Protein AF-A0A1F7AVN6-F1 (afdb_monomer_lite)

pLDDT: mean 80.96, std 17.11, range [31.95, 97.5]

Sequence (448 aa):
MQFHYLAINSENKQLSGNIHADNEEAARKELNKLGFSVLSVNEIKGTLAQTDAKLNKYKFSAIDSSGKKIIGTINSKDTKHAYVRLIQEYHFKVESIADAKAPQHPEDLTELAQYLESISAENNSASSEAKLSAETNAQNAVQTNLKQEIDKIIKNTNEILTKYNSSFTSEGKKKINEFTNTLTRIKGSYNLNYLKQTAKELLNMLTDESTLKPDPANKENHNKISLESQRMLLNLNQIAATESPDLSALIIGKKEKPTKETQPEIPEKKLIKEDNKQNKDDFDIGKELKENTQKIKNDIFLWLKSSKENKQVLKQEIKELLQNRKKLKKQLRLYGQKPEKEFLETQIEKKSIWQEFYYFSGWLLLFYLLYYFITYYLITKEINLPIISNIKLPNPYNSSIIRNITIFLFMTHCLMSIQKNLLNSKSKYLWTGAFLGLIFTILIISNL

Secondary structure (DSSP, 8-state):
-EEEEEEE-TTS-EEEEEEE-SSHHHHHHHHHHTT-EEEEEEE--S--SS----PEEEEEEEE-TTS-EEEEEEEESSHHHHHHHHHHTT--EEEEEEETTS-S----HHHHHHHHHHHHHHHTSSSSHHHHHHHHHHHHHHHHHHHHHHHHHHHHHHHHHHHTGGGB-HHHHHHHHHHHHHHHHHTT-S-HHHHHHHHHHHHHHTT-GGGB---GGGHHHHHHHHHHHHHHHHHHHHHHHT--HHHHHHHH----------PPP----------TTHHHHHHHHHHHHHHHHHHHHHHHHHHHHS-HHHHHHHHHHHHHHHHHHHHHHHHHHHHTTS---S----------HHHHHHHHHHHHHHHHHHHHHHHHHHHHTT---TTTTTS----TTT-HHHHHHHHHHHHHHHHHHHHHHTS---GGGHHHHHHHHHHHHHHHHHT-

Structure (mmCIF, N/CA/C/O backbone):
data_AF-A0A1F7AVN6-F1
#
_entry.id   AF-A0A1F7AVN6-F1
#
loop_
_atom_site.group_PDB
_atom_site.id
_atom_site.type_symbol
_atom_site.label_atom_id
_atom_site.label_alt_id
_atom_site.label_comp_id
_atom_site.label_asym_id
_atom_site.label_entity_id
_atom_site.label_seq_id
_atom_site.pdbx_PDB_ins_code
_atom_site.Cartn_x
_atom_site.Cartn_y
_atom_site.Cartn_z
_atom_site.occupancy
_atom_site.B_iso_or_equiv
_atom_site.auth_seq_id
_atom_site.auth_comp_id
_atom_site.auth_asym_id
_atom_site.auth_atom_id
_atom_site.pdbx_PDB_model_num
ATOM 1 N N . MET A 1 1 ? -40.843 3.973 -13.156 1.00 86.75 1 MET A N 1
ATOM 2 C CA . MET A 1 1 ? -39.996 3.834 -14.366 1.00 86.75 1 MET A CA 1
ATOM 3 C C . MET A 1 1 ? -39.578 2.375 -14.508 1.00 86.75 1 MET A C 1
ATOM 5 O O . MET A 1 1 ? -39.602 1.666 -13.507 1.00 86.75 1 MET A O 1
ATOM 9 N N . GLN A 1 2 ? -39.258 1.899 -15.714 1.00 88.50 2 GLN A N 1
ATOM 10 C CA . GLN A 1 2 ? -38.784 0.524 -15.914 1.00 88.50 2 GLN A CA 1
ATOM 11 C C . GLN A 1 2 ? -37.268 0.536 -16.124 1.00 88.50 2 GLN A C 1
ATOM 13 O O . GLN A 1 2 ? -36.754 1.325 -16.915 1.00 88.50 2 GLN A O 1
ATOM 18 N N . PHE A 1 3 ? -36.558 -0.334 -15.415 1.00 92.12 3 PHE A N 1
ATOM 19 C CA . PHE A 1 3 ? -35.110 -0.464 -15.495 1.00 92.12 3 PHE A CA 1
ATOM 20 C C . PHE A 1 3 ? -34.746 -1.873 -15.940 1.00 92.12 3 PHE A C 1
ATOM 22 O O . PHE A 1 3 ? -35.230 -2.842 -15.355 1.00 92.12 3 PHE A O 1
ATOM 29 N N . HIS A 1 4 ? -33.883 -1.988 -16.947 1.00 89.25 4 HIS A N 1
ATOM 30 C CA . HIS A 1 4 ? -33.252 -3.259 -17.275 1.00 89.25 4 HIS A CA 1
ATOM 31 C C . HIS A 1 4 ? -32.047 -3.444 -16.360 1.00 89.25 4 HIS A C 1
ATOM 33 O O . HIS A 1 4 ? -31.187 -2.562 -16.289 1.00 89.25 4 HIS A O 1
ATOM 39 N N . TYR A 1 5 ? -31.986 -4.567 -15.654 1.00 91.44 5 TYR A N 1
ATOM 40 C CA . TYR A 1 5 ? -30.886 -4.884 -14.759 1.00 91.44 5 TYR A CA 1
ATOM 41 C C . TYR A 1 5 ? -30.136 -6.124 -15.224 1.00 91.44 5 TYR A C 1
ATOM 43 O O . TYR A 1 5 ? -30.723 -7.059 -15.765 1.00 91.44 5 TYR A O 1
ATOM 51 N N . LEU A 1 6 ? -28.838 -6.139 -14.943 1.00 84.62 6 LEU A N 1
ATOM 52 C CA . LEU A 1 6 ? -27.987 -7.320 -14.969 1.00 84.62 6 LEU A CA 1
ATOM 53 C C . LEU A 1 6 ? -27.467 -7.498 -13.540 1.00 84.62 6 LEU A C 1
ATOM 55 O O . LEU A 1 6 ? -26.884 -6.572 -12.978 1.00 84.62 6 LEU A O 1
ATOM 59 N N . ALA A 1 7 ? -27.723 -8.637 -12.912 1.00 89.50 7 ALA A N 1
ATOM 60 C CA . ALA A 1 7 ? -27.361 -8.904 -11.524 1.00 89.50 7 ALA A CA 1
ATOM 61 C C . ALA A 1 7 ? -26.885 -10.349 -11.342 1.00 89.50 7 ALA A C 1
ATOM 63 O O . ALA A 1 7 ? -27.123 -11.189 -12.190 1.00 89.50 7 ALA A O 1
ATOM 64 N N . ILE A 1 8 ? -26.202 -10.656 -10.246 1.00 81.31 8 ILE A N 1
ATOM 65 C CA . ILE A 1 8 ? -25.718 -11.998 -9.911 1.00 81.31 8 ILE A CA 1
ATOM 66 C C . ILE A 1 8 ? -26.485 -12.500 -8.685 1.00 81.31 8 ILE A C 1
ATOM 68 O O . ILE A 1 8 ? -26.559 -11.788 -7.690 1.00 81.31 8 ILE A O 1
ATOM 72 N N . ASN A 1 9 ? -27.061 -13.700 -8.718 1.00 84.50 9 ASN A N 1
ATOM 73 C CA . ASN A 1 9 ? -27.731 -14.270 -7.544 1.00 84.50 9 ASN A CA 1
ATOM 74 C C . ASN A 1 9 ? -26.744 -14.851 -6.511 1.00 84.50 9 ASN A C 1
ATOM 76 O O . ASN A 1 9 ? -25.535 -14.891 -6.721 1.00 84.50 9 ASN A O 1
ATOM 80 N N . SER A 1 10 ? -27.264 -15.353 -5.389 1.00 72.81 10 SER A N 1
ATOM 81 C CA . SER A 1 10 ? -26.467 -16.007 -4.339 1.00 72.81 10 SER A CA 1
ATOM 82 C C . SER A 1 10 ? -25.706 -17.261 -4.796 1.00 72.81 10 SER A C 1
ATOM 84 O O . SER A 1 10 ? -24.808 -17.710 -4.093 1.00 72.81 10 SER A O 1
ATOM 86 N N . GLU A 1 11 ? -26.053 -17.826 -5.955 1.00 75.88 11 GLU A N 1
ATOM 87 C CA . GLU A 1 11 ? -25.384 -18.977 -6.576 1.00 75.88 11 GLU A CA 1
ATOM 88 C C . GLU A 1 11 ? -24.303 -18.559 -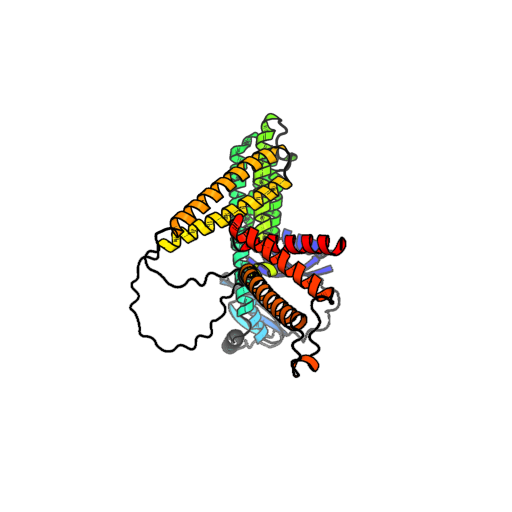7.587 1.00 75.88 11 GLU A C 1
ATOM 90 O O . GLU A 1 11 ? -23.811 -19.394 -8.340 1.00 75.88 11 GLU A O 1
ATOM 95 N N . ASN A 1 12 ? -23.938 -17.273 -7.636 1.00 63.72 12 ASN A N 1
ATOM 96 C CA . ASN A 1 12 ? -23.027 -16.697 -8.629 1.00 63.72 12 ASN A CA 1
ATOM 97 C C . ASN A 1 12 ? -23.512 -16.789 -10.090 1.00 63.72 12 ASN A C 1
ATOM 99 O O . ASN A 1 12 ? -22.711 -16.662 -11.015 1.00 63.72 12 ASN A O 1
ATOM 103 N N . LYS A 1 13 ? -24.818 -16.946 -10.329 1.00 61.03 13 LYS A N 1
ATOM 104 C CA . LYS A 1 13 ? -25.394 -16.939 -11.681 1.00 61.03 13 LYS A CA 1
ATOM 105 C C . LYS A 1 13 ? -25.810 -15.530 -12.079 1.00 61.03 13 LYS A C 1
ATOM 107 O O . LYS A 1 13 ? -26.501 -14.855 -11.314 1.00 61.03 13 LYS A O 1
ATOM 112 N N . GLN A 1 14 ? -25.411 -15.099 -13.275 1.00 77.25 14 GLN A N 1
ATOM 113 C CA . GLN A 1 14 ? -25.884 -13.848 -13.864 1.00 77.25 14 GLN A CA 1
ATOM 114 C C . GLN A 1 14 ? -27.354 -13.986 -14.280 1.00 77.25 14 GLN A C 1
ATOM 116 O O . GLN A 1 14 ? -27.755 -14.953 -14.918 1.00 77.25 14 GLN A O 1
ATOM 121 N N . LEU A 1 15 ? -28.156 -13.005 -13.898 1.00 77.62 15 LEU A N 1
ATOM 122 C CA . LEU A 1 15 ? -29.574 -12.872 -14.168 1.00 77.62 15 LEU A CA 1
ATOM 123 C C . LEU A 1 15 ? -29.804 -11.482 -14.745 1.00 77.62 15 LEU A C 1
ATOM 125 O O . LEU A 1 15 ? -29.408 -10.482 -14.144 1.00 77.62 15 LEU A O 1
ATOM 129 N N . SER A 1 16 ? -30.472 -11.413 -15.887 1.00 87.06 16 SER A N 1
ATOM 130 C CA . SER A 1 16 ? -30.979 -10.159 -16.427 1.00 87.06 16 SER A CA 1
ATOM 131 C C . SER A 1 16 ? -32.498 -10.120 -16.333 1.00 87.06 16 SER A C 1
ATOM 133 O O . SER A 1 16 ? -33.174 -11.149 -16.390 1.00 87.06 16 SER A O 1
ATOM 135 N N . GLY A 1 17 ? -33.051 -8.930 -16.136 1.00 86.00 17 GLY A N 1
ATOM 136 C CA . GLY A 1 17 ? -34.487 -8.758 -15.978 1.00 86.00 17 GLY A CA 1
ATOM 137 C C . GLY A 1 17 ? -34.895 -7.299 -16.030 1.00 86.00 17 GLY A C 1
ATOM 138 O O . GLY A 1 17 ? -34.059 -6.411 -16.174 1.00 86.00 17 GLY A O 1
ATOM 139 N N . ASN A 1 18 ? -36.196 -7.051 -15.917 1.00 91.00 18 ASN A N 1
ATOM 140 C CA . ASN A 1 18 ? -36.730 -5.699 -15.836 1.00 91.00 18 ASN A CA 1
ATOM 141 C C . ASN A 1 18 ? -37.392 -5.499 -14.471 1.00 91.00 18 ASN A C 1
ATOM 143 O O . ASN A 1 18 ? -38.197 -6.332 -14.058 1.00 91.00 18 ASN A O 1
ATOM 147 N N . ILE A 1 19 ? -37.082 -4.395 -13.792 1.00 91.75 19 ILE A N 1
ATOM 148 C CA . ILE A 1 19 ? -37.674 -4.020 -12.502 1.00 91.75 19 ILE A CA 1
ATOM 149 C C . ILE A 1 19 ? -38.341 -2.647 -12.605 1.00 91.75 19 ILE A C 1
ATOM 151 O O . ILE A 1 19 ? -37.881 -1.779 -13.350 1.00 91.75 19 ILE A O 1
ATOM 155 N N . HIS A 1 20 ? -39.449 -2.459 -11.890 1.00 92.06 20 HIS A N 1
ATOM 156 C CA . HIS A 1 20 ? -40.144 -1.177 -11.818 1.00 92.06 20 HIS A CA 1
ATOM 157 C C . HIS A 1 20 ? -39.750 -0.465 -10.527 1.00 92.06 20 HIS A C 1
ATOM 159 O O . HIS A 1 20 ? -39.975 -1.005 -9.454 1.00 92.06 20 HIS A O 1
ATOM 165 N N . ALA A 1 21 ? -39.183 0.734 -10.636 1.00 93.75 21 ALA A N 1
ATOM 166 C CA . ALA A 1 21 ? -38.819 1.562 -9.488 1.00 93.75 21 ALA A CA 1
ATOM 167 C C . ALA A 1 21 ? -38.953 3.055 -9.825 1.00 93.75 21 ALA A C 1
ATOM 169 O O . ALA A 1 21 ? -39.106 3.427 -10.996 1.00 93.75 21 ALA A O 1
ATOM 170 N N . ASP A 1 22 ? -38.885 3.913 -8.810 1.00 91.44 22 ASP A N 1
ATOM 171 C CA . ASP A 1 22 ? -38.988 5.368 -8.984 1.00 91.44 22 ASP A CA 1
ATOM 172 C C . ASP A 1 22 ? -37.704 5.989 -9.553 1.00 91.44 22 ASP A C 1
ATOM 174 O O . ASP A 1 22 ? -37.764 6.974 -10.282 1.00 91.44 22 ASP A O 1
ATOM 178 N N . ASN A 1 23 ? -36.540 5.402 -9.256 1.00 94.44 23 ASN A N 1
ATOM 179 C CA . ASN A 1 23 ? -35.226 5.818 -9.751 1.00 94.44 23 ASN A CA 1
ATOM 180 C C . ASN A 1 23 ? -34.228 4.634 -9.749 1.00 94.44 23 ASN A C 1
ATOM 182 O O . ASN A 1 23 ? -34.527 3.559 -9.221 1.00 94.44 23 ASN A O 1
ATOM 186 N N . GLU A 1 24 ? -33.041 4.818 -10.346 1.00 92.44 24 GLU A N 1
ATOM 187 C CA . GLU A 1 24 ? -32.012 3.764 -10.445 1.00 92.44 24 GLU A CA 1
ATOM 188 C C . GLU A 1 24 ? -31.569 3.253 -9.061 1.00 92.44 24 GLU A C 1
ATOM 190 O O . GLU A 1 24 ? -31.383 2.051 -8.861 1.00 92.44 24 GLU A O 1
ATOM 195 N N . GLU A 1 25 ? -31.439 4.149 -8.079 1.00 92.69 25 GLU A N 1
ATOM 196 C CA . GLU A 1 25 ? -31.034 3.787 -6.717 1.00 92.69 25 GLU A CA 1
ATOM 197 C C . GLU A 1 25 ? -32.076 2.904 -6.020 1.00 92.69 25 GLU A C 1
ATOM 199 O O . GLU A 1 25 ? -31.718 1.923 -5.364 1.00 92.69 25 GLU A O 1
ATOM 204 N N . ALA A 1 26 ? -33.364 3.201 -6.200 1.00 92.81 26 ALA A N 1
ATOM 205 C CA . ALA A 1 26 ? -34.469 2.404 -5.685 1.00 92.81 26 ALA A CA 1
ATOM 206 C C . ALA A 1 26 ? -34.490 1.012 -6.332 1.00 92.81 26 ALA A C 1
ATOM 208 O O . ALA A 1 26 ? -34.581 0.018 -5.611 1.00 92.81 26 ALA A O 1
ATOM 209 N N . ALA A 1 27 ? -34.286 0.920 -7.652 1.00 94.06 27 ALA A N 1
ATOM 210 C CA . ALA A 1 27 ? -34.155 -0.359 -8.356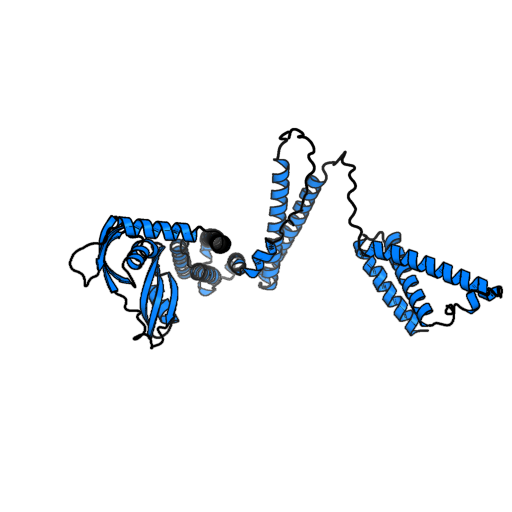 1.00 94.06 27 ALA A CA 1
ATOM 211 C C . ALA A 1 27 ? -32.976 -1.188 -7.819 1.00 94.06 27 ALA A C 1
ATOM 213 O O . ALA A 1 27 ? -33.128 -2.373 -7.513 1.00 94.06 27 ALA A O 1
ATOM 214 N N . ARG A 1 28 ? -31.802 -0.567 -7.633 1.00 93.31 28 ARG A N 1
ATOM 215 C CA . ARG A 1 28 ? -30.636 -1.235 -7.030 1.00 93.31 28 ARG A CA 1
ATOM 216 C C . ARG A 1 28 ? -30.930 -1.710 -5.611 1.00 93.31 28 ARG A C 1
ATOM 218 O O . ARG A 1 28 ? -30.542 -2.817 -5.249 1.00 93.31 28 ARG A O 1
ATOM 225 N N . LYS A 1 29 ? -31.616 -0.899 -4.804 1.00 92.88 29 LYS A N 1
ATOM 226 C CA . LYS A 1 29 ? -31.963 -1.236 -3.418 1.00 92.88 29 LYS A CA 1
ATOM 227 C C . LYS A 1 29 ? -32.936 -2.412 -3.341 1.00 92.88 29 LYS A C 1
ATOM 229 O O . LYS A 1 29 ? -32.738 -3.288 -2.501 1.00 92.88 29 LYS A O 1
ATOM 234 N N . GLU A 1 30 ? -33.939 -2.465 -4.215 1.00 90.94 30 GLU A N 1
ATOM 235 C CA . GLU A 1 30 ? -34.868 -3.597 -4.296 1.00 90.94 30 GLU A CA 1
ATOM 236 C C . GLU A 1 30 ? -34.171 -4.883 -4.743 1.00 90.94 30 GLU A C 1
ATOM 238 O O . GLU A 1 30 ? -34.312 -5.913 -4.085 1.00 90.94 30 GLU A O 1
ATOM 243 N N . LEU A 1 31 ? -33.345 -4.822 -5.789 1.00 89.50 31 LEU A N 1
ATOM 244 C CA . LEU A 1 31 ? -32.576 -5.977 -6.260 1.00 89.50 31 LEU A CA 1
ATOM 245 C C . LEU A 1 31 ? -31.588 -6.486 -5.199 1.00 89.50 31 LEU A C 1
ATOM 247 O O . LEU A 1 31 ? -31.497 -7.692 -4.970 1.00 89.50 31 LEU A O 1
ATOM 251 N N . ASN A 1 32 ? -30.920 -5.579 -4.482 1.00 86.62 32 ASN A N 1
ATOM 252 C CA . ASN A 1 32 ? -30.049 -5.936 -3.362 1.00 86.62 32 ASN A CA 1
ATOM 253 C C . ASN A 1 32 ? -30.840 -6.572 -2.203 1.00 86.62 32 ASN A C 1
ATOM 255 O O . ASN A 1 32 ? -30.359 -7.516 -1.576 1.00 86.62 32 ASN A O 1
ATOM 259 N N . LYS A 1 33 ? -32.066 -6.101 -1.925 1.00 88.19 33 LYS A N 1
ATOM 260 C CA . LYS A 1 33 ? -32.957 -6.688 -0.905 1.00 88.19 33 LYS A CA 1
ATOM 261 C C . LYS A 1 33 ? -33.396 -8.109 -1.275 1.00 88.19 33 LYS A C 1
ATOM 263 O O . LYS A 1 33 ? -33.554 -8.938 -0.384 1.00 88.19 33 LYS A O 1
ATOM 268 N N . LEU A 1 34 ? -33.540 -8.396 -2.570 1.00 82.25 34 LEU A N 1
ATOM 269 C CA . LEU A 1 34 ? -33.811 -9.735 -3.108 1.00 82.25 34 LEU A CA 1
ATOM 270 C C . LEU A 1 34 ? -32.575 -10.656 -3.109 1.00 82.25 34 LEU A C 1
ATOM 272 O O . LEU A 1 34 ? -32.669 -11.807 -3.526 1.00 82.25 34 LEU A O 1
ATOM 276 N N . GLY A 1 35 ? -31.422 -10.181 -2.626 1.00 82.00 35 GLY A N 1
ATOM 277 C CA . GLY A 1 35 ? -30.185 -10.958 -2.574 1.00 82.00 35 GLY A CA 1
ATOM 278 C C . GLY A 1 35 ? -29.442 -11.027 -3.909 1.00 82.00 35 GLY A C 1
ATOM 279 O O . GLY A 1 35 ? -28.535 -11.848 -4.054 1.00 82.00 35 GLY A O 1
ATOM 280 N N . PHE A 1 36 ? -29.802 -10.178 -4.876 1.00 87.38 36 PHE A N 1
ATOM 281 C CA . PHE A 1 36 ? -29.082 -10.049 -6.135 1.00 87.38 36 PHE A CA 1
ATOM 282 C C . PHE A 1 36 ? -27.974 -9.000 -6.022 1.00 87.38 36 PHE A C 1
ATOM 284 O O . PHE A 1 36 ? -28.159 -7.915 -5.484 1.00 87.38 36 PHE A O 1
ATOM 291 N N . SER A 1 37 ? -26.812 -9.312 -6.579 1.00 81.94 37 SER A N 1
ATOM 292 C CA . SER A 1 37 ? -25.679 -8.410 -6.725 1.00 81.94 37 SER A CA 1
ATOM 293 C C . SER A 1 37 ? -25.750 -7.707 -8.076 1.00 81.94 37 SER A C 1
ATOM 295 O O . SER A 1 37 ? -25.401 -8.285 -9.101 1.00 81.94 37 SER A O 1
ATOM 297 N N . VAL A 1 38 ? -26.191 -6.456 -8.086 1.00 86.88 38 VAL A N 1
ATOM 298 C CA . VAL A 1 38 ? -26.472 -5.708 -9.317 1.00 86.88 38 VAL A CA 1
ATOM 299 C C . VAL A 1 38 ? -25.196 -5.218 -10.009 1.00 86.88 38 VAL A C 1
ATOM 301 O O . VAL A 1 38 ? -24.456 -4.411 -9.450 1.00 86.88 38 VAL A O 1
ATOM 304 N N . LEU A 1 39 ? -24.961 -5.679 -11.237 1.00 82.75 39 LEU A N 1
ATOM 305 C CA . LEU A 1 39 ? -23.849 -5.281 -12.105 1.00 82.75 39 LEU A CA 1
ATOM 306 C C . LEU A 1 39 ? -24.184 -4.003 -12.886 1.00 82.75 39 LEU A C 1
ATOM 308 O O . LEU A 1 39 ? -23.393 -3.063 -12.901 1.00 82.75 39 LEU A O 1
ATOM 312 N N . SER A 1 40 ? -25.375 -3.931 -13.482 1.00 87.50 40 SER A N 1
ATOM 313 C CA . SER A 1 40 ? -25.857 -2.744 -14.195 1.00 87.50 40 SER A CA 1
ATOM 314 C C . SER A 1 40 ? -27.359 -2.548 -13.998 1.00 87.50 40 SER A C 1
ATOM 316 O O . SER A 1 40 ? -28.103 -3.514 -13.830 1.00 87.50 40 SER A O 1
ATOM 318 N N . VAL A 1 41 ? -27.793 -1.286 -13.995 1.00 90.19 41 VAL A N 1
ATOM 319 C CA . VAL A 1 41 ? -29.202 -0.876 -14.025 1.00 90.19 41 VAL A CA 1
ATOM 320 C C . VAL A 1 41 ? -29.296 0.265 -15.017 1.00 90.19 41 VAL A C 1
ATOM 322 O O . VAL A 1 41 ? -28.736 1.328 -14.781 1.00 90.19 41 VAL A O 1
ATOM 325 N N . ASN A 1 42 ? -29.975 0.034 -16.133 1.00 90.81 42 ASN A N 1
ATOM 326 C CA . ASN A 1 42 ? -30.154 1.035 -17.173 1.00 90.81 42 ASN A CA 1
ATOM 327 C C . ASN A 1 42 ? -31.625 1.437 -17.227 1.00 90.81 42 ASN A C 1
ATOM 329 O O . ASN A 1 42 ? -32.509 0.583 -17.349 1.00 90.81 42 ASN A O 1
ATOM 333 N N . GLU A 1 43 ? -31.885 2.739 -17.125 1.00 89.94 43 GLU A N 1
ATOM 334 C CA . GLU A 1 43 ? -33.226 3.288 -17.303 1.00 89.94 43 GLU A CA 1
ATOM 335 C C . GLU A 1 43 ? -33.696 3.032 -18.733 1.00 89.94 43 GLU A C 1
ATOM 337 O O . GLU A 1 43 ? -33.047 3.436 -19.703 1.00 89.94 43 GLU A O 1
ATOM 342 N N . ILE A 1 44 ? -34.850 2.385 -18.871 1.00 84.69 44 ILE A N 1
ATOM 343 C CA . ILE A 1 44 ? -35.502 2.228 -20.164 1.00 84.69 44 ILE A CA 1
ATOM 344 C C . ILE A 1 44 ? -36.235 3.543 -20.445 1.00 84.69 44 ILE A C 1
ATOM 346 O O . ILE A 1 44 ? -37.430 3.683 -20.182 1.00 84.69 44 ILE A O 1
ATOM 350 N N . LYS A 1 45 ? -35.495 4.548 -20.933 1.00 70.38 45 LYS A N 1
ATOM 351 C CA . LYS A 1 45 ? -36.072 5.826 -21.369 1.00 70.38 45 LYS A CA 1
ATOM 352 C C . LYS A 1 45 ? -36.991 5.557 -22.554 1.00 70.38 45 LYS A C 1
ATOM 354 O O . LYS A 1 45 ? -36.561 5.018 -23.573 1.00 70.38 45 LYS A O 1
ATOM 359 N N . GLY A 1 46 ? -38.269 5.879 -22.388 1.00 52.53 46 GLY A N 1
ATOM 360 C CA . GLY A 1 46 ? -39.330 5.513 -23.317 1.00 52.53 46 GLY A CA 1
ATOM 361 C C . GLY A 1 46 ? -39.109 6.035 -24.734 1.00 52.53 46 GLY A C 1
ATOM 362 O O . GLY A 1 46 ? -39.508 7.148 -25.030 1.00 52.53 46 GLY A O 1
ATOM 363 N N . THR A 1 47 ? -38.517 5.200 -25.593 1.00 41.12 47 THR A N 1
ATOM 364 C CA . THR A 1 47 ? -38.819 5.052 -27.031 1.00 41.12 47 THR A CA 1
ATOM 365 C C . THR A 1 47 ? -38.104 3.810 -27.575 1.00 41.12 47 THR A C 1
ATOM 367 O O . THR A 1 47 ? -37.157 3.912 -28.337 1.00 41.12 47 THR A O 1
ATOM 370 N N . LEU A 1 48 ? -38.543 2.611 -27.181 1.00 42.78 48 LEU A N 1
ATOM 371 C CA . LEU A 1 48 ? -38.194 1.361 -27.879 1.00 42.78 48 LEU A CA 1
ATOM 372 C C . LEU A 1 48 ? -39.401 0.413 -27.922 1.00 42.78 48 LEU A C 1
ATOM 374 O O . LEU A 1 48 ? -39.326 -0.751 -27.552 1.00 42.78 48 LEU A O 1
ATOM 378 N N . ALA A 1 49 ? -40.532 0.934 -28.400 1.00 41.75 49 ALA A N 1
ATOM 379 C CA . ALA A 1 49 ? -41.569 0.100 -29.007 1.00 41.75 49 ALA A CA 1
ATOM 380 C C . ALA A 1 49 ? -41.325 -0.128 -30.514 1.00 41.75 49 ALA A C 1
ATOM 382 O O . ALA A 1 49 ? -42.074 -0.868 -31.140 1.00 41.75 49 ALA A O 1
ATOM 383 N N . GLN A 1 50 ? -40.303 0.483 -31.128 1.00 41.75 50 GLN A N 1
ATOM 384 C CA . GLN A 1 50 ? -40.026 0.334 -32.561 1.00 41.75 50 GLN A CA 1
ATOM 385 C C . GLN A 1 50 ? -38.529 0.447 -32.865 1.00 41.75 50 GLN A C 1
ATOM 387 O O . GLN A 1 50 ? -38.020 1.517 -33.177 1.00 41.75 50 GLN A O 1
ATOM 392 N N . THR A 1 51 ? -37.821 -0.674 -32.759 1.00 38.47 51 THR A N 1
ATOM 393 C CA . THR A 1 51 ? -36.772 -1.112 -33.705 1.00 38.47 51 THR A CA 1
ATOM 394 C C . THR A 1 51 ? -36.364 -2.543 -33.353 1.00 38.47 51 THR A C 1
ATOM 396 O O . THR A 1 51 ? -35.192 -2.887 -33.240 1.00 38.47 51 THR A O 1
ATOM 399 N N . ASP A 1 52 ? -37.360 -3.421 -33.208 1.00 43.91 52 ASP A N 1
ATOM 400 C CA . ASP A 1 52 ? -37.101 -4.838 -33.412 1.00 43.91 52 ASP A CA 1
ATOM 401 C C . ASP A 1 52 ? -36.774 -5.013 -34.896 1.00 43.91 52 ASP A C 1
ATOM 403 O O . ASP A 1 52 ? -37.650 -4.975 -35.765 1.00 43.91 52 ASP A O 1
ATOM 407 N N . ALA A 1 53 ? -35.499 -5.244 -35.201 1.00 52.78 53 ALA A N 1
ATOM 408 C CA . ALA A 1 53 ? -35.187 -6.168 -36.278 1.00 52.78 53 ALA A CA 1
ATOM 409 C C . ALA A 1 53 ? -35.992 -7.435 -35.969 1.00 52.78 53 ALA A C 1
ATOM 411 O O . ALA A 1 53 ? -35.638 -8.103 -35.006 1.00 52.78 53 ALA A O 1
ATOM 412 N N . LYS A 1 54 ? -37.113 -7.664 -36.682 1.00 66.06 54 LYS A N 1
ATOM 413 C CA . LYS A 1 54 ? -38.109 -8.733 -36.454 1.00 66.06 54 LYS A CA 1
ATOM 414 C C . LYS A 1 54 ? -37.490 -9.927 -35.719 1.00 66.06 54 LYS A C 1
ATOM 416 O O . LYS A 1 54 ? -36.901 -10.798 -36.354 1.00 66.06 54 LYS A O 1
ATOM 421 N N . LEU A 1 55 ? -37.590 -9.943 -34.389 1.00 79.00 55 LEU A N 1
ATOM 422 C CA . LEU A 1 55 ? -37.088 -11.061 -33.605 1.00 79.00 55 LEU A CA 1
ATOM 423 C C . LEU A 1 55 ? -38.116 -12.178 -33.732 1.00 79.00 55 LEU A C 1
ATOM 425 O O . LEU A 1 55 ? -39.292 -12.007 -33.399 1.00 79.00 55 LEU A O 1
ATOM 429 N N . ASN A 1 56 ? -37.676 -13.317 -34.245 1.00 87.44 56 ASN A N 1
ATOM 430 C CA . ASN A 1 56 ? -38.491 -14.514 -34.291 1.00 87.44 56 ASN A CA 1
ATOM 431 C C . ASN A 1 56 ? -38.468 -15.174 -32.909 1.00 87.44 56 ASN A C 1
ATOM 433 O O . ASN A 1 56 ? -37.470 -15.141 -32.182 1.00 87.44 56 ASN A O 1
ATOM 437 N N . LYS A 1 57 ? -39.610 -15.741 -32.526 1.00 89.94 57 LYS A N 1
ATOM 438 C CA . LYS A 1 57 ? -39.767 -16.454 -31.262 1.00 89.94 57 LYS A CA 1
ATOM 439 C C . LYS A 1 57 ? -39.465 -17.921 -31.520 1.00 89.94 57 LYS A C 1
ATOM 441 O O . LYS A 1 57 ? -40.165 -18.542 -32.309 1.00 89.94 57 LYS A O 1
ATOM 446 N N . TYR A 1 58 ? -38.482 -18.479 -30.831 1.00 91.56 58 TYR A N 1
ATOM 447 C CA . TYR A 1 58 ? -38.095 -19.884 -30.939 1.00 91.56 58 TYR A CA 1
ATOM 448 C C . TYR A 1 58 ? -38.535 -20.634 -29.689 1.00 91.56 58 TYR A C 1
ATOM 450 O O . TYR A 1 58 ? -38.363 -20.135 -28.577 1.00 91.56 58 TYR A O 1
ATOM 458 N N . LYS A 1 59 ? -39.122 -21.819 -29.852 1.00 92.69 59 LYS A N 1
ATOM 459 C CA . LYS A 1 59 ? -39.386 -22.767 -28.763 1.00 92.69 59 LYS A CA 1
ATOM 460 C C . LYS A 1 59 ? -38.171 -23.674 -28.607 1.00 92.69 59 LYS A C 1
ATOM 462 O O . LYS A 1 59 ? -37.627 -24.134 -29.607 1.00 92.69 59 LYS A O 1
ATOM 467 N N . PHE A 1 60 ? -37.766 -23.950 -27.373 1.00 93.94 60 PHE A N 1
ATOM 468 C CA . PHE A 1 60 ? -36.640 -24.836 -27.094 1.00 93.94 60 PHE A CA 1
ATOM 469 C C . PHE A 1 60 ? -36.955 -25.837 -25.980 1.00 93.94 60 PHE A C 1
ATOM 471 O O . PHE A 1 60 ? -37.767 -25.564 -25.095 1.00 93.94 60 PHE A O 1
ATOM 478 N N . SER A 1 61 ? -36.275 -26.980 -26.031 1.00 92.00 61 SER A N 1
ATOM 479 C CA . SER A 1 61 ? -36.143 -27.953 -24.945 1.00 92.00 61 SER A CA 1
ATOM 480 C C . SER A 1 61 ? -34.665 -28.047 -24.611 1.00 92.00 61 SER A C 1
ATOM 482 O O . SER A 1 61 ? -33.850 -28.220 -25.517 1.00 92.00 61 SER A O 1
ATOM 484 N N . ALA A 1 62 ? -34.303 -27.908 -23.344 1.00 93.81 62 ALA A N 1
ATOM 485 C CA . ALA A 1 62 ? -32.918 -28.001 -22.912 1.00 93.81 62 ALA A CA 1
ATOM 486 C C . ALA A 1 62 ? -32.807 -28.583 -21.501 1.00 93.81 62 ALA A C 1
ATOM 488 O O . ALA A 1 62 ? -33.798 -28.679 -20.779 1.00 93.81 62 ALA A O 1
ATOM 489 N N . ILE A 1 63 ? -31.602 -28.971 -21.105 1.00 88.06 63 ILE A N 1
ATOM 490 C CA . ILE A 1 63 ? -31.281 -29.422 -19.752 1.00 88.06 63 ILE A CA 1
ATOM 491 C C . ILE A 1 63 ? -30.435 -28.333 -19.083 1.00 88.06 63 ILE A C 1
ATOM 493 O O . ILE A 1 63 ? -29.400 -27.935 -19.618 1.00 88.06 63 ILE A O 1
ATOM 497 N N . ASP A 1 64 ? -30.886 -27.835 -17.933 1.00 85.31 64 ASP A N 1
ATOM 498 C CA . ASP A 1 64 ? -30.129 -26.888 -17.104 1.00 85.31 64 ASP A CA 1
ATOM 499 C C . ASP A 1 64 ? -28.945 -27.586 -16.399 1.00 85.31 64 ASP A C 1
ATOM 501 O O . ASP A 1 64 ? -28.914 -28.806 -16.257 1.00 85.31 64 ASP A O 1
ATOM 505 N N . SER A 1 65 ? -27.991 -26.803 -15.898 1.00 80.12 65 SER A N 1
ATOM 506 C CA . SER A 1 65 ? -26.890 -27.196 -15.004 1.00 80.12 65 SER A CA 1
ATOM 507 C C . SER A 1 65 ? -27.291 -28.148 -13.864 1.00 80.12 65 SER A C 1
ATOM 509 O O . SER A 1 65 ? -26.497 -28.985 -13.443 1.00 80.12 65 SER A O 1
ATOM 511 N N . SER A 1 66 ? -28.535 -28.053 -13.385 1.00 76.06 66 SER A N 1
ATOM 512 C CA . SER A 1 66 ? -29.126 -28.920 -12.358 1.00 76.06 66 SER A CA 1
ATOM 513 C C . SER A 1 66 ? -29.591 -30.299 -12.864 1.00 76.06 66 SER A C 1
ATOM 515 O O . SER A 1 66 ? -30.094 -31.102 -12.081 1.00 76.06 66 SER A O 1
ATOM 517 N N . GLY A 1 67 ? -29.474 -30.581 -14.164 1.00 82.50 67 GLY A N 1
ATOM 518 C CA . GLY A 1 67 ? -29.996 -31.793 -14.803 1.00 82.50 67 GLY A CA 1
ATOM 519 C C . GLY A 1 67 ? -31.502 -31.755 -15.084 1.00 82.50 67 GLY A C 1
ATOM 520 O O . GLY A 1 67 ? -32.061 -32.731 -15.585 1.00 82.50 67 GLY A O 1
ATOM 521 N N . LYS A 1 68 ? -32.187 -30.644 -14.782 1.00 88.81 68 LYS A N 1
ATOM 522 C CA . LYS A 1 68 ? -33.631 -30.507 -14.999 1.00 88.81 68 LYS A CA 1
ATOM 523 C C . LYS A 1 68 ? -33.940 -30.117 -16.443 1.00 88.81 68 LYS A C 1
ATOM 525 O O . LYS A 1 68 ? -33.402 -29.140 -16.962 1.00 88.81 68 LYS A O 1
ATOM 530 N N . LYS A 1 69 ? -34.873 -30.846 -17.061 1.00 90.50 69 LYS A N 1
ATOM 531 C CA . LYS A 1 69 ? -35.418 -30.517 -18.381 1.00 90.50 69 LYS A CA 1
ATOM 532 C C . LYS A 1 69 ? -36.307 -29.275 -18.300 1.00 90.50 69 LYS A C 1
ATOM 534 O O . LYS A 1 69 ? -37.246 -29.220 -17.502 1.00 90.50 69 LYS A O 1
ATOM 539 N N . ILE A 1 70 ? -36.009 -28.292 -19.136 1.00 85.81 70 ILE A N 1
ATOM 540 C CA . ILE A 1 70 ? -36.699 -27.010 -19.249 1.00 85.81 70 ILE A CA 1
ATOM 541 C C . ILE A 1 70 ? -37.207 -26.829 -20.678 1.00 85.81 70 ILE A C 1
ATOM 543 O O . ILE A 1 70 ? -36.491 -27.069 -21.648 1.00 85.81 70 ILE A O 1
ATOM 547 N N . ILE A 1 71 ? -38.465 -26.413 -20.803 1.00 92.31 71 ILE A N 1
ATOM 548 C CA . ILE A 1 71 ? -39.097 -26.098 -22.084 1.00 92.31 71 ILE A CA 1
ATOM 549 C C . ILE A 1 71 ? -39.475 -24.626 -22.032 1.00 92.31 71 ILE A C 1
ATOM 551 O O . ILE A 1 71 ? -40.165 -24.193 -21.108 1.00 92.31 71 ILE A O 1
ATOM 555 N N . GLY A 1 72 ? -38.996 -23.851 -22.997 1.00 89.44 72 GLY A N 1
ATOM 556 C CA . GLY A 1 72 ? -39.111 -22.399 -22.964 1.00 89.44 72 GLY A CA 1
ATOM 557 C C . GLY A 1 72 ? -39.195 -21.779 -24.345 1.00 89.44 72 GLY A C 1
ATOM 558 O O . GLY A 1 72 ? -39.238 -22.466 -25.367 1.00 89.44 72 GLY A O 1
ATOM 559 N N . THR A 1 73 ? -39.236 -20.448 -24.370 1.00 91.31 73 THR A N 1
ATOM 560 C CA . THR A 1 73 ? -39.162 -19.681 -25.614 1.00 91.31 73 THR A CA 1
ATOM 561 C C . THR A 1 73 ? -38.129 -18.577 -25.517 1.00 91.31 73 THR A C 1
ATOM 563 O O . THR A 1 73 ? -38.076 -17.900 -24.493 1.00 91.31 73 THR A O 1
ATOM 566 N N . ILE A 1 74 ? -37.365 -18.362 -26.583 1.00 89.88 74 ILE A N 1
ATOM 567 C CA . ILE A 1 74 ? -36.346 -17.316 -26.688 1.00 89.88 74 ILE A CA 1
ATOM 568 C C . ILE A 1 74 ? -36.595 -16.473 -27.941 1.00 89.88 74 ILE A C 1
ATOM 570 O O . ILE A 1 74 ? -36.947 -17.002 -28.993 1.00 89.88 74 ILE A O 1
ATOM 574 N N . ASN A 1 75 ? -36.433 -15.156 -27.829 1.00 90.44 75 ASN A N 1
ATOM 575 C CA . ASN A 1 75 ? -36.538 -14.245 -28.968 1.00 90.44 75 ASN A CA 1
ATOM 576 C C . ASN A 1 75 ? -35.140 -14.001 -29.546 1.00 90.44 75 ASN A C 1
ATOM 578 O O . ASN A 1 75 ? -34.221 -13.637 -28.807 1.00 90.44 75 ASN A O 1
ATOM 582 N N . SER A 1 76 ? -34.977 -14.199 -30.852 1.00 89.81 76 SER A N 1
ATOM 583 C CA . SER A 1 76 ? -33.691 -14.045 -31.537 1.00 89.81 76 SER A CA 1
ATOM 584 C C . SER A 1 76 ? -33.872 -13.679 -33.011 1.00 89.81 76 SER A C 1
ATOM 586 O O . SER A 1 76 ? -34.965 -13.811 -33.560 1.00 89.81 76 SER A O 1
ATOM 588 N N . LYS A 1 77 ? -32.799 -13.218 -33.661 1.00 87.75 77 LYS A N 1
ATOM 589 C CA . LYS A 1 77 ? -32.797 -12.879 -35.094 1.00 87.75 77 LYS A CA 1
ATOM 590 C C . LYS A 1 77 ? -32.977 -14.129 -35.960 1.00 87.75 77 LYS A C 1
ATOM 592 O O . LYS A 1 77 ? -33.850 -14.168 -36.817 1.00 87.75 77 LYS A O 1
ATOM 597 N N . ASP A 1 78 ? -32.201 -15.167 -35.677 1.00 89.81 78 ASP A N 1
ATOM 598 C CA . ASP A 1 78 ? -32.254 -16.480 -36.318 1.00 89.81 78 ASP A CA 1
ATOM 599 C C . ASP A 1 78 ? -32.097 -17.595 -35.256 1.00 89.81 78 ASP A C 1
ATOM 601 O O . ASP A 1 78 ? -31.818 -17.328 -34.073 1.00 89.81 78 ASP A O 1
ATOM 605 N N . THR A 1 79 ? -32.292 -18.846 -35.671 1.00 91.38 79 THR A N 1
ATOM 606 C CA . THR A 1 79 ? -32.156 -20.019 -34.799 1.00 91.38 79 THR A CA 1
ATOM 607 C C . THR A 1 79 ? -30.722 -20.203 -34.302 1.00 91.38 79 THR A C 1
ATOM 609 O O . THR A 1 79 ? -30.511 -20.565 -33.145 1.00 91.38 79 THR A O 1
ATOM 612 N N . LYS A 1 80 ? -29.725 -19.862 -35.130 1.00 92.06 80 LYS A N 1
ATOM 613 C CA . LYS A 1 80 ? -28.296 -19.925 -34.787 1.00 92.06 80 LYS A CA 1
ATOM 614 C C . LYS A 1 80 ? -27.952 -19.039 -33.594 1.00 92.06 80 LYS A C 1
ATOM 616 O O . LYS A 1 80 ? -27.392 -19.515 -32.611 1.00 92.06 80 LYS A O 1
ATOM 621 N N . HIS A 1 81 ? -28.362 -17.776 -33.619 1.00 86.81 81 HIS A N 1
ATOM 622 C CA . HIS A 1 81 ? -28.182 -16.851 -32.506 1.00 86.81 81 HIS A CA 1
ATOM 623 C C . HIS A 1 81 ? -28.994 -17.294 -31.286 1.00 86.81 81 HIS A C 1
ATOM 625 O O . HIS A 1 81 ? -28.519 -17.162 -30.163 1.00 86.81 81 HIS A O 1
ATOM 631 N N . ALA A 1 82 ? -30.194 -17.857 -31.473 1.00 91.75 82 ALA A N 1
ATOM 632 C CA . ALA A 1 82 ? -30.971 -18.380 -30.352 1.00 91.75 82 ALA A CA 1
ATOM 633 C C . ALA A 1 82 ? -30.225 -19.527 -29.647 1.00 91.75 82 ALA A C 1
ATOM 635 O O . ALA A 1 82 ? -30.130 -19.536 -28.422 1.00 91.75 82 ALA A O 1
ATOM 636 N N . TYR A 1 83 ? -29.645 -20.445 -30.421 1.00 92.25 83 TYR A N 1
ATOM 637 C CA . TYR A 1 83 ? -28.835 -21.555 -29.928 1.00 92.25 83 TYR A CA 1
ATOM 638 C C . TYR A 1 83 ? -27.574 -21.077 -29.196 1.00 92.25 83 TYR A C 1
ATOM 640 O O . TYR A 1 83 ? -27.326 -21.496 -28.065 1.00 92.25 83 TYR A O 1
ATOM 648 N N . VAL A 1 84 ? -26.829 -20.134 -29.788 1.00 87.25 84 VAL A N 1
ATOM 649 C CA . VAL A 1 84 ? -25.642 -19.527 -29.163 1.00 87.25 84 VAL A CA 1
ATOM 650 C C . VAL A 1 84 ? -26.003 -18.885 -27.824 1.00 87.25 84 VAL A C 1
ATOM 652 O O . VAL A 1 84 ? -25.312 -19.125 -26.839 1.00 87.25 84 VAL A O 1
ATOM 655 N N . ARG A 1 85 ? -27.117 -18.146 -27.739 1.00 84.12 85 ARG A N 1
ATOM 656 C CA . ARG A 1 85 ? -27.580 -17.546 -26.478 1.00 84.12 85 ARG A CA 1
ATOM 657 C C . ARG A 1 85 ? -27.944 -18.600 -25.435 1.00 84.12 85 ARG A C 1
ATOM 659 O O . ARG A 1 85 ? -27.531 -18.479 -24.287 1.00 84.12 85 ARG A O 1
ATOM 666 N N . LEU A 1 86 ? -28.670 -19.654 -25.818 1.00 86.31 86 LEU A N 1
ATOM 667 C CA . LEU A 1 86 ? -29.028 -20.754 -24.909 1.00 86.31 86 LEU A CA 1
ATOM 668 C C . LEU A 1 86 ? -27.797 -21.444 -24.304 1.00 86.31 86 LEU A C 1
ATOM 670 O O . LEU A 1 86 ? -27.836 -21.824 -23.135 1.00 86.31 86 LEU A O 1
ATOM 674 N N . ILE A 1 87 ? -26.701 -21.554 -25.056 1.00 87.00 87 ILE A N 1
ATOM 675 C CA . ILE A 1 87 ? -25.459 -22.168 -24.572 1.00 87.00 87 ILE A CA 1
ATOM 676 C C . ILE A 1 87 ? -24.575 -21.166 -23.821 1.00 87.00 87 ILE A C 1
ATOM 678 O O . ILE A 1 87 ? -24.129 -21.469 -22.722 1.00 87.00 87 ILE A O 1
ATOM 682 N N . GLN A 1 88 ? -24.320 -19.979 -24.373 1.00 80.56 88 GLN A N 1
ATOM 683 C CA . GLN A 1 88 ? -23.361 -19.020 -23.810 1.00 80.56 88 GLN A CA 1
ATOM 684 C C . GLN A 1 88 ? -23.946 -18.173 -22.673 1.00 80.56 88 GLN A C 1
ATOM 686 O O . GLN A 1 88 ? -23.270 -17.950 -21.673 1.00 80.56 88 GLN A O 1
ATOM 691 N N . GLU A 1 89 ? -25.189 -17.694 -22.799 1.00 79.88 89 GLU A N 1
ATOM 692 C CA . GLU A 1 89 ? -25.831 -16.881 -21.753 1.00 79.88 89 GLU A CA 1
ATOM 693 C C . GLU A 1 89 ? -26.414 -17.790 -20.666 1.00 79.88 89 GLU A C 1
ATOM 695 O O . GLU A 1 89 ? -26.171 -17.598 -19.475 1.00 79.88 89 GLU A O 1
ATOM 700 N N . TYR A 1 90 ? -27.160 -18.820 -21.075 1.00 79.19 90 TYR A N 1
ATOM 701 C CA . TYR A 1 90 ? -27.950 -19.635 -20.149 1.00 79.19 90 TYR A CA 1
ATOM 702 C C . TYR A 1 90 ? -27.296 -20.962 -19.744 1.00 79.19 90 TYR A C 1
ATOM 704 O O . TYR A 1 90 ? -27.774 -21.596 -18.806 1.00 79.19 90 TYR A O 1
ATOM 712 N N . HIS A 1 91 ? -26.193 -21.364 -20.388 1.00 78.75 91 HIS A N 1
ATOM 713 C CA . HIS A 1 91 ? -25.456 -22.597 -20.072 1.00 78.75 91 HIS A CA 1
ATOM 714 C C . HIS A 1 91 ? -26.323 -23.861 -20.152 1.00 78.75 91 HIS A C 1
ATOM 716 O O . HIS A 1 91 ? -26.124 -24.827 -19.411 1.00 78.75 91 HIS A O 1
ATOM 722 N N . PHE A 1 92 ? -27.309 -23.861 -21.048 1.00 88.44 92 PHE A N 1
ATOM 723 C CA . PHE A 1 92 ? -28.196 -24.995 -21.230 1.00 88.44 92 PHE A CA 1
ATOM 724 C C . PHE A 1 92 ? -27.621 -26.005 -22.219 1.00 88.44 92 PHE A C 1
ATOM 726 O O . PHE A 1 92 ? -27.081 -25.650 -23.266 1.00 88.44 92 PHE A O 1
ATOM 733 N N . LYS A 1 93 ? -27.833 -27.291 -21.939 1.00 90.88 93 LYS A N 1
ATOM 734 C CA . LYS A 1 93 ? -27.645 -28.357 -22.923 1.00 90.88 93 LYS A CA 1
ATOM 735 C C . LYS A 1 93 ? -28.909 -28.458 -23.775 1.00 90.88 93 LYS A C 1
ATOM 737 O O . LYS A 1 93 ? -29.891 -29.068 -23.357 1.00 90.88 93 LYS A O 1
ATOM 742 N N . VAL A 1 94 ? -28.906 -27.804 -24.934 1.00 91.00 94 VAL A N 1
ATOM 743 C CA . VAL A 1 94 ? -30.073 -27.718 -25.827 1.00 91.00 94 VAL A CA 1
ATOM 744 C C . VAL A 1 94 ? -30.349 -29.077 -26.480 1.00 91.00 94 VAL A C 1
ATOM 746 O O . VAL A 1 94 ? -29.484 -29.639 -27.139 1.00 91.00 94 VAL A O 1
ATOM 749 N N . GLU A 1 95 ? -31.559 -29.605 -26.286 1.00 91.56 95 GLU A N 1
ATOM 750 C CA . GLU A 1 95 ? -32.038 -30.866 -26.876 1.00 91.56 95 GLU A CA 1
ATOM 751 C C . GLU A 1 95 ? -32.862 -30.656 -28.151 1.00 91.56 95 GLU A C 1
ATOM 753 O O . GLU A 1 95 ? -32.973 -31.563 -28.966 1.00 91.56 95 GLU A O 1
ATOM 758 N N . SER A 1 96 ? -33.502 -29.496 -28.310 1.00 92.12 96 SER A N 1
ATOM 759 C CA . SER A 1 96 ? -34.226 -29.139 -29.534 1.00 92.12 96 SER A CA 1
ATOM 760 C C . SER A 1 96 ? -34.498 -27.642 -29.573 1.00 92.12 96 SER A C 1
ATOM 762 O O . SER A 1 96 ? -34.852 -27.066 -28.539 1.00 92.12 96 SER A O 1
ATOM 764 N N . ILE A 1 97 ? -34.443 -27.034 -30.754 1.00 91.81 97 ILE A N 1
ATOM 765 C CA . ILE A 1 97 ? -34.885 -25.660 -30.994 1.00 91.81 97 ILE A CA 1
ATOM 766 C C . ILE A 1 97 ? -35.660 -25.588 -32.315 1.00 91.81 97 ILE A C 1
ATOM 768 O O . ILE A 1 97 ? -35.280 -26.223 -33.295 1.00 91.81 97 ILE A O 1
ATOM 772 N N . ALA A 1 98 ? -36.779 -24.864 -32.325 1.00 90.75 98 ALA A N 1
ATOM 773 C CA . ALA A 1 98 ? -37.619 -24.684 -33.508 1.00 90.75 98 ALA A CA 1
ATOM 774 C C . ALA A 1 98 ? -38.302 -23.311 -33.493 1.00 90.75 98 ALA A C 1
ATOM 776 O O . ALA A 1 98 ? -38.626 -22.782 -32.424 1.00 90.75 98 ALA A O 1
ATOM 777 N N . ASP A 1 99 ? -38.559 -22.732 -34.667 1.00 89.31 99 ASP A N 1
ATOM 778 C CA . ASP A 1 99 ? -39.359 -21.508 -34.780 1.00 89.31 99 ASP A CA 1
ATOM 779 C C . ASP A 1 99 ? -40.780 -21.768 -34.248 1.00 89.31 99 ASP A C 1
ATOM 781 O O . ASP A 1 99 ? -41.431 -22.752 -34.597 1.00 89.31 99 ASP A O 1
ATOM 785 N N . ALA A 1 100 ? -41.288 -20.883 -33.389 1.00 84.00 100 ALA A N 1
ATOM 786 C CA . ALA A 1 100 ? -42.626 -20.998 -32.821 1.00 84.00 100 ALA A CA 1
ATOM 787 C C . ALA A 1 100 ? -43.743 -20.931 -33.877 1.00 84.00 100 ALA A C 1
ATOM 789 O O . ALA A 1 100 ? -44.864 -21.345 -33.570 1.00 84.00 100 ALA A O 1
ATOM 790 N N . LYS A 1 101 ? -43.457 -20.388 -35.069 1.00 81.25 101 LYS A N 1
ATOM 791 C CA . LYS A 1 101 ? -44.391 -20.264 -36.197 1.00 81.25 101 LYS A CA 1
ATOM 792 C C . LYS A 1 101 ? -44.307 -21.422 -37.194 1.00 81.25 101 LYS A C 1
ATOM 794 O O . LYS A 1 101 ? -45.249 -21.592 -37.965 1.00 81.25 101 LYS A O 1
ATOM 799 N N . ALA A 1 102 ? -43.227 -22.204 -37.192 1.00 73.00 102 ALA A N 1
ATOM 800 C CA . ALA A 1 102 ? -43.057 -23.329 -38.108 1.00 73.00 102 ALA A CA 1
ATOM 801 C C . ALA A 1 102 ? -43.521 -24.647 -37.450 1.00 73.00 102 ALA A C 1
ATOM 803 O O . ALA A 1 102 ? -43.169 -24.924 -36.300 1.00 73.00 102 ALA A O 1
ATOM 804 N N . PRO A 1 103 ? -44.321 -25.483 -38.135 1.00 54.44 103 PRO A N 1
ATOM 805 C CA . PRO A 1 103 ? -44.738 -26.767 -37.590 1.00 54.44 103 PRO A CA 1
ATOM 806 C C . PRO A 1 103 ? -43.580 -27.785 -37.583 1.00 54.44 103 PRO A C 1
ATOM 808 O O . PRO A 1 103 ? -43.100 -28.213 -38.624 1.00 54.44 103 PRO A O 1
ATOM 811 N N . GLN A 1 104 ? -43.169 -28.170 -36.370 1.00 57.03 104 GLN A N 1
ATOM 812 C CA . GLN A 1 104 ? -42.570 -29.456 -35.959 1.00 57.03 104 GLN A CA 1
ATOM 813 C C . GLN A 1 104 ? -41.317 -30.017 -36.663 1.00 57.03 104 GLN A C 1
ATOM 815 O O . GLN A 1 104 ? -40.984 -31.173 -36.416 1.00 57.03 104 GLN A O 1
ATOM 820 N N . HIS A 1 105 ? -40.548 -29.236 -37.419 1.00 59.59 105 HIS A N 1
ATOM 821 C CA . HIS A 1 105 ? -39.179 -29.640 -37.766 1.00 59.59 105 HIS A CA 1
ATOM 822 C C . HIS A 1 105 ? -38.167 -28.991 -36.809 1.00 59.59 105 HIS A C 1
ATOM 824 O O . HIS A 1 105 ? -37.881 -27.804 -36.966 1.00 59.59 105 HIS A O 1
ATOM 830 N N . PRO A 1 106 ? -37.654 -29.711 -35.786 1.00 68.19 106 PRO A N 1
ATOM 831 C CA . PRO A 1 106 ? -36.489 -29.240 -35.043 1.00 68.19 106 PRO A CA 1
ATOM 832 C C . PRO A 1 106 ? -35.306 -29.121 -36.012 1.00 68.19 106 PRO A C 1
ATOM 834 O O . PRO A 1 106 ? -35.088 -30.020 -36.824 1.00 68.19 106 PRO A O 1
ATOM 837 N N . GLU A 1 107 ? -34.577 -28.006 -35.952 1.00 71.56 107 GLU A N 1
ATOM 838 C CA . GLU A 1 107 ? -33.351 -27.846 -36.742 1.00 71.56 107 GLU A CA 1
ATOM 839 C C . GLU A 1 107 ? -32.286 -28.862 -36.299 1.00 71.56 107 GLU A C 1
ATOM 841 O O . GLU A 1 107 ? -32.245 -29.267 -35.132 1.00 71.56 107 GLU A O 1
ATOM 846 N N . ASP A 1 108 ? -31.425 -29.274 -37.235 1.00 79.00 108 ASP A N 1
ATOM 847 C CA . ASP A 1 108 ? -30.328 -30.197 -36.956 1.00 79.00 108 ASP A CA 1
ATOM 848 C C . ASP A 1 108 ? -29.316 -29.535 -36.010 1.00 79.00 108 ASP A C 1
ATOM 850 O O . ASP A 1 108 ? -28.586 -28.604 -36.365 1.00 79.00 108 ASP A O 1
ATOM 854 N N . LEU A 1 109 ? -29.268 -30.028 -34.771 1.00 83.38 109 LEU A N 1
ATOM 855 C CA . LEU A 1 109 ? -28.353 -29.546 -33.737 1.00 83.38 109 LEU A CA 1
ATOM 856 C C . LEU A 1 109 ? -26.883 -29.688 -34.144 1.00 83.38 109 LEU A C 1
ATOM 858 O O . LEU A 1 109 ? -26.034 -28.982 -33.601 1.00 83.38 109 LEU A O 1
ATOM 862 N N . THR A 1 110 ? -26.579 -30.575 -35.093 1.00 81.62 110 THR A N 1
ATOM 863 C CA . THR A 1 110 ? -25.222 -30.817 -35.585 1.00 81.62 110 THR A CA 1
ATOM 864 C C . THR A 1 110 ? -24.682 -29.594 -36.325 1.00 81.62 110 THR A C 1
ATOM 866 O O . THR A 1 110 ? -23.561 -29.161 -36.059 1.00 81.62 110 THR A O 1
ATOM 869 N N . GLU A 1 111 ? -25.497 -28.962 -37.175 1.00 83.44 111 GLU A N 1
ATOM 870 C CA . GLU A 1 111 ? -25.118 -27.733 -37.888 1.00 83.44 111 GLU A CA 1
ATOM 871 C C . GLU A 1 111 ? -24.975 -26.540 -36.932 1.00 83.44 111 GLU A C 1
ATOM 873 O O . GLU A 1 111 ? -24.085 -25.698 -37.080 1.00 83.44 111 GLU A O 1
ATOM 878 N N . LEU A 1 112 ? -25.832 -26.479 -35.910 1.00 86.62 112 LEU A N 1
ATOM 879 C CA . LEU A 1 112 ? -25.792 -25.434 -34.887 1.00 86.62 112 LEU A CA 1
ATOM 880 C C . LEU A 1 112 ? -24.558 -25.564 -33.980 1.00 86.62 112 LEU A C 1
ATOM 882 O O . LEU A 1 112 ? -23.950 -24.555 -33.612 1.00 86.62 112 LEU A O 1
ATOM 886 N N . ALA A 1 113 ? -24.153 -26.794 -33.654 1.00 84.81 113 ALA A N 1
ATOM 887 C CA . ALA A 1 113 ? -22.926 -27.072 -32.915 1.00 84.81 113 ALA A CA 1
ATOM 888 C C . ALA A 1 113 ? -21.672 -26.694 -33.721 1.00 84.81 113 ALA A C 1
ATOM 890 O O . ALA A 1 113 ? -20.800 -26.012 -33.185 1.00 84.81 113 ALA A O 1
ATOM 891 N N . GLN A 1 114 ? -21.617 -27.040 -35.012 1.00 84.88 114 GLN A N 1
ATOM 892 C CA . GLN A 1 114 ? -20.523 -26.630 -35.906 1.00 84.88 114 GLN A CA 1
ATOM 893 C C . GLN A 1 114 ? -20.431 -25.103 -36.038 1.00 84.88 114 GLN A C 1
ATOM 895 O O . GLN A 1 114 ? -19.338 -24.537 -36.040 1.00 84.88 114 GLN A O 1
ATOM 900 N N . TYR A 1 115 ? -21.574 -24.412 -36.092 1.00 84.50 115 TYR A N 1
ATOM 901 C CA . TYR A 1 115 ? -21.605 -22.950 -36.104 1.00 84.50 115 TYR A CA 1
ATOM 902 C C . TYR A 1 115 ? -21.023 -22.343 -34.817 1.00 84.50 115 TYR A C 1
ATOM 904 O O . TYR A 1 115 ? -20.196 -21.433 -34.887 1.00 84.50 115 TYR A O 1
ATOM 912 N N . LEU A 1 116 ? -21.391 -22.873 -33.645 1.00 83.56 116 LEU A N 1
ATOM 913 C CA . LEU A 1 116 ? -20.816 -22.444 -32.366 1.00 83.56 116 LEU A CA 1
ATOM 914 C C . LEU A 1 116 ? -19.293 -22.659 -32.324 1.00 83.56 116 LEU A C 1
ATOM 916 O O . LEU A 1 116 ? -18.562 -21.781 -31.862 1.00 83.56 116 LEU A O 1
ATOM 920 N N . GLU A 1 117 ? -18.817 -23.795 -32.838 1.00 83.00 117 GLU A N 1
ATOM 921 C CA . GLU A 1 117 ? -17.390 -24.111 -32.908 1.00 83.00 117 GLU A CA 1
ATOM 922 C C . GLU A 1 117 ? -16.647 -23.132 -33.831 1.00 83.00 117 GLU A C 1
ATOM 924 O O . GLU A 1 117 ? -15.607 -22.599 -33.441 1.00 83.00 117 GLU A O 1
ATOM 929 N N . SER A 1 118 ? -17.230 -22.777 -34.983 1.00 82.38 118 SER A N 1
ATOM 930 C CA . SER A 1 118 ? -16.660 -21.776 -35.897 1.00 82.38 118 SER A CA 1
ATOM 931 C C . SER A 1 118 ? -16.535 -20.381 -35.266 1.00 82.38 118 SER A C 1
ATOM 933 O O . SER A 1 118 ? -15.478 -19.765 -35.375 1.00 82.38 118 SER A O 1
ATOM 935 N N . ILE A 1 119 ? -17.538 -19.925 -34.500 1.00 76.62 119 ILE A N 1
ATOM 936 C CA . ILE A 1 119 ? -17.465 -18.664 -33.737 1.00 76.62 119 ILE A CA 1
ATOM 937 C C . ILE A 1 119 ? -16.377 -18.732 -32.663 1.00 76.62 119 ILE A C 1
ATOM 939 O O . ILE A 1 119 ? -15.652 -17.762 -32.441 1.00 76.62 119 ILE A O 1
ATOM 943 N N . SER A 1 120 ? -16.258 -19.864 -31.964 1.00 71.88 120 SER A N 1
ATOM 944 C CA . SER A 1 120 ? -15.224 -20.027 -30.940 1.00 71.88 120 SER A CA 1
ATOM 945 C C . SER A 1 120 ? -13.813 -20.043 -31.541 1.00 71.88 120 SER A C 1
ATOM 947 O O . SER A 1 120 ? -12.904 -19.443 -30.975 1.00 71.88 120 SER A O 1
ATOM 949 N N . ALA A 1 121 ? -13.640 -20.635 -32.725 1.00 71.19 121 ALA A N 1
ATOM 950 C CA . ALA A 1 121 ? -12.377 -20.647 -33.455 1.00 71.19 121 ALA A CA 1
ATOM 951 C C . ALA A 1 121 ? -12.012 -19.260 -34.018 1.00 71.19 121 ALA A C 1
ATOM 953 O O . ALA A 1 121 ? -10.850 -18.856 -33.965 1.00 71.19 121 ALA A O 1
ATOM 954 N N . GLU A 1 122 ? -12.996 -18.499 -34.498 1.00 61.22 122 GLU A N 1
ATOM 955 C CA . GLU A 1 122 ? -12.799 -17.136 -35.004 1.00 61.22 122 GLU A CA 1
ATOM 956 C C . GLU A 1 122 ? -12.447 -16.156 -33.868 1.00 61.22 122 GLU A C 1
ATOM 958 O O . GLU A 1 122 ? -11.540 -15.336 -34.011 1.00 61.22 122 GLU A O 1
ATOM 963 N N . ASN A 1 123 ? -13.048 -16.322 -32.683 1.00 52.94 123 ASN A N 1
ATOM 964 C CA . ASN A 1 123 ? -12.707 -15.539 -31.488 1.00 52.94 123 ASN A CA 1
ATOM 965 C C . ASN A 1 123 ? -11.315 -15.860 -30.905 1.00 52.94 123 ASN A C 1
ATOM 967 O O . ASN A 1 123 ? -10.712 -14.990 -30.276 1.00 52.94 123 ASN A O 1
ATOM 971 N N . ASN A 1 124 ? -10.767 -17.050 -31.172 1.00 50.38 124 ASN A N 1
ATOM 972 C CA . ASN A 1 124 ? -9.406 -17.443 -30.776 1.00 50.38 124 ASN A CA 1
ATOM 973 C C . ASN A 1 124 ? -8.313 -16.889 -31.725 1.00 50.38 124 ASN A C 1
ATOM 975 O O . ASN A 1 124 ? -7.122 -17.163 -31.555 1.00 50.38 124 ASN A O 1
ATOM 979 N N . SER A 1 125 ? -8.684 -16.081 -32.726 1.00 49.03 125 SER A N 1
ATOM 980 C CA . SER A 1 125 ? -7.758 -15.474 -33.690 1.00 49.03 125 SER A CA 1
ATOM 981 C C . SER A 1 125 ? -7.240 -14.095 -33.222 1.00 49.03 125 SER A C 1
ATOM 983 O O . SER A 1 125 ? -7.683 -13.030 -33.641 1.00 49.03 125 SER A O 1
ATOM 985 N N . ALA A 1 126 ? -6.237 -14.133 -32.341 1.00 51.94 126 ALA A N 1
ATOM 986 C CA . ALA A 1 126 ? -5.040 -13.273 -32.301 1.00 51.94 126 ALA A CA 1
ATOM 987 C C . ALA A 1 126 ? -5.088 -11.731 -32.100 1.00 51.94 126 ALA A C 1
ATOM 989 O O . ALA A 1 126 ? -4.026 -11.115 -32.211 1.00 51.94 126 ALA A O 1
ATOM 990 N N . SER A 1 127 ? -6.186 -11.054 -31.726 1.00 50.53 127 SER A N 1
ATOM 991 C CA . SER A 1 127 ? -6.048 -9.612 -31.364 1.00 50.53 127 SER A CA 1
ATOM 992 C C . SER A 1 127 ? -6.885 -9.048 -30.208 1.00 50.53 127 SER A C 1
ATOM 994 O O . SER A 1 127 ? -6.597 -7.938 -29.750 1.00 50.53 127 SER A O 1
ATOM 996 N N . SER A 1 128 ? -7.825 -9.809 -29.639 1.00 46.03 128 SER A N 1
ATOM 997 C CA . SER A 1 128 ? -8.701 -9.318 -28.554 1.00 46.03 128 SER A CA 1
ATOM 998 C C . SER A 1 128 ? -8.474 -9.984 -27.184 1.00 46.03 128 SER A C 1
ATOM 1000 O O . SER A 1 128 ? -8.805 -9.390 -26.158 1.00 46.03 128 SER A O 1
ATOM 1002 N N . GLU A 1 129 ? -7.819 -11.149 -27.116 1.00 45.09 129 GLU A N 1
ATOM 1003 C CA . GLU A 1 129 ? -7.610 -11.895 -25.858 1.00 45.09 129 GLU A CA 1
ATOM 1004 C C . GLU A 1 129 ? -6.510 -11.331 -24.945 1.00 45.09 129 GLU A C 1
ATOM 1006 O O . GLU A 1 129 ? -6.584 -11.471 -23.724 1.00 45.09 129 GLU A O 1
ATOM 1011 N N . ALA A 1 130 ? -5.502 -10.637 -25.483 1.00 50.09 130 ALA A N 1
ATOM 1012 C CA . ALA A 1 130 ? -4.403 -10.112 -24.662 1.00 50.09 130 ALA A CA 1
ATOM 1013 C C . ALA A 1 130 ? -4.841 -8.968 -23.725 1.00 50.09 130 ALA A C 1
ATOM 1015 O O . ALA A 1 130 ? -4.200 -8.725 -22.703 1.00 50.09 130 ALA A O 1
ATOM 1016 N N . LYS A 1 131 ? -5.936 -8.267 -24.054 1.00 46.78 131 LYS A N 1
ATOM 1017 C CA . LYS A 1 131 ? -6.500 -7.203 -23.209 1.00 46.78 131 LYS A CA 1
ATOM 1018 C C . LYS A 1 131 ? -7.568 -7.733 -22.251 1.00 46.78 131 LYS A C 1
ATOM 1020 O O . LYS A 1 131 ? -7.508 -7.398 -21.072 1.00 46.78 131 LYS A O 1
ATOM 1025 N N . LEU A 1 132 ? -8.461 -8.615 -22.712 1.00 46.91 132 LEU A N 1
ATOM 1026 C CA . LEU A 1 132 ? -9.488 -9.219 -21.853 1.00 46.91 132 LEU A CA 1
ATOM 1027 C C . LEU A 1 132 ? -8.895 -10.148 -20.783 1.00 46.91 132 LEU A C 1
ATOM 1029 O O . LEU A 1 132 ? -9.263 -10.035 -19.619 1.00 46.91 132 LEU A O 1
ATOM 1033 N N . SER A 1 133 ? -7.913 -10.993 -21.117 1.00 55.66 133 SER A N 1
ATOM 1034 C CA . SER A 1 133 ? -7.285 -11.883 -20.124 1.00 55.66 133 SER A CA 1
ATOM 1035 C C . SER A 1 133 ? -6.498 -11.121 -19.050 1.00 55.66 133 SER A C 1
ATOM 1037 O O . SER A 1 133 ? -6.517 -11.504 -17.881 1.00 55.66 133 SER A O 1
ATOM 1039 N N . ALA A 1 134 ? -5.841 -10.011 -19.404 1.00 59.34 134 ALA A N 1
ATOM 1040 C CA . ALA A 1 134 ? -5.105 -9.181 -18.452 1.00 59.34 134 ALA A CA 1
ATOM 1041 C C . ALA A 1 134 ? -6.041 -8.455 -17.472 1.00 59.34 134 ALA A C 1
ATOM 1043 O O . ALA A 1 134 ? -5.749 -8.389 -16.277 1.00 59.34 134 ALA A O 1
ATOM 1044 N N . GLU A 1 135 ? -7.177 -7.954 -17.958 1.00 59.78 135 GLU A N 1
ATOM 1045 C CA . GLU A 1 135 ? -8.172 -7.261 -17.138 1.00 59.78 135 GLU A CA 1
ATOM 1046 C C . GLU A 1 135 ? -8.917 -8.230 -16.207 1.00 59.78 135 GLU A C 1
ATOM 1048 O O . GLU A 1 135 ? -9.051 -7.958 -15.011 1.00 59.78 135 GLU A O 1
ATOM 1053 N N . THR A 1 136 ? -9.283 -9.420 -16.699 1.00 67.12 136 THR A N 1
ATOM 1054 C CA . THR A 1 136 ? -9.864 -10.486 -15.868 1.00 67.12 136 THR A CA 1
ATOM 1055 C C . THR A 1 136 ? -8.876 -10.981 -14.804 1.00 67.12 136 THR A C 1
ATOM 1057 O O . THR A 1 136 ? -9.246 -11.151 -13.642 1.00 67.12 136 THR A O 1
ATOM 1060 N N . ASN A 1 137 ? -7.593 -11.140 -15.146 1.00 71.69 137 ASN A N 1
ATOM 1061 C CA . ASN A 1 137 ? -6.564 -11.528 -14.177 1.00 71.69 137 ASN A CA 1
ATOM 1062 C C . ASN A 1 137 ? -6.321 -10.446 -13.112 1.00 71.69 137 ASN A C 1
ATOM 1064 O O . ASN A 1 137 ? -6.143 -10.771 -11.935 1.00 71.69 137 ASN A O 1
ATOM 1068 N N . ALA A 1 138 ? -6.354 -9.165 -13.492 1.00 72.81 138 ALA A N 1
ATOM 1069 C CA . ALA A 1 138 ? -6.230 -8.054 -12.552 1.00 72.81 138 ALA A CA 1
ATOM 1070 C C . ALA A 1 138 ? -7.416 -7.998 -11.574 1.00 72.81 138 ALA A C 1
ATOM 1072 O O . ALA A 1 138 ? -7.206 -7.880 -10.365 1.00 72.81 138 ALA A O 1
ATOM 1073 N N . GLN A 1 139 ? -8.648 -8.157 -12.067 1.00 74.38 139 GLN A N 1
ATOM 1074 C CA . GLN A 1 139 ? -9.846 -8.199 -11.221 1.00 74.38 139 GLN A CA 1
ATOM 1075 C C . GLN A 1 139 ? -9.828 -9.390 -10.252 1.00 74.38 139 GLN A C 1
ATOM 1077 O O . GLN A 1 139 ? -10.097 -9.215 -9.062 1.00 74.38 139 GLN A O 1
ATOM 1082 N N . ASN A 1 140 ? -9.414 -10.573 -10.714 1.00 79.31 140 ASN A N 1
ATOM 1083 C CA . ASN A 1 140 ? -9.279 -11.759 -9.863 1.00 79.31 140 ASN A CA 1
ATOM 1084 C C . ASN A 1 140 ? -8.218 -11.573 -8.764 1.00 79.31 140 ASN A C 1
ATOM 1086 O O . ASN A 1 140 ? -8.412 -12.004 -7.621 1.00 79.31 140 ASN A O 1
ATOM 1090 N N . ALA A 1 141 ? -7.103 -10.902 -9.073 1.00 83.06 141 ALA A N 1
ATOM 1091 C CA . ALA A 1 141 ? -6.066 -10.589 -8.090 1.00 83.06 141 ALA A CA 1
ATOM 1092 C C . ALA A 1 141 ? -6.570 -9.606 -7.020 1.00 83.06 141 ALA A C 1
ATOM 1094 O O . ALA A 1 141 ? -6.352 -9.826 -5.825 1.00 83.06 141 ALA A O 1
ATOM 1095 N N . VAL A 1 142 ? -7.289 -8.553 -7.427 1.00 84.75 142 VAL A N 1
ATOM 1096 C CA . VAL A 1 142 ? -7.928 -7.606 -6.498 1.00 84.75 142 VAL A CA 1
ATOM 1097 C C . VAL A 1 142 ? -8.944 -8.325 -5.611 1.00 84.75 142 VAL A C 1
ATOM 1099 O O . VAL A 1 142 ? -8.905 -8.164 -4.391 1.00 84.75 142 VAL A O 1
ATOM 1102 N N . GLN A 1 143 ? -9.801 -9.169 -6.190 1.00 84.56 143 GLN A N 1
ATOM 1103 C CA . GLN A 1 143 ? -10.792 -9.943 -5.444 1.00 84.56 143 GLN A CA 1
ATOM 1104 C C . GLN A 1 143 ? -10.136 -10.870 -4.415 1.00 84.56 143 GLN A C 1
ATOM 1106 O O . GLN A 1 143 ? -10.578 -10.936 -3.267 1.00 84.56 143 GLN A O 1
ATOM 1111 N N . THR A 1 144 ? -9.056 -11.554 -4.796 1.00 88.31 144 THR A N 1
ATOM 1112 C CA . THR A 1 144 ? -8.319 -12.452 -3.897 1.00 88.31 144 THR A CA 1
ATOM 1113 C C . THR A 1 144 ? -7.705 -11.681 -2.728 1.00 88.31 144 THR A C 1
ATOM 1115 O O . THR A 1 144 ? -7.855 -12.092 -1.575 1.00 88.31 144 THR A O 1
ATOM 1118 N N . ASN A 1 145 ? -7.076 -10.535 -3.003 1.00 89.81 145 ASN A N 1
ATOM 1119 C CA . ASN A 1 145 ? -6.497 -9.674 -1.970 1.00 89.81 145 ASN A CA 1
ATOM 1120 C C . ASN A 1 145 ? -7.570 -9.116 -1.027 1.00 89.81 145 ASN A C 1
ATOM 1122 O O . ASN A 1 145 ? -7.385 -9.135 0.190 1.00 89.81 145 ASN A O 1
ATOM 1126 N N . LEU A 1 146 ? -8.706 -8.663 -1.569 1.00 92.25 146 LEU A N 1
ATOM 1127 C CA . LEU A 1 146 ? -9.817 -8.165 -0.762 1.00 92.25 146 LEU A CA 1
ATOM 1128 C C . LEU A 1 146 ? -10.379 -9.271 0.133 1.00 92.25 146 LEU A C 1
ATOM 1130 O O . LEU A 1 146 ? -10.556 -9.050 1.325 1.00 92.25 146 LEU A O 1
ATOM 1134 N N . LYS A 1 147 ? -10.594 -10.476 -0.404 1.00 91.75 147 LYS A N 1
ATOM 1135 C CA . LYS A 1 147 ? -11.089 -11.625 0.365 1.00 91.75 147 LYS A CA 1
ATOM 1136 C C . LYS A 1 147 ? -10.163 -11.976 1.531 1.00 91.75 147 LYS A C 1
ATOM 1138 O O . LYS A 1 147 ? -10.640 -12.146 2.650 1.00 91.75 147 LYS A O 1
ATOM 1143 N N . GLN A 1 148 ? -8.850 -12.018 1.292 1.00 93.19 148 GLN A N 1
ATOM 1144 C CA . GLN A 1 148 ? -7.862 -12.244 2.352 1.00 93.19 148 GLN A CA 1
ATOM 1145 C C . GLN A 1 148 ? -7.909 -11.155 3.429 1.00 93.19 148 GLN A C 1
ATOM 1147 O O . GLN A 1 148 ? -7.779 -11.457 4.614 1.00 93.19 148 GLN A O 1
ATOM 1152 N N . GLU A 1 149 ? -8.094 -9.893 3.042 1.00 94.44 149 GLU A N 1
ATOM 1153 C CA . GLU A 1 149 ? -8.189 -8.798 4.008 1.00 94.44 149 GLU A CA 1
ATOM 1154 C C . GLU A 1 149 ? -9.497 -8.845 4.807 1.00 94.44 149 GLU A C 1
ATOM 1156 O O . GLU A 1 149 ? -9.481 -8.596 6.009 1.00 94.44 149 GLU A O 1
ATOM 1161 N N . ILE A 1 150 ? -10.612 -9.249 4.193 1.00 95.75 150 ILE A N 1
ATOM 1162 C CA . ILE A 1 150 ? -11.878 -9.482 4.901 1.00 95.75 150 ILE A CA 1
ATOM 1163 C C . ILE A 1 150 ? -11.743 -10.610 5.925 1.00 95.75 150 ILE A C 1
ATOM 1165 O O . ILE A 1 150 ? -12.195 -10.451 7.057 1.00 95.75 150 ILE A O 1
ATOM 1169 N N . ASP A 1 151 ? -11.088 -11.721 5.572 1.00 95.69 151 ASP A N 1
ATOM 1170 C CA . ASP A 1 151 ? -10.841 -12.813 6.521 1.00 95.69 151 ASP A CA 1
ATOM 1171 C C . ASP A 1 151 ? -9.991 -12.336 7.717 1.00 95.69 151 ASP A C 1
ATOM 1173 O O . ASP A 1 151 ? -10.275 -12.700 8.862 1.00 95.69 151 ASP A O 1
ATOM 1177 N N . LYS A 1 152 ? -8.995 -11.464 7.489 1.00 96.25 152 LYS A N 1
ATOM 1178 C CA . LYS A 1 152 ? -8.229 -10.831 8.579 1.00 96.25 152 LYS A CA 1
ATOM 1179 C C . LYS A 1 152 ? -9.083 -9.894 9.426 1.00 96.25 152 LYS A C 1
ATOM 1181 O O . LYS A 1 152 ? -8.960 -9.938 10.644 1.00 96.25 152 LYS A O 1
ATOM 1186 N N . ILE A 1 153 ? -9.933 -9.067 8.812 1.00 96.94 153 ILE A N 1
ATOM 1187 C CA . ILE A 1 153 ? -10.835 -8.162 9.539 1.00 96.94 153 ILE A CA 1
ATOM 1188 C C . ILE A 1 153 ? -11.750 -8.975 10.454 1.00 96.94 153 ILE A C 1
ATOM 1190 O O . ILE A 1 153 ? -11.789 -8.707 11.647 1.00 96.94 153 ILE A O 1
ATOM 1194 N N . ILE A 1 154 ? -12.402 -10.020 9.932 1.00 96.94 154 ILE A N 1
ATOM 1195 C CA . ILE A 1 154 ? -13.263 -10.916 10.720 1.00 96.94 154 ILE A CA 1
ATOM 1196 C C . ILE A 1 154 ? -12.487 -11.508 11.904 1.00 96.94 154 ILE A C 1
ATOM 1198 O O . ILE A 1 154 ? -12.965 -11.482 13.040 1.00 96.94 154 ILE A O 1
ATOM 1202 N N . LYS A 1 155 ? -11.275 -12.020 11.655 1.00 97.50 155 LYS A N 1
ATOM 1203 C CA . LYS A 1 155 ? -10.421 -12.594 12.699 1.00 97.50 155 LYS A CA 1
ATOM 1204 C C . LYS A 1 155 ? -10.072 -11.564 13.780 1.00 97.50 155 LYS A C 1
ATOM 1206 O O . LYS A 1 155 ? -10.315 -11.822 14.956 1.00 97.50 155 LYS A O 1
ATOM 1211 N N . ASN A 1 156 ? -9.562 -10.399 13.389 1.00 96.56 156 ASN A N 1
ATOM 1212 C CA . ASN A 1 156 ? -9.149 -9.347 14.315 1.00 96.56 156 ASN A CA 1
ATOM 1213 C C . ASN A 1 156 ? -10.341 -8.778 15.096 1.00 96.56 156 ASN A C 1
ATOM 1215 O O . ASN A 1 156 ? -10.226 -8.526 16.289 1.00 96.56 156 ASN A O 1
ATOM 1219 N N . THR A 1 157 ? -11.512 -8.629 14.470 1.00 97.31 157 THR A N 1
ATOM 1220 C CA . THR A 1 157 ? -12.745 -8.232 15.164 1.00 97.31 157 THR A CA 1
ATOM 1221 C C . THR A 1 157 ? -13.097 -9.222 16.274 1.00 97.31 157 THR A C 1
ATOM 1223 O O . THR A 1 157 ? -13.394 -8.804 17.392 1.00 97.31 157 THR A O 1
ATOM 1226 N N . ASN A 1 158 ? -13.018 -10.528 16.008 1.00 96.81 158 ASN A N 1
ATOM 1227 C CA . ASN A 1 158 ? -13.279 -11.548 17.026 1.00 96.81 158 ASN A CA 1
ATOM 1228 C C . ASN A 1 158 ? -12.237 -11.516 18.157 1.00 96.81 158 ASN A C 1
ATOM 1230 O O . ASN A 1 158 ? -12.592 -11.657 19.331 1.00 96.81 158 ASN A O 1
ATOM 1234 N N . GLU A 1 159 ? -10.963 -11.284 17.831 1.00 96.75 159 GLU A N 1
ATOM 1235 C CA . GLU A 1 159 ? -9.894 -11.112 18.823 1.00 96.75 159 GLU A CA 1
ATOM 1236 C C . GLU A 1 159 ? -10.124 -9.869 19.696 1.00 96.75 159 GLU A C 1
ATOM 1238 O O . GLU A 1 159 ? -10.028 -9.960 20.921 1.00 96.75 159 GLU A O 1
ATOM 1243 N N . ILE A 1 160 ? -10.513 -8.737 19.101 1.00 95.75 160 ILE A N 1
ATOM 1244 C CA . ILE A 1 160 ? -10.880 -7.497 19.801 1.00 95.75 160 ILE A CA 1
ATOM 1245 C C . ILE A 1 160 ? -12.059 -7.736 20.750 1.00 95.75 160 ILE A C 1
ATOM 1247 O O . ILE A 1 160 ? -11.983 -7.374 21.926 1.00 95.75 160 ILE A O 1
ATOM 1251 N N . LEU A 1 161 ? -13.133 -8.371 20.268 1.00 95.12 161 LEU A N 1
ATOM 1252 C CA . LEU A 1 161 ? -14.311 -8.678 21.083 1.00 95.12 161 LEU A CA 1
ATOM 1253 C C . LEU A 1 161 ? -13.971 -9.590 22.265 1.00 95.12 161 LEU A C 1
ATOM 1255 O O . LEU A 1 161 ? -14.508 -9.407 23.356 1.00 95.12 161 LEU A O 1
ATOM 1259 N N . THR A 1 162 ? -13.063 -10.546 22.062 1.00 95.56 162 THR A N 1
ATOM 1260 C CA . THR A 1 162 ? -12.623 -11.475 23.110 1.00 95.56 162 THR A CA 1
ATOM 1261 C C . THR A 1 162 ? -11.734 -10.768 24.132 1.00 95.56 162 THR A C 1
ATOM 1263 O O . THR A 1 162 ? -11.979 -10.846 25.335 1.00 95.56 162 THR A O 1
ATOM 1266 N N . LYS A 1 163 ? -10.719 -10.036 23.660 1.00 95.31 163 LYS A N 1
ATOM 1267 C CA . LYS A 1 163 ? -9.712 -9.373 24.498 1.00 95.31 163 LYS A CA 1
ATOM 1268 C C . LYS A 1 163 ? -10.287 -8.207 25.299 1.00 95.31 163 LYS A C 1
ATOM 1270 O O . LYS A 1 163 ? -9.919 -8.026 26.455 1.00 95.31 163 LYS A O 1
ATOM 1275 N N . TYR A 1 164 ? -11.198 -7.440 24.705 1.00 94.25 164 TYR A N 1
ATOM 1276 C CA . TYR A 1 164 ? -11.803 -6.253 25.314 1.00 94.25 164 TYR A CA 1
ATOM 1277 C C . TYR A 1 164 ? -13.291 -6.459 25.625 1.00 94.25 164 TYR A C 1
ATOM 1279 O O . TYR A 1 164 ? -14.084 -5.520 25.608 1.00 94.25 164 TYR A O 1
ATOM 1287 N N . ASN A 1 165 ? -13.684 -7.697 25.940 1.00 92.44 165 ASN A N 1
ATOM 1288 C CA . ASN A 1 165 ? -15.071 -8.093 26.194 1.00 92.44 165 ASN A CA 1
ATOM 1289 C C . ASN A 1 165 ? -15.781 -7.207 27.239 1.00 92.44 165 ASN A C 1
ATOM 1291 O O . ASN A 1 165 ? -16.983 -6.954 27.137 1.00 92.44 165 ASN A O 1
ATOM 1295 N N . SER A 1 166 ? -15.062 -6.720 28.250 1.00 93.00 166 SER A N 1
ATOM 1296 C CA . SER A 1 166 ? -15.612 -5.843 29.289 1.00 93.00 166 SER A CA 1
ATOM 1297 C C . SER A 1 166 ? -15.963 -4.440 28.783 1.00 93.00 166 SER A C 1
ATOM 1299 O O . SER A 1 166 ? -16.889 -3.842 29.336 1.00 93.00 166 SER A O 1
ATOM 1301 N N . SER A 1 167 ? -15.283 -3.953 27.739 1.00 93.31 167 SER A N 1
ATOM 1302 C CA . SER A 1 167 ? -15.391 -2.587 27.208 1.00 93.31 167 SER A CA 1
ATOM 1303 C C . SER A 1 167 ? -16.581 -2.377 26.264 1.00 93.31 167 SER A C 1
ATOM 1305 O O . SER A 1 167 ? -16.963 -1.238 26.027 1.00 93.31 167 SER A O 1
ATOM 1307 N N . PHE A 1 168 ? -17.216 -3.443 25.766 1.00 94.38 168 PHE A N 1
ATOM 1308 C CA . PHE A 1 168 ? -18.379 -3.344 24.872 1.00 94.38 168 PHE A CA 1
ATOM 1309 C C . PHE A 1 168 ? -19.716 -3.512 25.607 1.00 94.38 168 PHE A C 1
ATOM 1311 O O . PHE A 1 168 ? -19.848 -4.334 26.526 1.00 94.38 168 PHE A O 1
ATOM 1318 N N . THR A 1 169 ? -20.744 -2.788 25.156 1.00 95.19 169 THR A N 1
ATOM 1319 C CA . THR A 1 169 ? -22.137 -3.001 25.580 1.00 95.19 169 THR A CA 1
ATOM 1320 C C . THR A 1 169 ? -22.684 -4.312 24.999 1.00 95.19 169 THR A C 1
ATOM 1322 O O . THR A 1 169 ? -22.179 -4.831 24.003 1.00 95.19 169 THR A O 1
ATOM 1325 N N . SER A 1 170 ? -23.716 -4.896 25.621 1.00 95.19 170 SER A N 1
ATOM 1326 C CA . SER A 1 170 ? -24.339 -6.125 25.095 1.00 95.19 170 SER A CA 1
ATOM 1327 C C . SER A 1 170 ? -24.951 -5.897 23.707 1.00 95.19 170 SER A C 1
ATOM 1329 O O . SER A 1 170 ? -24.767 -6.721 22.811 1.00 95.19 170 SER A O 1
ATOM 1331 N N . GLU A 1 171 ? -25.599 -4.747 23.510 1.00 94.69 171 GLU A N 1
ATOM 1332 C CA . GLU A 1 171 ? -26.161 -4.351 22.219 1.00 94.69 171 GLU A CA 1
ATOM 1333 C C . GLU A 1 171 ? -25.069 -4.113 21.167 1.00 94.69 171 GLU A C 1
ATOM 1335 O O . GLU A 1 171 ? -25.177 -4.622 20.052 1.00 94.69 171 GLU A O 1
ATOM 1340 N N . GLY A 1 172 ? -23.980 -3.424 21.532 1.00 93.75 172 GLY A N 1
ATOM 1341 C CA . GLY A 1 172 ? -22.829 -3.208 20.655 1.00 93.75 172 GLY A CA 1
ATOM 1342 C C . GLY A 1 172 ? -22.233 -4.523 20.156 1.00 93.75 172 GLY A C 1
ATOM 1343 O O . GLY A 1 172 ? -22.071 -4.709 18.952 1.00 93.75 172 GLY A O 1
ATOM 1344 N N . LYS A 1 173 ? -22.010 -5.493 21.055 1.00 95.81 173 LYS A N 1
ATOM 1345 C CA . LYS A 1 173 ? -21.535 -6.839 20.678 1.00 95.81 173 LYS A CA 1
ATOM 1346 C C . LYS A 1 173 ? -22.476 -7.538 19.710 1.00 95.81 173 LYS A C 1
ATOM 1348 O O . LYS A 1 173 ? -22.012 -8.161 18.760 1.00 95.81 173 LYS A O 1
ATOM 1353 N N . LYS A 1 174 ? -23.788 -7.454 19.951 1.00 96.12 174 LYS A N 1
ATOM 1354 C CA . LYS A 1 174 ? -24.788 -8.072 19.079 1.00 96.12 174 LYS A CA 1
ATOM 1355 C C . LYS A 1 174 ? -24.693 -7.503 17.662 1.00 96.12 174 LYS A C 1
ATOM 1357 O O . LYS A 1 174 ? -24.564 -8.283 16.724 1.00 96.12 174 LYS A O 1
ATOM 1362 N N . LYS A 1 175 ? -24.663 -6.174 17.517 1.00 95.75 175 LYS A N 1
ATOM 1363 C CA . LYS A 1 175 ? -24.539 -5.515 16.207 1.00 95.75 175 LYS A CA 1
ATOM 1364 C C . LYS A 1 175 ? -23.215 -5.854 15.515 1.00 95.75 175 LYS A C 1
ATOM 1366 O O . LYS A 1 175 ? -23.219 -6.223 14.345 1.00 95.75 175 LYS A O 1
ATOM 1371 N N . ILE A 1 176 ? -22.093 -5.815 16.240 1.00 96.31 176 ILE A N 1
ATOM 1372 C CA . ILE A 1 176 ? -20.779 -6.196 15.690 1.00 96.31 176 ILE A CA 1
ATOM 1373 C C . ILE A 1 176 ? -20.823 -7.646 15.182 1.00 96.31 176 ILE A C 1
ATOM 1375 O O . ILE A 1 176 ? -20.417 -7.909 14.055 1.00 96.31 176 ILE A O 1
ATOM 1379 N N . ASN A 1 177 ? -21.391 -8.576 15.955 1.00 96.44 177 ASN A N 1
ATOM 1380 C CA . ASN A 1 177 ? -21.545 -9.973 15.538 1.00 96.44 177 ASN A CA 1
ATOM 1381 C C . ASN A 1 177 ? -22.466 -10.137 14.317 1.00 96.44 177 ASN A C 1
ATOM 1383 O O . ASN A 1 177 ? -22.176 -10.957 13.448 1.00 96.44 177 ASN A O 1
ATOM 1387 N N . GLU A 1 178 ? -23.549 -9.363 14.208 1.00 94.38 178 GLU A N 1
ATOM 1388 C CA . GLU A 1 178 ? -24.423 -9.355 13.024 1.00 94.38 178 GLU A CA 1
ATOM 1389 C C . GLU A 1 178 ? -23.660 -8.931 11.758 1.00 94.38 178 GLU A C 1
ATOM 1391 O O . GLU A 1 178 ? -23.769 -9.589 10.716 1.00 94.38 178 GLU A O 1
ATOM 1396 N N . PHE A 1 179 ? -22.825 -7.892 11.847 1.00 94.44 179 PHE A N 1
ATOM 1397 C CA . PHE A 1 179 ? -21.968 -7.460 10.740 1.00 94.44 179 PHE A CA 1
ATOM 1398 C C . PHE A 1 179 ? -20.868 -8.477 10.414 1.00 94.44 179 PHE A C 1
ATOM 1400 O O . PHE A 1 179 ? -20.644 -8.774 9.240 1.00 94.44 179 PHE A O 1
ATOM 1407 N N . THR A 1 180 ? -20.230 -9.073 11.423 1.00 95.81 180 THR A N 1
ATOM 1408 C CA . THR A 1 180 ? -19.238 -10.145 11.236 1.00 95.81 180 THR A CA 1
ATOM 1409 C C . THR A 1 180 ? -19.851 -11.360 10.535 1.00 95.81 180 THR A C 1
ATOM 1411 O O . THR A 1 180 ? -19.267 -11.903 9.592 1.00 95.81 180 THR A O 1
ATOM 1414 N N . ASN A 1 181 ? -21.062 -11.763 10.928 1.00 91.00 181 ASN A N 1
ATOM 1415 C CA . ASN A 1 181 ? -21.805 -12.845 10.279 1.00 91.00 181 ASN A CA 1
ATOM 1416 C C . ASN A 1 181 ? -22.187 -12.481 8.842 1.00 91.00 181 ASN A C 1
ATOM 1418 O O . ASN A 1 181 ? -22.052 -13.304 7.933 1.00 91.00 181 ASN A O 1
ATOM 1422 N N . THR A 1 182 ? -22.608 -11.233 8.621 1.00 89.38 182 THR A N 1
ATOM 1423 C CA . THR A 1 182 ? -22.913 -10.722 7.282 1.00 89.38 182 THR A CA 1
ATOM 1424 C C . THR A 1 182 ? -21.682 -10.812 6.390 1.00 89.38 182 THR A C 1
ATOM 1426 O O . THR A 1 182 ? -21.766 -11.459 5.349 1.00 89.38 182 THR A O 1
ATOM 1429 N N . LEU A 1 183 ? -20.530 -10.280 6.820 1.00 90.75 183 LEU A N 1
ATOM 1430 C CA . LEU A 1 183 ? -19.257 -10.385 6.097 1.00 90.75 183 LEU A CA 1
ATOM 1431 C C . LEU A 1 183 ? -18.865 -11.832 5.817 1.00 90.75 183 LEU A C 1
ATOM 1433 O O . LEU A 1 183 ? -18.486 -12.151 4.695 1.00 90.75 183 LEU A O 1
ATOM 1437 N N . THR A 1 184 ? -19.011 -12.722 6.796 1.00 91.25 184 THR A N 1
ATOM 1438 C CA . THR A 1 184 ? -18.694 -14.147 6.628 1.00 91.25 184 THR A CA 1
ATOM 1439 C C . THR A 1 184 ? -19.535 -14.788 5.524 1.00 91.25 184 THR A C 1
ATOM 1441 O O . THR A 1 184 ? -19.016 -15.592 4.751 1.00 91.25 184 THR A O 1
ATOM 1444 N N . ARG A 1 185 ? -20.810 -14.398 5.404 1.00 88.31 185 ARG A N 1
ATOM 1445 C CA . ARG A 1 185 ? -21.714 -14.863 4.345 1.00 88.31 185 ARG A CA 1
ATOM 1446 C C . ARG A 1 185 ? -21.376 -14.257 2.982 1.00 88.31 185 ARG A C 1
ATOM 1448 O O . ARG A 1 185 ? -21.441 -14.955 1.977 1.00 88.31 185 ARG A O 1
ATOM 1455 N N . ILE A 1 186 ? -21.022 -12.972 2.935 1.00 84.88 186 ILE A N 1
ATOM 1456 C CA . ILE A 1 186 ? -20.832 -12.237 1.672 1.00 84.88 186 ILE A CA 1
ATOM 1457 C C . ILE A 1 186 ? -19.379 -12.189 1.188 1.00 84.88 1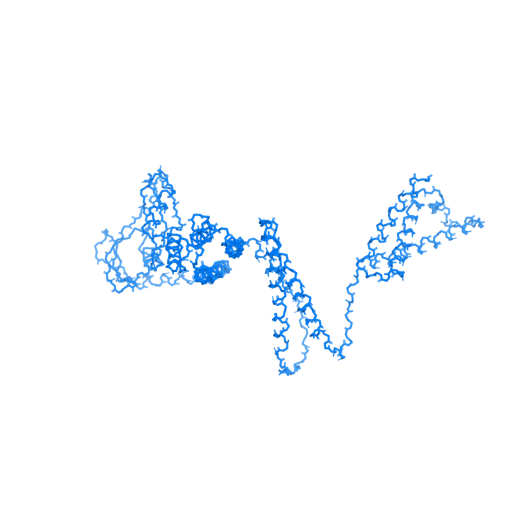86 ILE A C 1
ATOM 1459 O O . ILE A 1 186 ? -19.134 -11.676 0.102 1.00 84.88 186 ILE A O 1
ATOM 1463 N N . LYS A 1 187 ? -18.405 -12.736 1.928 1.00 87.12 187 LYS A N 1
ATOM 1464 C CA . LYS A 1 187 ? -16.976 -12.710 1.545 1.00 87.12 187 LYS A CA 1
ATOM 1465 C C . LYS A 1 187 ? -16.646 -13.419 0.229 1.00 87.12 187 LYS A C 1
ATOM 1467 O O . LYS A 1 187 ? -15.561 -13.230 -0.309 1.00 87.12 187 LYS A O 1
ATOM 1472 N N . GLY A 1 188 ? -17.549 -14.269 -0.265 1.00 80.75 188 GLY A N 1
ATOM 1473 C CA . GLY A 1 188 ? -17.457 -14.894 -1.589 1.00 80.75 188 GLY A CA 1
ATOM 1474 C C . GLY A 1 188 ? -18.069 -14.063 -2.723 1.00 80.75 188 GLY A C 1
ATOM 1475 O O . GLY A 1 188 ? -17.980 -14.477 -3.872 1.00 80.75 188 GLY A O 1
ATOM 1476 N N . SER A 1 189 ? -18.696 -12.926 -2.412 1.00 77.88 189 SER A N 1
ATOM 1477 C CA . SER A 1 189 ? -19.372 -12.073 -3.390 1.00 77.88 189 SER A CA 1
ATOM 1478 C C . SER A 1 189 ? -18.380 -11.390 -4.331 1.00 77.88 189 SER A C 1
ATOM 1480 O O . SER A 1 189 ? -17.306 -10.951 -3.918 1.00 77.88 189 SER A O 1
ATOM 1482 N N . TYR A 1 190 ? -18.781 -11.243 -5.594 1.00 74.56 190 TYR A N 1
ATOM 1483 C CA . TYR A 1 190 ? -18.075 -10.435 -6.592 1.00 74.56 190 TYR A CA 1
ATOM 1484 C C . TYR A 1 190 ? -18.339 -8.929 -6.435 1.00 74.56 190 TYR A C 1
ATOM 1486 O O . TYR A 1 190 ? -17.658 -8.115 -7.056 1.00 74.56 190 TYR A O 1
ATOM 1494 N N . ASN A 1 191 ? -19.288 -8.523 -5.581 1.00 77.50 191 ASN A N 1
ATOM 1495 C CA . ASN A 1 191 ? -19.530 -7.112 -5.288 1.00 77.50 191 ASN A CA 1
ATOM 1496 C C . ASN A 1 191 ? -18.498 -6.574 -4.289 1.00 77.50 191 ASN A C 1
ATOM 1498 O O . ASN A 1 191 ? -18.764 -6.455 -3.089 1.00 77.50 191 ASN A O 1
ATOM 1502 N N . LEU A 1 192 ? -17.317 -6.235 -4.807 1.00 86.25 192 LEU A N 1
ATOM 1503 C CA . LEU A 1 192 ? -16.204 -5.697 -4.021 1.00 86.25 192 LEU A CA 1
ATOM 1504 C C . LEU A 1 192 ? -16.609 -4.423 -3.262 1.00 86.25 192 LEU A C 1
ATOM 1506 O O . LEU A 1 192 ? -16.224 -4.240 -2.108 1.00 86.25 192 LEU A O 1
ATOM 1510 N N . ASN A 1 193 ? -17.449 -3.578 -3.871 1.00 83.81 193 ASN A N 1
ATOM 1511 C CA . ASN A 1 193 ? -17.935 -2.338 -3.265 1.00 83.81 193 ASN A CA 1
ATOM 1512 C C . ASN A 1 193 ? -18.815 -2.597 -2.044 1.00 83.81 193 ASN A C 1
ATOM 1514 O O . ASN A 1 193 ? -18.599 -1.989 -0.996 1.00 83.81 193 ASN A O 1
ATOM 1518 N N . TYR A 1 194 ? -19.780 -3.509 -2.159 1.00 85.00 194 TYR A N 1
ATOM 1519 C CA . TYR A 1 194 ? -20.642 -3.881 -1.042 1.00 85.00 194 TYR A CA 1
ATOM 1520 C C . TYR A 1 194 ? -19.838 -4.548 0.073 1.00 85.00 194 TYR A C 1
ATOM 1522 O O . TYR A 1 194 ? -19.932 -4.129 1.222 1.00 85.00 194 TYR A O 1
ATOM 1530 N N . LEU A 1 195 ? -18.964 -5.499 -0.273 1.00 88.25 195 LEU A N 1
ATOM 1531 C CA . LEU A 1 195 ? -18.093 -6.175 0.688 1.00 88.25 195 LEU A CA 1
ATOM 1532 C C . LEU A 1 195 ? -17.236 -5.173 1.479 1.00 88.25 195 LEU A C 1
ATOM 1534 O O . LEU A 1 195 ? -17.148 -5.232 2.706 1.00 88.25 195 LEU A O 1
ATOM 1538 N N . LYS A 1 196 ? -16.658 -4.200 0.774 1.00 90.75 196 LYS A N 1
ATOM 1539 C CA . LYS A 1 196 ? -15.877 -3.108 1.352 1.00 90.75 196 LYS A CA 1
ATOM 1540 C C . LYS A 1 196 ? -16.726 -2.187 2.223 1.00 90.75 196 LYS A C 1
ATOM 1542 O O . LYS A 1 196 ? -16.268 -1.785 3.288 1.00 90.75 196 LYS A O 1
ATOM 1547 N N . GLN A 1 197 ? -17.932 -1.834 1.789 1.00 91.56 197 GLN A N 1
ATOM 1548 C CA . GLN A 1 197 ? -18.831 -0.979 2.559 1.00 91.56 197 GLN A CA 1
ATOM 1549 C C . GLN A 1 197 ? -19.256 -1.662 3.863 1.00 91.56 197 GLN A C 1
ATOM 1551 O O . GLN A 1 197 ? -19.113 -1.068 4.927 1.00 91.56 197 GLN A O 1
ATOM 1556 N N . THR A 1 198 ? -19.658 -2.933 3.808 1.00 91.44 198 THR A N 1
ATOM 1557 C CA . THR A 1 198 ? -20.000 -3.719 5.001 1.00 91.44 198 THR A CA 1
ATOM 1558 C C . THR A 1 198 ? -18.803 -3.848 5.949 1.00 91.44 198 THR A C 1
ATOM 1560 O O . THR A 1 198 ? -18.957 -3.737 7.163 1.00 91.44 198 THR A O 1
ATOM 1563 N N . ALA A 1 199 ? -17.588 -4.014 5.415 1.00 96.56 199 ALA A N 1
ATOM 1564 C CA . ALA A 1 199 ? -16.374 -4.039 6.227 1.00 96.56 199 ALA A CA 1
ATOM 1565 C C . ALA A 1 199 ? -16.077 -2.683 6.879 1.00 96.56 199 ALA A C 1
ATOM 1567 O O . ALA A 1 199 ? -15.704 -2.633 8.047 1.00 96.56 199 ALA A O 1
ATOM 1568 N N . LYS A 1 200 ? -16.284 -1.572 6.166 1.00 95.62 200 LYS A N 1
ATOM 1569 C CA . LYS A 1 200 ? -16.166 -0.225 6.742 1.00 95.62 200 LYS A CA 1
ATOM 1570 C C . LYS A 1 200 ? -17.183 0.015 7.847 1.00 95.62 200 LYS A C 1
ATOM 1572 O O . LYS A 1 200 ? -16.816 0.571 8.873 1.00 95.62 200 LYS A O 1
ATOM 1577 N N . GLU A 1 201 ? -18.431 -0.393 7.648 1.00 95.06 201 GLU A N 1
ATOM 1578 C CA . GLU A 1 201 ? -19.489 -0.260 8.652 1.00 95.06 201 GLU A CA 1
ATOM 1579 C C . GLU A 1 201 ? -19.145 -1.042 9.921 1.00 95.06 201 GLU A C 1
ATOM 1581 O O . GLU A 1 201 ? -19.211 -0.474 11.009 1.00 95.06 201 GLU A O 1
ATOM 1586 N N . LEU A 1 202 ? -18.652 -2.279 9.784 1.00 96.81 202 LEU A N 1
ATOM 1587 C CA . LEU A 1 202 ? -18.137 -3.061 10.910 1.00 96.81 202 LEU A CA 1
ATOM 1588 C C . LEU A 1 202 ? -17.005 -2.332 11.653 1.00 96.81 202 LEU A C 1
ATOM 1590 O O . LEU A 1 202 ? -17.033 -2.215 12.878 1.00 96.81 202 LEU A O 1
ATOM 1594 N N . LEU A 1 203 ? -16.007 -1.832 10.921 1.00 96.69 203 LEU A N 1
ATOM 1595 C CA . LEU A 1 203 ? -14.851 -1.150 11.511 1.00 96.69 203 LEU A CA 1
ATOM 1596 C C . LEU A 1 203 ? -15.230 0.177 12.177 1.00 96.69 203 LEU A C 1
ATOM 1598 O O . LEU A 1 203 ? -14.697 0.501 13.233 1.00 96.69 203 LEU A O 1
ATOM 1602 N N . ASN A 1 204 ? -16.169 0.928 11.600 1.00 95.06 204 ASN A N 1
ATOM 1603 C CA . ASN A 1 204 ? -16.692 2.150 12.207 1.00 95.06 204 ASN A CA 1
ATOM 1604 C C . ASN A 1 204 ? -17.477 1.833 13.484 1.00 95.06 204 ASN A C 1
ATOM 1606 O O . ASN A 1 204 ? -17.343 2.544 14.477 1.00 95.06 204 ASN A O 1
ATOM 1610 N N . MET A 1 205 ? -18.234 0.735 13.490 1.00 93.81 205 MET A N 1
ATOM 1611 C CA . MET A 1 205 ? -19.009 0.291 14.646 1.00 93.81 205 MET A CA 1
ATOM 1612 C C . MET A 1 205 ? -18.128 -0.126 15.832 1.00 93.81 205 MET A C 1
ATOM 1614 O O . MET A 1 205 ? -18.520 0.078 16.979 1.00 93.81 205 MET A O 1
ATOM 1618 N N . LEU A 1 206 ? -16.916 -0.636 15.579 1.00 93.56 206 LEU A N 1
ATOM 1619 C CA . LEU A 1 206 ? -15.910 -0.879 16.625 1.00 93.56 206 LEU A CA 1
ATOM 1620 C C . LEU A 1 206 ? -15.396 0.410 17.284 1.00 93.56 206 LEU A C 1
ATOM 1622 O O . LEU A 1 206 ? -14.880 0.360 18.398 1.00 93.56 206 LEU A O 1
ATOM 1626 N N . THR A 1 207 ? -15.512 1.550 16.601 1.00 91.06 207 THR A N 1
ATOM 1627 C CA . THR A 1 207 ? -15.057 2.859 17.097 1.00 91.06 207 THR A CA 1
ATOM 1628 C C . THR A 1 207 ? -16.177 3.758 17.605 1.00 91.06 207 THR A C 1
ATOM 1630 O O . THR A 1 207 ? -15.890 4.816 18.158 1.00 91.06 207 THR A O 1
ATOM 1633 N N . ASP A 1 208 ? -17.429 3.359 17.398 1.00 91.81 208 ASP A N 1
ATOM 1634 C CA . ASP A 1 208 ? -18.598 4.126 17.805 1.00 91.81 208 ASP A CA 1
ATOM 1635 C C . ASP A 1 208 ? -18.733 4.123 19.335 1.00 91.81 208 ASP A C 1
ATOM 1637 O O . ASP A 1 208 ? -18.760 3.071 19.973 1.00 91.81 208 ASP A O 1
ATOM 1641 N N . GLU A 1 209 ? -18.842 5.307 19.937 1.00 86.12 209 GLU A N 1
ATOM 1642 C CA . GLU A 1 209 ? -19.020 5.455 21.383 1.00 86.12 209 GLU A CA 1
ATOM 1643 C C . GLU A 1 209 ? -20.301 4.770 21.877 1.00 86.12 209 GLU A C 1
ATOM 1645 O O . GLU A 1 209 ? -20.338 4.308 23.015 1.00 86.12 209 GLU A O 1
ATOM 1650 N N . SER A 1 210 ? -21.323 4.627 21.023 1.00 86.19 210 SER A N 1
ATOM 1651 C CA . SER A 1 210 ? -22.581 3.960 21.380 1.00 86.19 210 SER A CA 1
ATOM 1652 C C . SER A 1 210 ? -22.432 2.449 21.626 1.00 86.19 210 SER A C 1
ATOM 1654 O O . SER A 1 210 ? -23.225 1.843 22.355 1.00 86.19 210 SER A O 1
ATOM 1656 N N . THR A 1 211 ? -21.409 1.813 21.045 1.00 86.75 211 THR A N 1
ATOM 1657 C CA . THR A 1 211 ? -21.154 0.371 21.205 1.00 86.75 211 THR A CA 1
ATOM 1658 C C . THR A 1 211 ? -20.238 0.066 22.388 1.00 86.75 211 THR A C 1
ATOM 1660 O O . THR A 1 211 ? -20.160 -1.083 22.843 1.00 86.75 211 THR A O 1
ATOM 1663 N N . LEU A 1 212 ? -19.587 1.096 22.926 1.00 91.12 212 LEU A N 1
ATOM 1664 C CA . LEU A 1 212 ? -18.629 1.024 24.016 1.00 91.12 212 LEU A CA 1
ATOM 1665 C C . LEU A 1 212 ? -19.278 1.436 25.342 1.00 91.12 212 LEU A C 1
ATOM 1667 O O . LEU A 1 212 ? -20.211 2.232 25.396 1.00 91.12 212 LEU A O 1
ATOM 1671 N N . LYS A 1 213 ? -18.805 0.867 26.453 1.00 89.50 213 LYS A N 1
ATOM 1672 C CA . LYS A 1 213 ? -19.282 1.265 27.781 1.00 89.50 213 LYS A CA 1
ATOM 1673 C C . LYS A 1 213 ? -18.636 2.593 28.182 1.00 89.50 213 LYS A C 1
ATOM 1675 O O . LYS A 1 213 ? -17.408 2.675 28.158 1.00 89.50 213 LYS A O 1
ATOM 1680 N N . PRO A 1 214 ? -19.407 3.601 28.623 1.00 81.75 214 PRO A N 1
ATOM 1681 C CA . PRO A 1 214 ? -18.854 4.860 29.104 1.00 81.75 214 PRO A CA 1
ATOM 1682 C C . PRO A 1 214 ? -18.224 4.649 30.487 1.00 81.75 214 PRO A C 1
ATOM 1684 O O . PRO A 1 214 ? -18.863 4.835 31.516 1.00 81.75 214 PRO A O 1
ATOM 1687 N N . ASP A 1 215 ? -16.970 4.205 30.510 1.00 83.56 215 ASP A N 1
ATOM 1688 C CA . ASP A 1 215 ? -16.190 4.019 31.731 1.00 83.56 215 ASP A CA 1
ATOM 1689 C C . ASP A 1 215 ? -14.792 4.632 31.538 1.00 83.56 215 ASP A C 1
ATOM 1691 O O . ASP A 1 215 ? -14.064 4.211 30.629 1.00 83.56 215 ASP A O 1
ATOM 1695 N N . PRO A 1 216 ? -14.382 5.615 32.364 1.00 78.19 216 PRO A N 1
ATOM 1696 C CA . PRO A 1 216 ? -13.051 6.212 32.280 1.00 78.19 216 PRO A CA 1
ATOM 1697 C C . PRO A 1 216 ? -11.921 5.185 32.449 1.00 78.19 216 PRO A C 1
ATOM 1699 O O . PRO A 1 216 ? -10.858 5.370 31.855 1.00 78.19 216 PRO A O 1
ATOM 1702 N N . ALA A 1 217 ? -12.147 4.080 33.171 1.00 80.06 217 ALA A N 1
ATOM 1703 C CA . ALA A 1 217 ? -11.173 2.995 33.295 1.00 80.06 217 ALA A CA 1
ATOM 1704 C C . ALA A 1 217 ? -10.960 2.231 31.971 1.00 80.06 217 ALA A C 1
ATOM 1706 O O . ALA A 1 217 ? -9.897 1.652 31.753 1.00 80.06 217 ALA A O 1
ATOM 1707 N N . ASN A 1 218 ? -11.928 2.272 31.047 1.00 85.38 218 ASN A N 1
ATOM 1708 C CA . ASN A 1 218 ? -11.841 1.632 29.731 1.00 85.38 218 ASN A CA 1
ATOM 1709 C C . ASN A 1 218 ? -11.274 2.543 28.635 1.00 85.38 218 ASN A C 1
ATOM 1711 O O . ASN A 1 218 ? -11.105 2.095 27.499 1.00 85.38 218 ASN A O 1
ATOM 1715 N N . LYS A 1 219 ? -10.925 3.795 28.949 1.00 85.88 219 LYS A N 1
ATOM 1716 C CA . LYS A 1 219 ? -10.451 4.766 27.952 1.00 85.88 219 LYS A CA 1
ATOM 1717 C C . LYS A 1 219 ? -9.208 4.286 27.192 1.00 85.88 219 LYS A C 1
ATOM 1719 O O . LYS A 1 219 ? -9.113 4.464 25.980 1.00 85.88 219 LYS A O 1
ATOM 1724 N N . GLU A 1 220 ? -8.276 3.619 27.874 1.00 87.12 220 GLU A N 1
ATOM 1725 C CA . GLU A 1 220 ? -7.098 3.031 27.223 1.00 87.12 220 GLU A CA 1
ATOM 1726 C C . GLU A 1 220 ? -7.484 1.912 26.242 1.00 87.12 220 GLU A C 1
ATOM 1728 O O . GLU A 1 220 ? -6.950 1.842 25.133 1.00 87.12 220 GLU A O 1
ATOM 1733 N N . ASN A 1 221 ? -8.448 1.067 26.615 1.00 90.56 221 ASN A N 1
ATOM 1734 C CA . ASN A 1 221 ? -8.956 0.008 25.745 1.00 90.56 221 ASN A CA 1
ATOM 1735 C C . ASN A 1 221 ? -9.675 0.598 24.528 1.00 90.56 221 ASN A C 1
ATOM 1737 O O . ASN A 1 221 ? -9.433 0.143 23.415 1.00 90.56 221 ASN A O 1
ATOM 1741 N N . HIS A 1 222 ? -10.472 1.655 24.703 1.00 89.81 222 HIS A N 1
ATOM 1742 C CA . HIS A 1 222 ? -11.134 2.346 23.591 1.00 89.81 222 HIS A CA 1
ATOM 1743 C C . HIS A 1 222 ? -10.120 2.907 22.596 1.00 89.81 222 HIS A C 1
ATOM 1745 O O . HIS A 1 222 ? -10.265 2.723 21.389 1.00 89.81 222 HIS A O 1
ATOM 1751 N N . ASN A 1 223 ? -9.047 3.522 23.094 1.00 87.44 223 ASN A N 1
ATOM 1752 C CA . ASN A 1 223 ? -7.963 4.020 22.254 1.00 87.44 223 ASN A CA 1
ATOM 1753 C C . ASN A 1 223 ? -7.278 2.893 21.467 1.00 87.44 223 ASN A C 1
ATOM 1755 O O . ASN A 1 223 ? -7.041 3.045 20.267 1.00 87.44 223 ASN A O 1
ATOM 1759 N N . LYS A 1 224 ? -7.019 1.742 22.105 1.00 91.12 224 LYS A N 1
ATOM 1760 C CA . LYS A 1 224 ? -6.446 0.557 21.442 1.00 91.12 224 LYS A CA 1
ATOM 1761 C C . LYS A 1 224 ? -7.376 -0.003 20.363 1.00 91.12 224 LYS A C 1
ATOM 1763 O O . LYS A 1 224 ? -6.926 -0.206 19.239 1.00 91.12 224 LYS A O 1
ATOM 1768 N N . ILE A 1 225 ? -8.661 -0.183 20.675 1.00 93.00 225 ILE A N 1
ATOM 1769 C CA . ILE A 1 225 ? -9.683 -0.660 19.726 1.00 93.00 225 ILE A CA 1
ATOM 1770 C C . ILE A 1 225 ? -9.803 0.306 18.543 1.00 93.00 225 ILE A C 1
ATOM 1772 O O . ILE A 1 225 ? -9.818 -0.121 17.387 1.00 93.00 225 ILE A O 1
ATOM 1776 N N . SER A 1 226 ? -9.844 1.611 18.820 1.00 92.19 226 SER A N 1
ATOM 1777 C CA . SER A 1 226 ? -9.942 2.660 17.806 1.00 92.19 226 SER A CA 1
ATOM 1778 C C . SER A 1 226 ? -8.743 2.645 16.863 1.00 92.19 226 SER A C 1
ATOM 1780 O O . SER A 1 226 ? -8.905 2.641 15.643 1.00 92.19 226 SER A O 1
ATOM 1782 N N . LEU A 1 227 ? -7.534 2.558 17.414 1.00 90.25 227 LEU A N 1
ATOM 1783 C CA . LEU A 1 227 ? -6.301 2.507 16.637 1.00 90.25 227 LEU A CA 1
ATOM 1784 C C . LEU A 1 227 ? -6.220 1.243 15.769 1.00 90.25 227 LEU A C 1
ATOM 1786 O O . LEU A 1 227 ? -5.857 1.324 14.595 1.00 90.25 227 LEU A O 1
ATOM 1790 N N . GLU A 1 228 ? -6.600 0.086 16.309 1.00 92.81 228 GLU A N 1
ATOM 1791 C CA . GLU A 1 228 ? -6.630 -1.177 15.565 1.00 92.81 228 GLU A CA 1
ATOM 1792 C C . GLU A 1 228 ? -7.677 -1.153 14.438 1.00 92.81 228 GLU A C 1
ATOM 1794 O O . GLU A 1 228 ? -7.391 -1.541 13.302 1.00 92.81 228 GLU A O 1
ATOM 1799 N N . SER A 1 229 ? -8.853 -0.584 14.705 1.00 94.06 229 SER A N 1
ATOM 1800 C CA . SER A 1 229 ? -9.918 -0.405 13.711 1.00 94.06 229 SER A CA 1
ATOM 1801 C C . SER A 1 229 ? -9.507 0.558 12.594 1.00 94.06 229 SER A C 1
ATOM 1803 O O . SER A 1 229 ? -9.714 0.273 11.414 1.00 94.06 229 SER A O 1
ATOM 1805 N N . GLN A 1 230 ? -8.836 1.664 12.933 1.00 91.75 230 GLN A N 1
ATOM 1806 C CA . GLN A 1 230 ? -8.294 2.610 11.952 1.00 91.75 230 GLN A CA 1
ATOM 1807 C C . GLN A 1 230 ? -7.198 1.982 11.081 1.00 91.75 230 GLN A C 1
ATOM 1809 O O . GLN A 1 230 ? -7.143 2.255 9.878 1.00 91.75 230 GLN A O 1
ATOM 1814 N N . ARG A 1 231 ? -6.350 1.114 11.650 1.00 90.75 231 ARG A N 1
ATOM 1815 C CA . ARG A 1 231 ? -5.352 0.341 10.891 1.00 90.75 231 ARG A CA 1
ATOM 1816 C C . ARG A 1 231 ? -6.012 -0.564 9.857 1.00 90.75 231 ARG A C 1
ATOM 1818 O O . ARG A 1 231 ? -5.640 -0.514 8.684 1.00 90.75 231 ARG A O 1
ATOM 1825 N N . MET A 1 232 ? -7.017 -1.334 10.272 1.00 95.12 232 MET A N 1
ATOM 1826 C CA . MET A 1 232 ? -7.786 -2.193 9.366 1.00 95.12 232 MET A CA 1
ATOM 1827 C C . MET A 1 232 ? -8.474 -1.377 8.263 1.00 95.12 232 MET A C 1
ATOM 1829 O O . MET A 1 232 ? -8.430 -1.748 7.090 1.00 95.12 232 MET A O 1
ATOM 1833 N N . LEU A 1 233 ? -9.027 -0.211 8.605 1.00 93.25 233 LEU A N 1
ATOM 1834 C CA . LEU A 1 233 ? -9.713 0.665 7.654 1.00 93.25 233 LEU A CA 1
ATOM 1835 C C . LEU A 1 233 ? -8.752 1.262 6.615 1.00 93.25 233 LEU A C 1
ATOM 1837 O O . LEU A 1 233 ? -9.106 1.394 5.440 1.00 93.25 233 LEU A O 1
ATOM 1841 N N . LEU A 1 234 ? -7.523 1.606 7.011 1.00 89.88 234 LEU A N 1
ATOM 1842 C CA . LEU A 1 234 ? -6.496 2.041 6.066 1.00 89.88 234 LEU A CA 1
ATOM 1843 C C . LEU A 1 234 ? -6.080 0.928 5.110 1.00 89.88 234 LEU A C 1
ATOM 1845 O O . LEU A 1 234 ? -6.005 1.189 3.910 1.00 89.88 234 LEU A O 1
ATOM 1849 N N . ASN A 1 235 ? -5.837 -0.285 5.609 1.00 90.69 235 ASN A N 1
ATOM 1850 C CA . ASN A 1 235 ? -5.470 -1.415 4.755 1.00 90.69 235 ASN A CA 1
ATOM 1851 C C . ASN A 1 235 ? -6.574 -1.713 3.732 1.00 90.69 235 ASN A C 1
ATOM 1853 O O . ASN A 1 235 ? -6.296 -1.827 2.538 1.00 90.69 235 ASN A O 1
ATOM 1857 N N . LEU A 1 236 ? -7.835 -1.716 4.176 1.00 92.12 236 LEU A N 1
ATOM 1858 C CA . LEU A 1 236 ? -9.000 -1.898 3.312 1.00 92.12 236 LEU A CA 1
ATOM 1859 C C . LEU A 1 236 ? -9.075 -0.829 2.205 1.00 92.12 236 LEU A C 1
ATOM 1861 O O . LEU A 1 236 ? -9.361 -1.133 1.047 1.00 92.12 236 LEU A O 1
ATOM 1865 N N . ASN A 1 237 ? -8.788 0.435 2.530 1.00 88.62 237 ASN A N 1
ATOM 1866 C CA . ASN A 1 237 ? -8.777 1.514 1.539 1.00 88.62 237 ASN A CA 1
ATOM 1867 C C . ASN A 1 237 ? -7.567 1.458 0.589 1.00 88.62 237 ASN A C 1
ATOM 1869 O O . ASN A 1 237 ? -7.680 1.920 -0.545 1.00 88.62 237 ASN A O 1
ATOM 1873 N N . GLN A 1 238 ? -6.428 0.900 1.011 1.00 86.62 238 GLN A N 1
ATOM 1874 C CA . GLN A 1 238 ? -5.253 0.729 0.144 1.00 86.62 238 GLN A CA 1
ATOM 1875 C C . GLN A 1 238 ? -5.495 -0.297 -0.960 1.00 86.62 238 GLN A C 1
ATOM 1877 O O . GLN A 1 238 ? -5.092 -0.064 -2.099 1.00 86.62 238 GLN A O 1
ATOM 1882 N N . ILE A 1 239 ? -6.204 -1.386 -0.652 1.00 84.19 239 ILE A N 1
ATOM 1883 C CA . ILE A 1 239 ? -6.602 -2.382 -1.657 1.00 84.19 239 ILE A CA 1
ATOM 1884 C C . ILE A 1 239 ? -7.449 -1.707 -2.739 1.00 84.19 239 ILE A C 1
ATOM 1886 O O . ILE A 1 239 ? -7.167 -1.857 -3.923 1.00 84.19 239 ILE A O 1
ATOM 1890 N N . ALA A 1 240 ? -8.382 -0.847 -2.335 1.00 68.31 240 ALA A N 1
ATOM 1891 C CA . ALA A 1 240 ? -9.226 -0.122 -3.274 1.00 68.31 240 ALA A CA 1
ATOM 1892 C C . ALA A 1 240 ? -8.506 0.955 -4.093 1.00 68.31 240 ALA A C 1
ATOM 1894 O O . ALA A 1 240 ? -8.866 1.210 -5.233 1.00 68.31 240 ALA A O 1
ATOM 1895 N N . ALA A 1 241 ? -7.465 1.592 -3.555 1.00 71.56 241 ALA A N 1
ATOM 1896 C CA . ALA A 1 241 ? -6.651 2.517 -4.347 1.00 71.56 241 ALA A CA 1
ATOM 1897 C C . ALA A 1 241 ? -5.873 1.802 -5.470 1.00 71.56 241 ALA A C 1
ATOM 1899 O O . ALA A 1 241 ? -5.378 2.455 -6.382 1.00 71.56 241 ALA A O 1
ATOM 1900 N N . THR A 1 242 ? -5.772 0.471 -5.404 1.00 65.19 242 THR A N 1
ATOM 1901 C CA . THR A 1 242 ? -5.146 -0.370 -6.433 1.00 65.19 242 THR A CA 1
ATOM 1902 C C . THR A 1 242 ? -6.140 -0.761 -7.541 1.00 65.19 242 THR A C 1
ATOM 1904 O O . THR A 1 242 ? -5.722 -1.290 -8.566 1.00 65.19 242 THR A O 1
ATOM 1907 N N . GLU A 1 243 ? -7.440 -0.475 -7.368 1.00 58.56 243 GLU A N 1
ATOM 1908 C CA . GLU A 1 243 ? -8.508 -0.728 -8.353 1.00 58.56 243 GLU A CA 1
ATOM 1909 C C . GLU A 1 243 ? -8.471 0.246 -9.542 1.00 58.56 243 GLU A C 1
ATOM 1911 O O . GLU A 1 243 ? -9.121 -0.016 -10.550 1.00 58.56 243 GLU A O 1
ATOM 1916 N N . SER A 1 244 ? -7.708 1.348 -9.475 1.00 50.72 244 SER A N 1
ATOM 1917 C CA . SER A 1 244 ? -7.499 2.216 -10.637 1.00 50.72 244 SER A CA 1
ATOM 1918 C C . SER A 1 244 ? -6.396 1.633 -11.542 1.00 50.72 244 SER A C 1
ATOM 1920 O O . SER A 1 244 ? -5.227 1.578 -11.143 1.00 50.72 244 SER A O 1
ATOM 1922 N N . PRO A 1 245 ? -6.723 1.207 -12.779 1.00 49.25 245 PRO A N 1
ATOM 1923 C CA . PRO A 1 245 ? -5.770 0.553 -13.686 1.00 49.25 245 PRO A CA 1
ATOM 1924 C C . PRO A 1 245 ? -4.596 1.456 -14.108 1.00 49.25 245 PRO A C 1
ATOM 1926 O O . PRO A 1 245 ? -3.602 0.974 -14.646 1.00 49.25 245 PRO A O 1
ATOM 1929 N N . ASP A 1 246 ? -4.672 2.756 -13.825 1.00 42.84 246 ASP A N 1
ATOM 1930 C CA . ASP A 1 246 ? -3.721 3.753 -14.316 1.00 42.84 246 ASP A CA 1
ATOM 1931 C C . ASP A 1 246 ? -2.397 3.800 -13.518 1.00 42.84 246 ASP A C 1
ATOM 1933 O O . ASP A 1 246 ? -1.350 4.177 -14.040 1.00 42.84 246 ASP A O 1
ATOM 1937 N N . LEU A 1 247 ? -2.384 3.360 -12.250 1.00 36.78 247 LEU A N 1
ATOM 1938 C CA . LEU A 1 247 ? -1.195 3.454 -11.378 1.00 36.78 247 LEU A CA 1
ATOM 1939 C C . LEU A 1 247 ? -0.410 2.142 -11.241 1.00 36.78 247 LEU A C 1
ATOM 1941 O O . LEU A 1 247 ? 0.809 2.163 -11.057 1.00 36.78 247 LEU A O 1
ATOM 1945 N N . SER A 1 248 ? -1.072 0.992 -11.360 1.00 40.41 248 SER A N 1
ATOM 1946 C CA . SER A 1 248 ? -0.432 -0.330 -11.297 1.00 40.41 248 SER A CA 1
ATOM 1947 C C . SER A 1 248 ? 0.307 -0.681 -12.597 1.00 40.41 248 SER A C 1
ATOM 1949 O O . SER A 1 248 ? 1.392 -1.269 -12.539 1.00 40.41 248 SER A O 1
ATOM 1951 N N . ALA A 1 249 ? -0.181 -0.204 -13.749 1.00 43.34 249 ALA A N 1
ATOM 1952 C CA . ALA A 1 249 ? 0.523 -0.284 -15.032 1.00 43.34 249 ALA A CA 1
ATOM 1953 C C . ALA A 1 249 ? 1.876 0.465 -15.020 1.00 43.34 249 ALA A C 1
ATOM 1955 O O . ALA A 1 249 ? 2.838 0.023 -15.648 1.00 43.34 249 ALA A O 1
ATOM 1956 N N . LEU A 1 250 ? 1.996 1.540 -14.232 1.00 37.44 250 LEU A N 1
ATOM 1957 C CA . LEU A 1 250 ? 3.234 2.315 -14.058 1.00 37.44 250 LEU A CA 1
ATOM 1958 C C . LEU A 1 250 ? 4.257 1.655 -13.116 1.00 37.44 250 LEU A C 1
ATOM 1960 O O . LEU A 1 250 ? 5.453 1.922 -13.227 1.00 37.44 250 LEU A O 1
ATOM 1964 N N . ILE A 1 251 ? 3.819 0.782 -12.204 1.00 40.19 251 ILE A N 1
ATOM 1965 C CA . ILE A 1 251 ? 4.703 0.119 -11.227 1.00 40.19 251 ILE A CA 1
ATOM 1966 C C . ILE A 1 251 ? 5.198 -1.241 -11.747 1.00 40.19 251 ILE A C 1
ATOM 1968 O O . ILE A 1 251 ? 6.304 -1.658 -11.401 1.00 40.19 251 ILE A O 1
ATOM 1972 N N . ILE A 1 252 ? 4.427 -1.902 -12.617 1.00 39.88 252 ILE A N 1
ATOM 1973 C CA . ILE A 1 252 ? 4.801 -3.177 -13.257 1.00 39.88 252 ILE A CA 1
ATOM 1974 C C . ILE A 1 252 ? 5.412 -2.943 -14.656 1.00 39.88 252 ILE A C 1
ATOM 1976 O O . ILE A 1 252 ? 6.178 -3.764 -15.153 1.00 39.88 252 ILE A O 1
ATOM 1980 N N . GLY A 1 253 ? 5.198 -1.768 -15.255 1.00 33.56 253 GLY A N 1
ATOM 1981 C CA . GLY A 1 253 ? 5.740 -1.353 -16.552 1.00 33.56 253 GLY A CA 1
ATOM 1982 C C . GLY A 1 253 ? 7.227 -0.989 -16.583 1.00 33.56 253 GLY A C 1
ATOM 1983 O O . GLY A 1 253 ? 7.644 -0.238 -17.464 1.00 33.56 253 GLY A O 1
ATOM 1984 N N . LYS A 1 254 ? 8.067 -1.531 -15.693 1.00 34.94 254 LYS A N 1
ATOM 1985 C CA . LYS A 1 254 ? 9.516 -1.566 -15.938 1.00 34.94 254 LYS A CA 1
ATOM 1986 C C . LYS A 1 254 ? 9.803 -2.741 -16.877 1.00 34.94 254 LYS A C 1
ATOM 1988 O O . LYS A 1 254 ? 10.440 -3.713 -16.496 1.00 34.94 254 LYS A O 1
ATOM 1993 N N . LYS A 1 255 ? 9.268 -2.645 -18.102 1.00 36.31 255 LYS A N 1
ATOM 1994 C CA . LYS A 1 255 ? 9.635 -3.515 -19.218 1.00 36.31 255 LYS A CA 1
ATOM 1995 C C . LYS A 1 255 ? 11.150 -3.455 -19.349 1.00 36.31 255 LYS A C 1
ATOM 1997 O O . LYS A 1 255 ? 11.710 -2.395 -19.643 1.00 36.31 255 LYS A O 1
ATOM 2002 N N . GLU A 1 256 ? 11.797 -4.587 -19.111 1.00 37.34 256 GLU A N 1
ATOM 2003 C CA . GLU A 1 256 ? 13.091 -4.881 -19.701 1.00 37.34 256 GLU A CA 1
ATOM 2004 C C . GLU A 1 256 ? 12.980 -4.518 -21.182 1.00 37.34 256 GLU A C 1
ATOM 2006 O O . GLU A 1 256 ? 12.091 -4.986 -21.899 1.00 37.34 256 GLU A O 1
ATOM 2011 N N . LYS A 1 257 ? 13.796 -3.552 -21.612 1.00 31.95 257 LYS A N 1
ATOM 2012 C CA . LYS A 1 257 ? 13.916 -3.246 -23.032 1.00 31.95 257 LYS A CA 1
ATOM 2013 C C . LYS A 1 257 ? 14.317 -4.558 -23.711 1.00 31.95 257 LYS A C 1
ATOM 2015 O O . LYS A 1 257 ? 15.280 -5.159 -23.242 1.00 31.95 257 LYS A O 1
ATOM 2020 N N . PRO A 1 258 ? 13.642 -4.993 -24.786 1.00 35.56 258 PRO A N 1
ATOM 2021 C CA . PRO A 1 258 ? 14.161 -6.086 -25.583 1.00 35.56 258 PRO A CA 1
ATOM 2022 C C . PRO A 1 258 ? 15.482 -5.601 -26.178 1.00 35.56 258 PRO A C 1
ATOM 2024 O O . PRO A 1 258 ? 15.509 -4.749 -27.071 1.00 35.56 258 PRO A O 1
ATOM 2027 N N . THR A 1 259 ? 16.587 -6.079 -25.615 1.00 33.00 259 THR A N 1
ATOM 2028 C CA . THR A 1 259 ? 17.902 -5.971 -26.227 1.00 33.00 259 THR A CA 1
ATOM 2029 C C . THR A 1 259 ? 17.800 -6.723 -27.548 1.00 33.00 259 THR A C 1
ATOM 2031 O O . THR A 1 259 ? 17.600 -7.934 -27.570 1.00 33.00 259 THR A O 1
ATOM 2034 N N . LYS A 1 260 ? 17.846 -5.992 -28.665 1.00 43.75 260 LYS A N 1
ATOM 2035 C CA . LYS A 1 260 ? 18.103 -6.587 -29.976 1.00 43.75 260 LYS A CA 1
ATOM 2036 C C . LYS A 1 260 ? 19.522 -7.151 -29.930 1.00 43.75 260 LYS A C 1
ATOM 2038 O O . LYS A 1 260 ? 20.472 -6.407 -30.145 1.00 43.75 260 LYS A O 1
ATOM 2043 N N . GLU A 1 261 ? 19.651 -8.432 -29.616 1.00 36.50 261 GLU A N 1
ATOM 2044 C CA . GLU A 1 261 ? 20.889 -9.182 -29.791 1.00 36.50 261 GLU A CA 1
ATOM 2045 C C . GLU A 1 261 ? 20.821 -9.959 -31.101 1.00 36.50 261 GLU A C 1
ATOM 2047 O O . GLU A 1 261 ? 20.160 -10.986 -31.230 1.00 36.50 261 GLU A O 1
ATOM 2052 N N . THR A 1 262 ? 21.533 -9.427 -32.088 1.00 42.50 262 THR A N 1
ATOM 2053 C CA . THR A 1 262 ? 22.177 -10.221 -33.127 1.00 42.50 262 THR A CA 1
ATOM 2054 C C . THR A 1 262 ? 23.234 -11.076 -32.420 1.00 42.50 262 THR A C 1
ATOM 2056 O O . THR A 1 262 ? 24.257 -10.543 -31.994 1.00 42.50 262 THR A O 1
ATOM 2059 N N . GLN A 1 263 ? 22.975 -12.368 -32.220 1.00 34.59 263 GLN A N 1
ATOM 2060 C CA . GLN A 1 263 ? 23.966 -13.294 -31.663 1.00 34.59 263 GLN A CA 1
ATOM 2061 C C . GLN A 1 263 ? 24.969 -13.720 -32.746 1.00 34.59 263 GLN A C 1
ATOM 2063 O O . GLN A 1 263 ? 24.541 -14.166 -33.812 1.00 34.59 263 GLN A O 1
ATOM 2068 N N . PRO A 1 264 ? 26.285 -13.670 -32.485 1.00 40.03 264 PRO A N 1
ATOM 2069 C CA . PRO A 1 264 ? 27.216 -14.658 -32.995 1.00 40.03 264 PRO A CA 1
ATOM 2070 C C . PRO A 1 264 ? 27.351 -15.809 -31.985 1.00 40.03 264 PRO A C 1
ATOM 2072 O O . PRO A 1 264 ? 27.383 -15.600 -30.771 1.00 40.03 264 PRO A O 1
ATOM 2075 N N . GLU A 1 265 ? 27.426 -17.028 -32.510 1.00 44.09 265 GLU A N 1
ATOM 2076 C CA . GLU A 1 265 ? 27.627 -18.269 -31.762 1.00 44.09 265 GLU A CA 1
ATOM 2077 C C . GLU A 1 265 ? 28.918 -18.229 -30.924 1.00 44.09 265 GLU A C 1
ATOM 2079 O O . GLU A 1 265 ? 30.014 -18.015 -31.445 1.00 44.09 265 GLU A O 1
ATOM 2084 N N . ILE A 1 266 ? 28.796 -18.483 -29.618 1.00 36.94 266 ILE A N 1
ATOM 2085 C CA . ILE A 1 266 ? 29.904 -18.824 -28.713 1.00 36.94 266 ILE A CA 1
ATOM 2086 C C . ILE A 1 266 ? 29.504 -20.116 -27.979 1.00 36.94 266 ILE A C 1
ATOM 2088 O O . ILE A 1 266 ? 28.345 -20.241 -27.577 1.00 36.94 266 ILE A O 1
ATOM 2092 N N . PRO A 1 267 ? 30.418 -21.096 -27.824 1.00 46.75 267 PRO A N 1
ATOM 2093 C CA . PRO A 1 267 ? 30.049 -22.476 -27.540 1.00 46.75 267 PRO A CA 1
ATOM 2094 C C . PRO A 1 267 ? 29.675 -22.725 -26.076 1.00 46.75 267 PRO A C 1
ATOM 2096 O O . PRO A 1 267 ? 30.200 -22.109 -25.145 1.00 46.75 267 PRO A O 1
ATOM 2099 N N . GLU A 1 268 ? 28.773 -23.693 -25.910 1.00 47.56 268 GLU A N 1
ATOM 2100 C CA . GLU A 1 268 ? 28.173 -24.164 -24.664 1.00 47.56 268 GLU A CA 1
ATOM 2101 C C . GLU A 1 268 ? 29.202 -24.453 -23.559 1.00 47.56 268 GLU A C 1
ATOM 2103 O O . GLU A 1 268 ? 29.875 -25.488 -23.532 1.00 47.56 268 GLU A O 1
ATOM 2108 N N . LYS A 1 269 ? 29.261 -23.564 -22.561 1.00 38.16 269 LYS A N 1
ATOM 2109 C CA . LYS A 1 269 ? 29.801 -23.897 -21.240 1.00 38.16 269 LYS A CA 1
ATOM 2110 C C . LYS A 1 269 ? 28.698 -24.533 -20.399 1.00 38.16 269 LYS A C 1
ATOM 2112 O O . LYS A 1 269 ? 27.693 -23.904 -20.079 1.00 38.16 269 LYS A O 1
ATOM 2117 N N . LYS A 1 270 ? 28.929 -25.794 -20.029 1.00 44.88 270 LYS A N 1
ATOM 2118 C CA . LYS A 1 270 ? 28.124 -26.594 -19.100 1.00 44.88 270 LYS A CA 1
ATOM 2119 C C . LYS A 1 270 ? 27.767 -25.792 -17.842 1.00 44.88 270 LYS A C 1
ATOM 2121 O O . LYS A 1 270 ? 28.634 -25.465 -17.036 1.00 44.88 270 LYS A O 1
ATOM 2126 N N . LEU A 1 271 ? 26.471 -25.530 -17.683 1.00 40.12 271 LEU A N 1
ATOM 2127 C CA . LEU A 1 271 ? 25.847 -24.989 -16.480 1.00 40.12 271 LEU A CA 1
ATOM 2128 C C . LEU A 1 271 ? 25.973 -25.996 -15.332 1.00 40.12 271 LEU A C 1
ATOM 2130 O O . LEU A 1 271 ? 25.249 -26.992 -15.263 1.00 40.12 271 LEU A O 1
ATOM 2134 N N . ILE A 1 272 ? 26.897 -25.712 -14.420 1.00 42.00 272 ILE A N 1
ATOM 2135 C CA . ILE A 1 272 ? 26.930 -26.298 -13.084 1.00 42.00 272 ILE A CA 1
ATOM 2136 C C . ILE A 1 272 ? 25.766 -25.672 -12.307 1.00 42.00 272 ILE A C 1
ATOM 2138 O O . ILE A 1 272 ? 25.711 -24.460 -12.106 1.00 42.00 272 ILE A O 1
ATOM 2142 N N . LYS A 1 273 ? 24.796 -26.503 -11.917 1.00 47.75 273 LYS A N 1
ATOM 2143 C CA . LYS A 1 273 ? 23.709 -26.141 -11.001 1.00 47.75 273 LYS A CA 1
ATOM 2144 C C . LYS A 1 273 ? 24.281 -26.024 -9.586 1.00 47.75 273 LYS A C 1
ATOM 2146 O O . LYS A 1 273 ? 24.201 -26.978 -8.821 1.00 47.75 273 LYS A O 1
ATOM 2151 N N . GLU A 1 274 ? 24.862 -24.878 -9.252 1.00 45.56 274 GLU A N 1
ATOM 2152 C CA . GLU A 1 274 ? 25.183 -24.525 -7.867 1.00 45.56 274 GLU A CA 1
ATOM 2153 C C . GLU A 1 274 ? 24.042 -23.703 -7.243 1.00 45.56 274 GLU A C 1
ATOM 2155 O O . GLU A 1 274 ? 23.593 -22.684 -7.764 1.00 45.56 274 GLU A O 1
ATOM 2160 N N . ASP A 1 275 ? 23.526 -24.258 -6.149 1.00 47.09 275 ASP A N 1
ATOM 2161 C CA . ASP A 1 275 ? 22.570 -23.774 -5.153 1.00 47.09 275 ASP A CA 1
ATOM 2162 C C . ASP A 1 275 ? 21.998 -22.345 -5.269 1.00 47.09 275 ASP A C 1
ATOM 2164 O O . ASP A 1 275 ? 22.461 -21.372 -4.674 1.00 47.09 275 ASP A O 1
ATOM 2168 N N . ASN A 1 276 ? 20.801 -22.275 -5.854 1.00 51.81 276 ASN A N 1
ATOM 2169 C CA . ASN A 1 276 ? 19.927 -21.099 -5.909 1.00 51.81 276 ASN A CA 1
ATOM 2170 C C . ASN A 1 276 ? 19.221 -20.771 -4.564 1.00 51.81 276 ASN A C 1
ATOM 2172 O O . ASN A 1 276 ? 18.172 -20.125 -4.542 1.00 51.81 276 ASN A O 1
ATOM 2176 N N . LYS A 1 277 ? 19.749 -21.240 -3.423 1.00 55.81 277 LYS A N 1
ATOM 2177 C CA . LYS A 1 277 ? 19.209 -20.923 -2.083 1.00 55.81 277 LYS A CA 1
ATOM 2178 C C . LYS A 1 277 ? 19.576 -19.509 -1.634 1.00 55.81 277 LYS A C 1
ATOM 2180 O O . LYS A 1 277 ? 18.783 -18.871 -0.953 1.00 55.81 277 LYS A O 1
ATOM 2185 N N . GLN A 1 278 ? 20.730 -18.998 -2.060 1.00 57.66 278 GLN A N 1
ATOM 2186 C CA . GLN A 1 278 ? 21.262 -17.723 -1.573 1.00 57.66 278 GLN A CA 1
ATOM 2187 C C . GLN A 1 278 ? 20.481 -16.501 -2.097 1.00 57.66 278 GLN A C 1
ATOM 2189 O O . GLN A 1 278 ? 20.361 -15.506 -1.394 1.00 57.66 278 GLN A O 1
ATOM 2194 N N . ASN A 1 279 ? 19.841 -16.613 -3.268 1.00 61.59 279 ASN A N 1
ATOM 2195 C CA . ASN A 1 279 ? 18.942 -15.577 -3.794 1.00 61.59 279 ASN A CA 1
ATOM 2196 C C . ASN A 1 279 ? 17.618 -15.463 -3.023 1.00 61.59 279 ASN A C 1
ATOM 2198 O O . ASN A 1 279 ? 16.951 -14.429 -3.094 1.00 61.59 279 ASN A O 1
ATOM 2202 N N . LYS A 1 280 ? 17.208 -16.515 -2.302 1.00 73.19 280 LYS A N 1
ATOM 2203 C CA . LYS A 1 280 ? 15.920 -16.529 -1.605 1.00 73.19 280 LYS A CA 1
ATOM 2204 C C . LYS A 1 280 ? 15.951 -15.654 -0.351 1.00 73.19 280 LYS A C 1
ATOM 2206 O O . LYS A 1 280 ? 15.046 -14.848 -0.165 1.00 73.19 280 LYS A O 1
ATOM 2211 N N . ASP A 1 281 ? 17.023 -15.739 0.433 1.00 77.69 281 ASP A N 1
ATOM 2212 C CA . ASP A 1 281 ? 17.165 -14.965 1.673 1.00 77.69 281 ASP A CA 1
ATOM 2213 C C . ASP A 1 281 ? 17.285 -13.454 1.393 1.00 77.69 281 ASP A C 1
ATOM 2215 O O . ASP A 1 281 ? 16.677 -12.636 2.087 1.00 77.69 281 ASP A O 1
ATOM 2219 N N . ASP A 1 282 ? 17.990 -13.065 0.324 1.00 78.94 282 ASP A N 1
ATOM 2220 C CA . ASP A 1 282 ? 18.087 -11.661 -0.101 1.00 78.94 282 ASP A CA 1
ATOM 2221 C C . ASP A 1 282 ? 16.742 -11.111 -0.596 1.00 78.94 282 ASP A C 1
ATOM 2223 O O . ASP A 1 282 ? 16.373 -9.966 -0.296 1.00 78.94 282 ASP A O 1
ATOM 2227 N N . PHE A 1 283 ? 15.978 -11.933 -1.324 1.00 82.75 283 PHE A N 1
ATOM 2228 C CA . PHE A 1 283 ? 14.632 -11.581 -1.766 1.00 82.75 283 PHE A CA 1
ATOM 2229 C C . PHE A 1 283 ? 13.679 -11.404 -0.577 1.00 82.75 283 PHE A C 1
ATOM 2231 O O . PHE A 1 283 ? 12.934 -10.418 -0.528 1.00 82.75 283 PHE A O 1
ATOM 2238 N N . ASP A 1 284 ? 13.747 -12.300 0.407 1.00 87.94 284 ASP A N 1
ATOM 2239 C CA . ASP A 1 284 ? 12.909 -12.263 1.604 1.00 87.94 284 ASP A CA 1
ATOM 2240 C C . ASP A 1 284 ? 13.225 -11.026 2.470 1.00 87.94 284 ASP A C 1
ATOM 2242 O O . ASP A 1 284 ? 12.311 -10.269 2.812 1.00 87.94 284 ASP A O 1
ATOM 2246 N N . ILE A 1 285 ? 14.505 -10.703 2.711 1.00 88.19 285 ILE A N 1
ATOM 2247 C CA . ILE A 1 285 ? 14.905 -9.479 3.440 1.00 88.19 285 ILE A CA 1
ATOM 2248 C C . ILE A 1 285 ? 14.486 -8.214 2.674 1.00 88.19 285 ILE A C 1
ATOM 2250 O O . ILE A 1 285 ? 14.031 -7.226 3.268 1.00 88.19 285 ILE A O 1
ATOM 2254 N N . GLY A 1 286 ? 14.624 -8.217 1.344 1.00 88.12 286 GLY A N 1
ATOM 2255 C CA . GLY A 1 286 ? 14.176 -7.121 0.486 1.00 88.12 286 GLY A CA 1
ATOM 2256 C C . GLY A 1 286 ? 12.667 -6.881 0.589 1.00 88.12 286 GLY A C 1
ATOM 2257 O O . GLY A 1 286 ? 12.221 -5.730 0.707 1.00 88.12 286 GLY A O 1
ATOM 2258 N N . LYS A 1 287 ? 11.883 -7.963 0.607 1.00 89.00 287 LYS A N 1
ATOM 2259 C CA . LYS A 1 287 ? 10.431 -7.935 0.795 1.00 89.00 287 LYS A CA 1
ATOM 2260 C C . LYS A 1 287 ? 10.057 -7.407 2.181 1.00 89.00 287 LYS A C 1
ATOM 2262 O O . LYS A 1 287 ? 9.289 -6.445 2.259 1.00 89.00 287 LYS A O 1
ATOM 2267 N N . GLU A 1 288 ? 10.669 -7.918 3.249 1.00 91.31 288 GLU A N 1
ATOM 2268 C CA . GLU A 1 288 ? 10.450 -7.435 4.620 1.00 91.31 288 GLU A CA 1
ATOM 2269 C C . GLU A 1 288 ? 10.769 -5.940 4.768 1.00 91.31 288 GLU A C 1
ATOM 2271 O O . GLU A 1 288 ? 10.050 -5.188 5.434 1.00 91.31 288 GLU A O 1
ATOM 2276 N N . LEU A 1 289 ? 11.824 -5.456 4.108 1.00 92.62 289 LEU A N 1
ATOM 2277 C CA . LEU A 1 289 ? 12.207 -4.046 4.141 1.00 92.62 289 LEU A CA 1
ATOM 2278 C C . LEU A 1 289 ? 11.192 -3.143 3.426 1.00 92.62 289 LEU A C 1
ATOM 2280 O O . LEU A 1 289 ? 10.943 -2.013 3.877 1.00 92.62 289 LEU A O 1
ATOM 2284 N N . LYS A 1 290 ? 10.599 -3.626 2.329 1.00 90.44 290 LYS A N 1
ATOM 2285 C CA . LYS A 1 290 ? 9.516 -2.935 1.620 1.00 90.44 290 LYS A CA 1
ATOM 2286 C C . LYS A 1 290 ? 8.254 -2.893 2.482 1.00 90.44 290 LYS A C 1
ATOM 2288 O O . LYS A 1 290 ? 7.711 -1.807 2.686 1.00 90.44 290 LYS A O 1
ATOM 2293 N N . GLU A 1 291 ? 7.859 -4.027 3.058 1.00 88.12 291 GLU A N 1
ATOM 2294 C CA . GLU A 1 291 ? 6.707 -4.134 3.961 1.00 88.12 291 GLU A CA 1
ATOM 2295 C C . GLU A 1 291 ? 6.862 -3.226 5.189 1.00 88.12 291 GLU A C 1
ATOM 2297 O O . GLU A 1 291 ? 5.964 -2.448 5.509 1.00 88.12 291 GLU A O 1
ATOM 2302 N N . ASN A 1 292 ? 8.032 -3.231 5.833 1.00 93.31 292 ASN A N 1
ATOM 2303 C CA . ASN A 1 292 ? 8.333 -2.347 6.958 1.00 93.31 292 ASN A CA 1
ATOM 2304 C C . ASN A 1 292 ? 8.280 -0.859 6.554 1.00 93.31 292 ASN A C 1
ATOM 2306 O O . ASN A 1 292 ? 7.740 -0.022 7.274 1.00 93.31 292 ASN A O 1
ATOM 2310 N N . THR A 1 293 ? 8.781 -0.506 5.366 1.00 92.06 293 THR A N 1
ATOM 2311 C CA . THR A 1 293 ? 8.703 0.878 4.865 1.00 92.06 293 THR A CA 1
ATOM 2312 C C . THR A 1 293 ? 7.253 1.320 4.635 1.00 92.06 293 THR A C 1
ATOM 2314 O O . THR A 1 293 ? 6.910 2.464 4.940 1.00 92.06 293 THR A O 1
ATOM 2317 N N . GLN A 1 294 ? 6.394 0.422 4.145 1.00 87.50 294 GLN A N 1
ATOM 2318 C CA . GLN A 1 294 ? 4.966 0.691 3.980 1.00 87.50 294 GLN A CA 1
ATOM 2319 C C . GLN A 1 294 ? 4.257 0.838 5.334 1.00 87.50 294 GLN A C 1
ATOM 2321 O O . GLN A 1 294 ? 3.519 1.805 5.510 1.00 87.50 294 GLN A O 1
ATOM 2326 N N . LYS A 1 295 ? 4.560 -0.022 6.320 1.00 88.81 295 LYS A N 1
ATOM 2327 C CA . LYS A 1 295 ? 4.052 0.108 7.700 1.00 88.81 295 LYS A CA 1
ATOM 2328 C C . LYS A 1 295 ? 4.411 1.461 8.318 1.00 88.81 295 LYS A C 1
ATOM 2330 O O . LYS A 1 295 ? 3.522 2.157 8.791 1.00 88.81 295 LYS A O 1
ATOM 2335 N N . ILE A 1 296 ? 5.671 1.900 8.201 1.00 91.56 296 ILE A N 1
ATOM 2336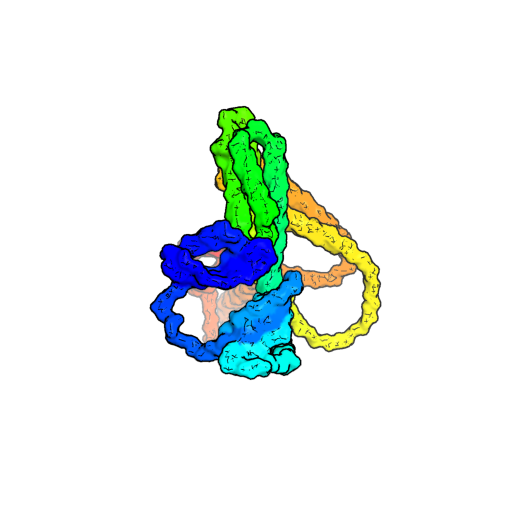 C CA . ILE A 1 296 ? 6.109 3.226 8.681 1.00 91.56 296 ILE A CA 1
ATOM 2337 C C . ILE A 1 296 ? 5.292 4.347 8.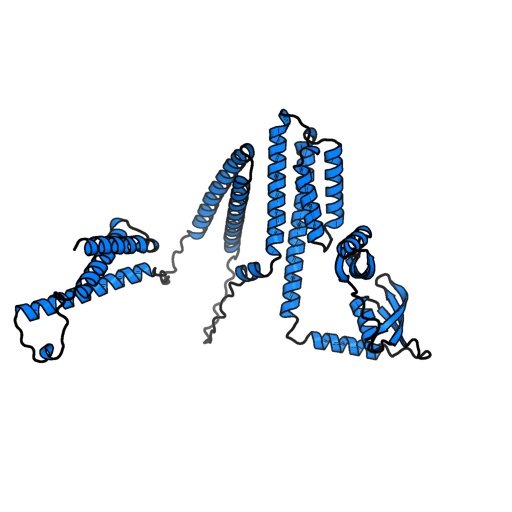031 1.00 91.56 296 ILE A C 1
ATOM 2339 O O . ILE A 1 296 ? 4.857 5.271 8.713 1.00 91.56 296 ILE A O 1
ATOM 2343 N N . LYS A 1 297 ? 5.083 4.289 6.709 1.00 91.38 297 LYS A N 1
ATOM 2344 C CA . LYS A 1 297 ? 4.302 5.306 5.992 1.00 91.38 297 LYS A CA 1
ATOM 2345 C C . LYS A 1 297 ? 2.851 5.339 6.485 1.00 91.38 297 LYS A C 1
ATOM 2347 O O . LYS A 1 297 ? 2.316 6.426 6.700 1.00 91.38 297 LYS A O 1
ATOM 2352 N N . ASN A 1 298 ? 2.244 4.170 6.684 1.00 86.81 298 ASN A N 1
ATOM 2353 C CA . ASN A 1 298 ? 0.874 4.036 7.173 1.00 86.81 298 ASN A CA 1
ATOM 2354 C C . ASN A 1 298 ? 0.737 4.568 8.604 1.00 86.81 298 ASN A C 1
ATOM 2356 O O . ASN A 1 298 ? -0.154 5.374 8.860 1.00 86.81 298 ASN A O 1
ATOM 2360 N N . ASP A 1 299 ? 1.652 4.206 9.505 1.00 90.44 299 ASP A N 1
ATOM 2361 C CA . ASP A 1 299 ? 1.622 4.668 10.895 1.00 90.44 299 ASP A CA 1
ATOM 2362 C C . ASP A 1 299 ? 1.905 6.171 11.014 1.00 90.44 299 ASP A C 1
ATOM 2364 O O . ASP A 1 299 ? 1.278 6.842 11.827 1.00 90.44 299 ASP A O 1
ATOM 2368 N N . ILE A 1 300 ? 2.776 6.750 10.175 1.00 91.38 300 ILE A N 1
ATOM 2369 C CA . ILE A 1 300 ? 2.961 8.213 10.112 1.00 91.38 300 ILE A CA 1
ATOM 2370 C C . ILE A 1 300 ? 1.671 8.899 9.651 1.00 91.38 300 ILE A C 1
ATOM 2372 O O . ILE A 1 300 ? 1.280 9.928 10.204 1.00 91.38 300 ILE A O 1
ATOM 2376 N N . PHE A 1 301 ? 0.993 8.339 8.648 1.00 90.31 301 PHE A N 1
ATOM 2377 C CA . PHE A 1 301 ? -0.277 8.880 8.173 1.00 90.31 301 PHE A CA 1
ATOM 2378 C C . PHE A 1 301 ? -1.374 8.793 9.245 1.00 90.31 301 PHE A C 1
ATOM 2380 O O . PHE A 1 301 ? -2.090 9.773 9.458 1.00 90.31 301 PHE A O 1
ATOM 2387 N N . LEU A 1 302 ? -1.464 7.670 9.969 1.00 86.69 302 LEU A N 1
ATOM 2388 C CA . LEU A 1 302 ? -2.335 7.533 11.141 1.00 86.69 302 LEU A CA 1
ATOM 2389 C C . LEU A 1 302 ? -1.971 8.544 12.218 1.00 86.69 302 LEU A C 1
ATOM 2391 O O . LEU A 1 302 ? -2.854 9.210 12.749 1.00 86.69 302 LEU A O 1
ATOM 2395 N N . TRP A 1 303 ? -0.683 8.707 12.510 1.00 93.50 303 TRP A N 1
ATOM 2396 C CA . TRP A 1 303 ? -0.193 9.618 13.537 1.00 93.50 303 TRP A CA 1
ATOM 2397 C C . TRP A 1 303 ? -0.619 11.059 13.259 1.00 93.50 303 TRP A C 1
ATOM 2399 O O . TRP A 1 303 ? -1.041 11.756 14.178 1.00 93.50 303 TRP A O 1
ATOM 2409 N N . LEU A 1 304 ? -0.599 11.491 11.994 1.00 90.88 304 LEU A N 1
ATOM 2410 C CA . LEU A 1 304 ? -1.078 12.819 11.599 1.00 90.88 304 LEU A CA 1
ATOM 2411 C C . LEU A 1 304 ? -2.580 13.013 11.857 1.00 90.88 304 LEU A C 1
ATOM 2413 O O . LEU A 1 304 ? -2.982 14.108 12.250 1.00 90.88 304 LEU A O 1
ATOM 2417 N N . LYS A 1 305 ? -3.393 11.965 11.676 1.00 86.62 305 LYS A N 1
ATOM 2418 C CA . LYS A 1 305 ? -4.860 12.006 11.825 1.00 86.62 305 LYS A CA 1
ATOM 2419 C C . LYS A 1 305 ? -5.375 11.644 13.223 1.00 86.62 305 LYS A C 1
ATOM 2421 O O . LYS A 1 305 ? -6.545 11.866 13.511 1.00 86.62 305 LYS A O 1
ATOM 2426 N N . SER A 1 306 ? -4.527 11.079 14.076 1.00 84.81 306 SER A N 1
ATOM 2427 C CA . SER A 1 306 ? -4.918 10.516 15.372 1.00 84.81 306 SER A CA 1
ATOM 2428 C C . SER A 1 306 ? -5.059 11.560 16.488 1.00 84.81 306 SER A C 1
ATOM 2430 O O . SER A 1 306 ? -4.477 12.648 16.437 1.00 84.81 306 SER A O 1
ATOM 2432 N N . SER A 1 307 ? -5.786 11.195 17.549 1.00 86.69 307 SER A N 1
ATOM 2433 C CA . SER A 1 307 ? -5.894 11.968 18.794 1.00 86.69 307 SER A CA 1
ATOM 2434 C C . SER A 1 307 ? -4.541 12.098 19.520 1.00 86.69 307 SER A C 1
ATOM 2436 O O . SER A 1 307 ? -3.590 11.363 19.242 1.00 86.69 307 SER A O 1
ATOM 2438 N N . LYS A 1 308 ? -4.428 13.037 20.476 1.00 87.38 308 LYS A N 1
ATOM 2439 C CA . LYS A 1 308 ? -3.182 13.268 21.245 1.00 87.38 308 LYS A CA 1
ATOM 2440 C C . LYS A 1 308 ? -2.687 12.014 21.977 1.00 87.38 308 LYS A C 1
ATOM 2442 O O . LYS A 1 308 ? -1.480 11.810 22.069 1.00 87.38 308 LYS A O 1
ATOM 2447 N N . GLU A 1 309 ? -3.608 11.190 22.463 1.00 82.62 309 GLU A N 1
ATOM 2448 C CA . GLU A 1 309 ? -3.318 9.961 23.208 1.00 82.62 309 GLU A CA 1
ATOM 2449 C C . GLU A 1 309 ? -2.758 8.881 22.266 1.00 82.62 309 GLU A C 1
ATOM 2451 O O . GLU A 1 309 ? -1.650 8.383 22.472 1.00 82.62 309 GLU A O 1
ATOM 2456 N N . ASN A 1 310 ? -3.429 8.635 21.136 1.00 83.44 310 ASN A N 1
ATOM 2457 C CA . ASN A 1 310 ? -2.980 7.683 20.112 1.00 83.44 310 ASN A CA 1
ATOM 2458 C C . ASN A 1 310 ? -1.643 8.088 19.468 1.00 83.44 310 ASN A C 1
ATOM 2460 O O . ASN A 1 310 ? -0.840 7.232 19.093 1.00 83.44 310 ASN A O 1
ATOM 2464 N N . LYS A 1 311 ? -1.351 9.394 19.386 1.00 90.12 311 LYS A N 1
ATOM 2465 C CA . LYS A 1 311 ? -0.063 9.899 18.884 1.00 90.12 311 LYS A CA 1
ATOM 2466 C C . LYS A 1 311 ? 1.134 9.416 19.701 1.00 90.12 311 LYS A C 1
ATOM 2468 O O . LYS A 1 311 ? 2.217 9.288 19.129 1.00 90.12 311 LYS A O 1
ATOM 2473 N N . GLN A 1 312 ? 0.986 9.178 21.006 1.00 89.44 312 GLN A N 1
ATOM 2474 C CA . GLN A 1 312 ? 2.092 8.690 21.835 1.00 89.44 312 GLN A CA 1
ATOM 2475 C C . GLN A 1 312 ? 2.400 7.220 21.548 1.00 89.44 312 GLN A C 1
ATOM 2477 O O . GLN A 1 312 ? 3.567 6.881 21.344 1.00 89.44 312 GLN A O 1
ATOM 2482 N N . VAL A 1 313 ? 1.358 6.391 21.444 1.00 87.94 313 VAL A N 1
ATOM 2483 C CA . VAL A 1 313 ? 1.466 4.968 21.086 1.00 87.94 313 VAL A CA 1
ATOM 2484 C C . VAL A 1 313 ? 2.100 4.819 19.700 1.00 87.94 313 VAL A C 1
ATOM 2486 O O . VAL A 1 313 ? 3.161 4.211 19.563 1.00 87.94 313 VAL A O 1
ATOM 2489 N N . LEU A 1 314 ? 1.551 5.510 18.694 1.00 90.25 314 LEU A N 1
ATOM 2490 C CA . LEU A 1 314 ? 2.072 5.482 17.322 1.00 90.25 314 LEU A CA 1
ATOM 2491 C C . LEU A 1 314 ? 3.518 5.986 17.231 1.00 90.25 314 LEU A C 1
ATOM 2493 O O . LEU A 1 314 ? 4.305 5.486 16.433 1.00 90.25 314 LEU A O 1
ATOM 2497 N N . LYS A 1 315 ? 3.918 6.963 18.057 1.00 94.31 315 LYS A N 1
ATOM 2498 C CA . LYS A 1 315 ? 5.306 7.454 18.082 1.00 94.31 315 LYS A CA 1
ATOM 2499 C C . LYS A 1 315 ? 6.287 6.366 18.527 1.00 94.31 315 LYS A C 1
ATOM 2501 O O . LYS A 1 315 ? 7.398 6.309 17.993 1.00 94.31 315 LYS A O 1
ATOM 2506 N N . GLN A 1 316 ? 5.910 5.539 19.503 1.00 92.62 316 GLN A N 1
ATOM 2507 C CA . GLN A 1 316 ? 6.739 4.422 19.960 1.00 92.62 316 GLN A CA 1
ATOM 2508 C C . GLN A 1 316 ? 6.831 3.340 18.879 1.00 92.62 316 GLN A C 1
ATOM 2510 O O . GLN A 1 316 ? 7.940 2.962 18.505 1.00 92.62 316 GLN A O 1
ATOM 2515 N N . GLU A 1 317 ? 5.707 2.954 18.279 1.00 91.00 317 GLU A N 1
ATOM 2516 C CA . GLU A 1 317 ? 5.670 1.952 17.204 1.00 91.00 317 GLU A CA 1
ATOM 2517 C C . GLU A 1 317 ? 6.471 2.399 15.966 1.00 91.00 317 GLU A C 1
ATOM 2519 O O . GLU A 1 317 ? 7.302 1.651 15.451 1.00 91.00 317 GLU A O 1
ATOM 2524 N N . ILE A 1 318 ? 6.340 3.661 15.530 1.00 94.12 318 ILE A N 1
ATOM 2525 C CA . ILE A 1 318 ? 7.146 4.219 14.427 1.00 94.12 318 ILE A CA 1
ATOM 2526 C C . ILE A 1 318 ? 8.644 4.153 14.759 1.00 94.12 318 ILE A C 1
ATOM 2528 O O . ILE A 1 318 ? 9.467 3.849 13.888 1.00 94.12 318 ILE A O 1
ATOM 2532 N N . LYS A 1 319 ? 9.027 4.433 16.012 1.00 96.81 319 LYS A N 1
ATOM 2533 C CA . LYS A 1 319 ? 10.425 4.351 16.457 1.00 96.81 319 LYS A CA 1
ATOM 2534 C C . LYS A 1 319 ? 10.943 2.914 16.366 1.00 96.81 319 LYS A C 1
ATOM 2536 O O . LYS A 1 319 ? 12.056 2.717 15.873 1.00 96.81 319 LYS A O 1
ATOM 2541 N N . GLU A 1 320 ? 10.153 1.932 16.785 1.00 95.31 320 GLU A N 1
ATOM 2542 C CA . GLU A 1 320 ? 10.487 0.508 16.678 1.00 95.31 320 GLU A CA 1
ATOM 2543 C C . GLU A 1 320 ? 10.608 0.057 15.220 1.00 95.31 320 GLU A C 1
ATOM 2545 O O . GLU A 1 320 ? 11.610 -0.557 14.848 1.00 95.31 320 GLU A O 1
ATOM 2550 N N . LEU A 1 321 ? 9.671 0.448 14.351 1.00 93.81 321 LEU A N 1
ATOM 2551 C CA . LEU A 1 321 ? 9.732 0.143 12.919 1.00 93.81 321 LEU A CA 1
ATOM 2552 C C . LEU A 1 321 ? 10.971 0.757 12.250 1.00 93.81 321 LEU A C 1
ATOM 2554 O O . LEU A 1 321 ? 11.644 0.101 11.447 1.00 93.81 321 LEU A O 1
ATOM 2558 N N . LEU A 1 322 ? 11.341 1.992 12.613 1.00 95.44 322 LEU A N 1
ATOM 2559 C CA . LEU A 1 322 ? 12.571 2.639 12.145 1.00 95.44 322 LEU A CA 1
ATOM 2560 C C . LEU A 1 322 ? 13.830 1.911 12.632 1.00 95.44 322 LEU A C 1
ATOM 2562 O O . LEU A 1 322 ? 14.793 1.783 11.869 1.00 95.44 322 LEU A O 1
ATOM 2566 N N . GLN A 1 323 ? 13.843 1.422 13.874 1.00 96.44 323 GLN A N 1
ATOM 2567 C CA . GLN A 1 323 ? 14.931 0.585 14.385 1.00 96.44 323 GLN A CA 1
ATOM 2568 C C . GLN A 1 323 ? 15.002 -0.748 13.637 1.00 96.44 323 GLN A C 1
ATOM 2570 O O . GLN A 1 323 ? 16.086 -1.135 13.199 1.00 96.44 323 GLN A O 1
ATOM 2575 N N . ASN A 1 324 ? 13.864 -1.406 13.409 1.00 94.56 324 ASN A N 1
ATOM 2576 C CA . ASN A 1 324 ? 13.799 -2.638 12.633 1.00 94.56 324 ASN A CA 1
ATOM 2577 C C . ASN A 1 324 ? 14.299 -2.417 11.197 1.00 94.56 324 ASN A C 1
ATOM 2579 O O . ASN A 1 324 ? 15.106 -3.181 10.679 1.00 94.56 324 ASN A O 1
ATOM 2583 N N . ARG A 1 325 ? 13.949 -1.286 10.576 1.00 95.00 325 ARG A N 1
ATOM 2584 C CA . ARG A 1 325 ? 14.445 -0.918 9.243 1.00 95.00 325 ARG A CA 1
ATOM 2585 C C . ARG A 1 325 ? 15.962 -0.761 9.224 1.00 95.00 325 ARG A C 1
ATOM 2587 O O . ARG A 1 325 ? 16.604 -1.150 8.251 1.00 95.00 325 ARG A O 1
ATOM 2594 N N . LYS A 1 326 ? 16.554 -0.185 10.278 1.00 95.56 326 LYS A N 1
ATOM 2595 C CA . LYS A 1 326 ? 18.017 -0.107 10.417 1.00 95.56 326 LYS A CA 1
ATOM 2596 C C . LYS A 1 326 ? 18.638 -1.503 10.539 1.00 95.56 326 LYS A C 1
ATOM 2598 O O . LYS A 1 326 ? 19.663 -1.735 9.902 1.00 95.56 326 LYS A O 1
ATOM 2603 N N . LYS A 1 327 ? 18.017 -2.419 11.295 1.00 95.81 327 LYS A N 1
ATOM 2604 C CA . LYS A 1 327 ? 18.458 -3.820 11.425 1.00 95.81 327 LYS A CA 1
ATOM 2605 C C . LYS A 1 327 ? 18.405 -4.558 10.082 1.00 95.81 327 LYS A C 1
ATOM 2607 O O . LYS A 1 327 ? 19.444 -5.047 9.651 1.00 95.81 327 LYS A O 1
ATOM 2612 N N . LEU A 1 328 ? 17.273 -4.513 9.374 1.00 94.25 328 LEU A N 1
ATOM 2613 C CA . LEU A 1 328 ? 17.107 -5.119 8.043 1.00 94.25 328 LEU A CA 1
ATOM 2614 C C . LEU A 1 328 ? 18.115 -4.565 7.026 1.00 94.25 328 LEU A C 1
ATOM 2616 O O . LEU A 1 328 ? 18.756 -5.318 6.303 1.00 94.25 328 LEU A O 1
ATOM 2620 N N . LYS A 1 329 ? 18.353 -3.242 7.016 1.00 93.44 329 LYS A N 1
ATOM 2621 C CA . LYS A 1 329 ? 19.401 -2.640 6.166 1.00 93.44 329 LYS A CA 1
ATOM 2622 C C . LYS A 1 329 ? 20.803 -3.137 6.509 1.00 93.44 329 LYS A C 1
ATOM 2624 O O . LYS A 1 329 ? 21.640 -3.228 5.616 1.00 93.44 329 LYS A O 1
ATOM 2629 N N . LYS A 1 330 ? 21.088 -3.385 7.790 1.00 93.56 330 LYS A N 1
ATOM 2630 C CA . LYS A 1 330 ? 22.381 -3.921 8.225 1.00 93.56 330 LYS A CA 1
ATOM 2631 C C . LYS A 1 330 ? 22.529 -5.376 7.783 1.00 93.56 330 LYS A C 1
ATOM 2633 O O . LYS A 1 330 ? 23.579 -5.708 7.257 1.00 93.56 330 LYS A O 1
ATOM 2638 N N . GLN A 1 331 ? 21.489 -6.196 7.933 1.00 91.06 331 GLN A N 1
ATOM 2639 C CA . GLN A 1 331 ? 21.475 -7.580 7.449 1.00 91.06 331 GLN A CA 1
ATOM 2640 C C . GLN A 1 331 ? 21.688 -7.637 5.936 1.00 91.06 331 GLN A C 1
ATOM 2642 O O . GLN A 1 331 ? 22.632 -8.278 5.498 1.00 91.06 331 GLN A O 1
ATOM 2647 N N . LEU A 1 332 ? 20.924 -6.865 5.157 1.00 89.56 332 LEU A N 1
ATOM 2648 C CA . LEU A 1 332 ? 21.079 -6.808 3.700 1.00 89.56 332 LEU A CA 1
ATOM 2649 C C . LEU A 1 332 ? 22.502 -6.401 3.275 1.00 89.56 332 LEU A C 1
ATOM 2651 O O . LEU A 1 332 ? 23.046 -6.925 2.312 1.00 89.56 332 LEU A O 1
ATOM 2655 N N . ARG A 1 333 ? 23.141 -5.483 4.016 1.00 87.81 333 ARG A N 1
ATOM 2656 C CA . ARG A 1 333 ? 24.550 -5.125 3.782 1.00 87.81 333 ARG A CA 1
ATOM 2657 C C . ARG A 1 333 ? 25.515 -6.252 4.126 1.00 87.81 333 ARG A C 1
ATOM 2659 O O . ARG A 1 333 ? 26.498 -6.390 3.422 1.00 87.81 333 ARG A O 1
ATOM 2666 N N . LEU A 1 334 ? 25.270 -7.005 5.197 1.00 86.69 334 LEU A N 1
ATOM 2667 C CA . LEU A 1 334 ? 26.118 -8.137 5.580 1.00 86.69 334 LEU A CA 1
ATOM 2668 C C . LEU A 1 334 ? 26.039 -9.266 4.544 1.00 86.69 334 LEU A C 1
ATOM 2670 O O . LEU A 1 334 ? 27.068 -9.857 4.233 1.00 86.69 334 LEU A O 1
ATOM 2674 N N . TYR A 1 335 ? 24.860 -9.509 3.965 1.00 80.94 335 TYR A N 1
ATOM 2675 C CA . TYR A 1 335 ? 24.698 -10.456 2.858 1.00 80.94 335 TYR A CA 1
ATOM 2676 C C . TYR A 1 335 ? 25.367 -9.959 1.571 1.00 80.94 335 TYR A C 1
ATOM 2678 O O . TYR A 1 335 ? 26.134 -10.700 0.960 1.00 80.94 335 TYR A O 1
ATOM 2686 N N . GLY A 1 336 ? 25.199 -8.676 1.233 1.00 70.31 336 GLY A N 1
ATOM 2687 C CA . GLY A 1 336 ? 25.859 -8.048 0.081 1.00 70.31 336 GLY A CA 1
ATOM 2688 C C . GLY A 1 336 ? 27.358 -7.750 0.250 1.00 70.31 336 GLY A C 1
ATOM 2689 O O . GLY A 1 336 ? 27.962 -7.212 -0.669 1.00 70.31 336 GLY A O 1
ATOM 2690 N N . GLN A 1 337 ? 27.960 -8.040 1.410 1.00 67.56 337 GLN A N 1
ATOM 2691 C CA . GLN A 1 337 ? 29.392 -7.843 1.695 1.00 67.56 337 GLN A CA 1
ATOM 2692 C C . GLN A 1 337 ? 30.161 -9.159 1.877 1.00 67.56 337 GLN A C 1
ATOM 2694 O O . GLN A 1 337 ? 31.296 -9.135 2.360 1.00 67.56 337 GLN A O 1
ATOM 2699 N N . LYS A 1 338 ? 29.602 -10.312 1.478 1.00 56.06 338 LYS A N 1
ATOM 2700 C CA . LYS A 1 338 ? 30.462 -11.486 1.269 1.00 56.06 338 LYS A CA 1
ATOM 2701 C C . LYS A 1 338 ? 31.533 -11.119 0.234 1.00 56.06 338 LYS A C 1
ATOM 2703 O O . LYS A 1 338 ? 31.207 -10.450 -0.744 1.00 56.06 338 LYS A O 1
ATOM 2708 N N . PRO A 1 339 ? 32.805 -11.479 0.478 1.00 51.59 339 PRO A N 1
ATOM 2709 C CA . PRO A 1 339 ? 33.914 -10.972 -0.302 1.00 51.59 339 PRO A CA 1
ATOM 2710 C C . PRO A 1 339 ? 33.803 -11.517 -1.721 1.00 51.59 339 PRO A C 1
ATOM 2712 O O . PRO A 1 339 ? 34.132 -12.670 -1.981 1.00 51.59 339 PRO A O 1
ATOM 2715 N N . GLU A 1 340 ? 33.363 -10.650 -2.622 1.00 48.12 340 GLU A N 1
ATOM 2716 C CA . GLU A 1 340 ? 33.600 -10.690 -4.060 1.00 48.12 340 GLU A CA 1
ATOM 2717 C C . GLU A 1 340 ? 35.121 -10.559 -4.279 1.00 48.12 340 GLU A C 1
ATOM 2719 O O . GLU A 1 340 ? 35.651 -9.545 -4.727 1.00 48.12 340 GLU A O 1
ATOM 2724 N N . LYS A 1 341 ? 35.874 -11.560 -3.810 1.00 53.47 341 LYS A N 1
ATOM 2725 C CA . LYS A 1 341 ? 37.241 -11.785 -4.252 1.00 53.47 341 LYS A CA 1
ATOM 2726 C C . LYS A 1 341 ? 37.112 -12.425 -5.625 1.00 53.47 341 LYS A C 1
ATOM 2728 O O . LYS A 1 341 ? 36.483 -13.465 -5.749 1.00 53.47 341 LYS A O 1
ATOM 2733 N N . GLU A 1 342 ? 37.721 -11.760 -6.599 1.00 52.28 342 GLU A N 1
ATOM 2734 C CA . GLU A 1 342 ? 37.825 -12.164 -8.003 1.00 52.28 342 GLU A CA 1
ATOM 2735 C C . GLU A 1 342 ? 36.570 -11.960 -8.850 1.00 52.28 342 GLU A C 1
ATOM 2737 O O . GLU A 1 342 ? 36.075 -12.880 -9.483 1.00 52.28 342 GLU A O 1
ATOM 2742 N N . PHE A 1 343 ? 36.129 -10.710 -8.984 1.00 45.69 343 PHE A N 1
ATOM 2743 C CA . PHE A 1 343 ? 35.719 -10.243 -10.309 1.00 45.69 343 PHE A CA 1
ATOM 2744 C C . PHE A 1 343 ? 36.146 -8.783 -10.484 1.00 45.69 343 PHE A C 1
ATOM 2746 O O . PHE A 1 343 ? 35.415 -7.829 -10.229 1.00 45.69 343 PHE A O 1
ATOM 2753 N N . LEU A 1 344 ? 37.412 -8.619 -10.878 1.00 52.62 344 LEU A N 1
ATOM 2754 C CA . LEU A 1 344 ? 37.941 -7.403 -11.493 1.00 52.62 344 LEU A CA 1
ATOM 2755 C C . LEU A 1 344 ? 37.297 -7.252 -12.880 1.00 52.62 344 LEU A C 1
ATOM 2757 O O . LEU A 1 344 ? 37.959 -7.363 -13.903 1.00 52.62 344 LEU A O 1
ATOM 2761 N N . GLU A 1 345 ? 35.995 -6.999 -12.920 1.00 44.12 345 GLU A N 1
ATOM 2762 C CA . GLU A 1 345 ? 35.362 -6.431 -14.099 1.00 44.12 345 GLU A CA 1
ATOM 2763 C C . GLU A 1 345 ? 34.905 -5.030 -13.745 1.00 44.12 345 GLU A C 1
ATOM 2765 O O . GLU A 1 345 ? 34.002 -4.819 -12.940 1.00 44.12 345 GLU A O 1
ATOM 2770 N N . THR A 1 346 ? 35.625 -4.076 -14.333 1.00 50.56 346 THR A N 1
ATOM 2771 C CA . THR A 1 346 ? 35.208 -2.725 -14.706 1.00 50.56 346 THR A CA 1
ATOM 2772 C C . THR A 1 346 ? 33.721 -2.442 -14.491 1.00 50.56 346 THR A C 1
ATOM 2774 O O . THR A 1 346 ? 32.943 -2.340 -15.441 1.00 50.56 346 THR A O 1
ATOM 2777 N N . GLN A 1 347 ? 33.319 -2.208 -13.241 1.00 46.78 347 GLN A N 1
ATOM 2778 C CA . GLN A 1 347 ? 32.127 -1.426 -13.000 1.00 46.78 347 GLN A CA 1
ATOM 2779 C C . GLN A 1 347 ? 32.475 -0.039 -13.509 1.00 46.78 347 GLN A C 1
ATOM 2781 O O . GLN A 1 347 ? 33.277 0.684 -12.917 1.00 46.78 347 GLN A O 1
ATOM 2786 N N . ILE A 1 348 ? 31.910 0.296 -14.665 1.00 54.81 348 ILE A N 1
ATOM 2787 C CA . ILE A 1 348 ? 31.830 1.661 -15.157 1.00 54.81 348 ILE A CA 1
ATOM 2788 C C . ILE A 1 348 ? 31.086 2.412 -14.057 1.00 54.81 348 ILE A C 1
ATOM 2790 O O . ILE A 1 348 ? 29.853 2.419 -14.014 1.00 54.81 348 ILE A O 1
ATOM 2794 N N . GLU A 1 349 ? 31.840 2.965 -13.101 1.00 59.94 349 GLU A N 1
ATOM 2795 C CA . GLU A 1 349 ? 31.303 3.833 -12.072 1.00 59.94 349 GLU A CA 1
ATOM 2796 C C . GLU A 1 349 ? 30.488 4.870 -12.818 1.00 59.94 349 GLU A C 1
ATOM 2798 O O . GLU A 1 349 ? 31.011 5.616 -13.649 1.00 59.94 349 GLU A O 1
ATOM 2803 N N . LYS A 1 350 ? 29.178 4.853 -12.584 1.00 62.22 350 LYS A N 1
ATOM 2804 C CA . LYS A 1 350 ? 28.248 5.760 -13.233 1.00 62.22 350 LYS A CA 1
ATOM 2805 C C . LYS A 1 350 ? 28.596 7.165 -12.753 1.00 62.22 350 LYS A C 1
ATOM 2807 O O . LYS A 1 350 ? 28.123 7.600 -11.699 1.00 62.22 350 LYS A O 1
ATOM 2812 N N . LYS A 1 351 ? 29.499 7.826 -13.484 1.00 75.25 351 LYS A N 1
ATOM 2813 C CA . LYS A 1 351 ? 30.026 9.146 -13.152 1.00 75.25 351 LYS A CA 1
ATOM 2814 C C . LYS A 1 351 ? 28.838 10.090 -13.034 1.00 75.25 351 LYS A C 1
ATOM 2816 O O . LYS A 1 351 ? 27.928 10.098 -13.860 1.00 75.25 351 LYS A O 1
ATOM 2821 N N . SER A 1 352 ? 28.796 10.829 -11.932 1.00 84.69 352 SER A N 1
ATOM 2822 C CA . SER A 1 352 ? 27.781 11.862 -11.742 1.00 84.69 352 SER A CA 1
ATOM 2823 C C . SER A 1 352 ? 27.960 12.913 -12.835 1.00 84.69 352 SER A C 1
ATOM 2825 O O . SER A 1 352 ? 29.088 13.341 -13.074 1.00 84.69 352 SER A O 1
ATOM 2827 N N . ILE A 1 353 ? 26.870 13.401 -13.427 1.00 90.38 353 ILE A N 1
ATOM 2828 C CA . ILE A 1 353 ? 26.899 14.529 -14.379 1.00 90.38 353 ILE A CA 1
ATOM 2829 C C . ILE A 1 353 ? 27.655 15.726 -13.772 1.00 90.38 353 ILE A C 1
ATOM 2831 O O . ILE A 1 353 ? 28.400 16.424 -14.449 1.00 90.38 353 ILE A O 1
ATOM 2835 N N . TRP A 1 354 ? 27.547 15.923 -12.454 1.00 92.19 354 TRP A N 1
ATOM 2836 C CA . TRP A 1 354 ? 28.262 16.984 -11.741 1.00 92.19 354 TRP A CA 1
ATOM 2837 C C . TRP A 1 354 ? 29.777 16.798 -11.687 1.00 92.19 354 TRP A C 1
ATOM 2839 O O . TRP A 1 354 ? 30.518 17.769 -11.575 1.00 92.19 354 TRP A O 1
ATOM 2849 N N . GLN A 1 355 ? 30.249 15.559 -11.761 1.00 91.94 355 GLN A N 1
ATOM 2850 C CA . GLN A 1 355 ? 31.671 15.261 -11.837 1.00 91.94 355 GLN A CA 1
ATOM 2851 C C . GLN A 1 355 ? 32.208 15.527 -13.242 1.00 91.94 355 GLN A C 1
ATOM 2853 O O . GLN A 1 355 ? 33.302 16.064 -13.373 1.00 91.94 355 GLN A O 1
ATOM 2858 N N . GLU A 1 356 ? 31.432 15.228 -14.283 1.00 93.12 356 GLU A N 1
ATOM 2859 C CA . GLU A 1 356 ? 31.763 15.633 -15.653 1.00 93.12 356 GLU A CA 1
ATOM 2860 C C . GLU A 1 356 ? 31.787 17.157 -15.779 1.00 93.12 356 GLU A C 1
ATOM 2862 O O . GLU A 1 356 ? 32.766 17.711 -16.270 1.00 93.12 356 GLU A O 1
ATOM 2867 N N . PHE A 1 357 ? 30.784 17.845 -15.226 1.00 93.75 357 PHE A N 1
ATOM 2868 C CA . PHE A 1 357 ? 30.738 19.307 -15.179 1.00 93.75 357 PHE A CA 1
ATOM 2869 C C . PHE A 1 357 ? 31.930 19.913 -14.420 1.00 93.75 357 PHE A C 1
ATOM 2871 O O . PHE A 1 357 ? 32.509 20.913 -14.846 1.00 93.75 357 PHE 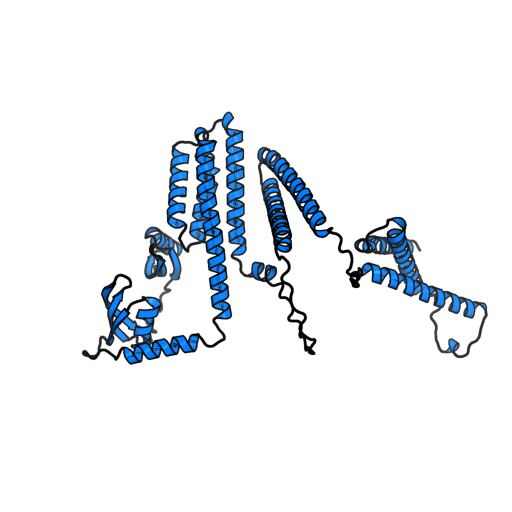A O 1
ATOM 2878 N N . TYR A 1 358 ? 32.356 19.284 -13.321 1.00 94.94 358 TYR A N 1
ATOM 2879 C CA . TYR A 1 358 ? 33.562 19.676 -12.594 1.00 94.94 358 TYR A CA 1
ATOM 2880 C C . TYR A 1 358 ? 34.816 19.620 -13.481 1.00 94.94 358 TYR A C 1
ATOM 2882 O O . TYR A 1 358 ? 35.571 20.589 -13.540 1.00 94.94 358 TYR A O 1
ATOM 2890 N N . TYR A 1 359 ? 35.029 18.514 -14.199 1.00 95.25 359 TYR A N 1
ATOM 2891 C CA . TYR A 1 359 ? 36.179 18.390 -15.100 1.00 95.25 359 TYR A CA 1
ATOM 2892 C C . TYR A 1 359 ? 36.073 19.339 -16.293 1.00 95.25 359 TYR A C 1
ATOM 2894 O O . TYR A 1 359 ? 37.058 19.978 -16.652 1.00 95.25 359 TYR A O 1
ATOM 2902 N N . PHE A 1 360 ? 34.879 19.474 -16.868 1.00 95.69 360 PHE A N 1
ATOM 2903 C CA . PHE A 1 360 ? 34.613 20.384 -17.974 1.00 95.69 360 PHE A CA 1
ATOM 2904 C C . PHE A 1 360 ? 34.905 21.841 -17.599 1.00 95.69 360 PHE A C 1
ATOM 2906 O O . PHE A 1 360 ? 35.621 22.521 -18.327 1.00 95.69 360 PHE A O 1
ATOM 2913 N N . SER A 1 361 ? 34.427 22.305 -16.438 1.00 95.25 361 SER A N 1
ATOM 2914 C CA . SER A 1 361 ? 34.711 23.664 -15.953 1.00 95.25 361 SER A CA 1
ATOM 2915 C C . SER A 1 361 ? 36.209 23.904 -15.737 1.00 95.25 361 SER A C 1
ATOM 2917 O O . SER A 1 361 ? 36.697 24.981 -16.065 1.00 95.25 361 SER A O 1
ATOM 2919 N N . GLY A 1 362 ? 36.951 22.895 -15.265 1.00 95.88 362 GLY A N 1
ATOM 2920 C CA . GLY A 1 362 ? 38.407 22.972 -15.121 1.00 95.88 362 GLY A CA 1
ATOM 2921 C C . GLY A 1 362 ? 39.133 23.091 -16.463 1.00 95.88 362 GLY A C 1
ATOM 2922 O O . GLY A 1 362 ? 39.988 23.959 -16.625 1.00 95.88 362 GLY A O 1
ATOM 2923 N N . TRP A 1 363 ? 38.755 22.273 -17.450 1.00 97.00 363 TRP A N 1
ATOM 2924 C CA . TRP A 1 363 ? 39.304 22.359 -18.808 1.00 97.00 363 TRP A CA 1
ATOM 2925 C C . TRP A 1 363 ? 38.990 23.696 -19.472 1.00 97.00 363 TRP A C 1
ATOM 2927 O O . TRP A 1 363 ? 39.874 24.321 -20.053 1.00 97.00 363 TRP A O 1
ATOM 2937 N N . LEU A 1 364 ? 37.750 24.163 -19.355 1.00 95.38 364 LEU A N 1
ATOM 2938 C CA . LEU A 1 364 ? 37.332 25.435 -19.928 1.00 95.38 364 LEU A CA 1
ATOM 2939 C C . LEU A 1 364 ? 38.111 26.611 -19.316 1.00 95.38 364 LEU A C 1
ATOM 2941 O O . LEU A 1 364 ? 38.568 27.489 -20.046 1.00 95.38 364 LEU A O 1
ATOM 2945 N N . LEU A 1 365 ? 38.323 26.596 -17.995 1.00 95.19 365 LEU A N 1
ATOM 2946 C CA . LEU A 1 365 ? 39.137 27.591 -17.295 1.00 95.19 365 LEU A CA 1
ATOM 2947 C C . LEU A 1 365 ? 40.604 27.558 -17.756 1.00 95.19 365 LEU A C 1
ATOM 2949 O O . LEU A 1 365 ? 41.201 28.612 -17.968 1.00 95.19 365 LEU A O 1
ATOM 2953 N N . LEU A 1 366 ? 41.175 26.364 -17.952 1.00 96.19 366 LEU A N 1
ATOM 2954 C CA . LEU A 1 366 ? 42.540 26.192 -18.457 1.00 96.19 366 LEU A CA 1
ATOM 2955 C C . LEU A 1 366 ? 42.707 26.808 -19.853 1.00 96.19 366 LEU A C 1
ATOM 2957 O O . LEU A 1 366 ? 43.636 27.585 -20.072 1.00 96.19 366 LEU A O 1
ATOM 2961 N N . PHE A 1 367 ? 41.798 26.498 -20.784 1.00 94.81 367 PHE A N 1
ATOM 2962 C CA . PHE A 1 367 ? 41.831 27.070 -22.133 1.00 94.81 367 PHE A CA 1
ATOM 2963 C C . PHE A 1 367 ? 41.672 28.589 -22.110 1.00 94.81 367 PHE A C 1
ATOM 2965 O O . PHE A 1 367 ? 42.371 29.288 -22.844 1.00 94.81 367 PHE A O 1
ATOM 2972 N N . TYR A 1 368 ? 40.804 29.107 -21.239 1.00 91.94 368 TYR A N 1
ATOM 2973 C CA . TYR A 1 368 ? 40.644 30.545 -21.068 1.00 91.94 368 TYR A CA 1
ATOM 2974 C C . TYR A 1 368 ? 41.926 31.216 -20.555 1.00 91.94 368 TYR A C 1
ATOM 2976 O O . TYR A 1 368 ? 42.333 32.248 -21.083 1.00 91.94 368 TYR A O 1
ATOM 2984 N N . LEU A 1 369 ? 42.597 30.627 -19.561 1.00 91.94 369 LEU A N 1
ATOM 2985 C CA . LEU A 1 369 ? 43.869 31.148 -19.053 1.00 91.94 369 LEU A CA 1
ATOM 2986 C C . LEU A 1 369 ? 44.954 31.133 -20.132 1.00 91.94 369 LEU A C 1
ATOM 2988 O O . LEU A 1 369 ? 45.668 32.120 -20.284 1.00 91.94 369 LEU A O 1
ATOM 2992 N N . LEU A 1 370 ? 45.048 30.057 -20.917 1.00 94.38 370 LEU A N 1
ATOM 2993 C CA . LEU A 1 370 ? 45.981 29.982 -22.041 1.00 94.38 370 LEU A CA 1
ATOM 2994 C C . LEU A 1 370 ? 45.708 31.099 -23.059 1.00 94.38 370 LEU A C 1
ATOM 2996 O O . LEU A 1 370 ? 46.625 31.819 -23.449 1.00 94.38 370 LEU A O 1
ATOM 3000 N N . TYR A 1 371 ? 44.440 31.279 -23.441 1.00 90.62 371 TYR A N 1
ATOM 3001 C CA . TYR A 1 371 ? 44.005 32.360 -24.325 1.00 90.62 371 TYR A CA 1
ATOM 3002 C C . TYR A 1 371 ? 44.386 33.738 -23.774 1.00 90.62 371 TYR A C 1
ATOM 3004 O O . TYR A 1 371 ? 44.933 34.571 -24.500 1.00 90.62 371 TYR A O 1
ATOM 3012 N N . TYR A 1 372 ? 44.141 33.962 -22.483 1.00 90.00 372 TYR A N 1
ATOM 3013 C CA . TYR A 1 372 ? 44.477 35.197 -21.788 1.00 90.00 372 TYR A CA 1
ATOM 3014 C C . TYR A 1 372 ? 45.984 35.473 -21.825 1.00 90.00 372 TYR A C 1
ATOM 3016 O O . TYR A 1 372 ? 46.388 36.563 -22.223 1.00 90.00 372 TYR A O 1
ATOM 3024 N N . PHE A 1 373 ? 46.823 34.487 -21.491 1.00 92.69 373 PHE A N 1
ATOM 3025 C CA . PHE A 1 373 ? 48.280 34.643 -21.507 1.00 92.69 373 PHE A CA 1
ATOM 3026 C C . PHE A 1 373 ? 48.831 34.897 -22.908 1.00 92.69 373 PHE A C 1
ATOM 3028 O O . PHE A 1 373 ? 49.670 35.780 -23.070 1.00 92.69 373 PHE A O 1
ATOM 3035 N N . ILE A 1 374 ? 48.350 34.167 -23.918 1.00 90.38 374 ILE A N 1
ATOM 3036 C CA . ILE A 1 374 ? 48.769 34.364 -25.312 1.00 90.38 374 ILE A CA 1
ATOM 3037 C C . ILE A 1 374 ? 48.396 35.773 -25.772 1.00 90.38 374 ILE A C 1
ATOM 3039 O O . ILE A 1 374 ? 49.240 36.497 -26.294 1.00 90.38 374 ILE A O 1
ATOM 3043 N N . THR A 1 375 ? 47.149 36.185 -25.539 1.00 87.00 375 THR A N 1
ATOM 3044 C CA . THR A 1 375 ? 46.661 37.505 -25.957 1.00 87.00 375 THR A CA 1
ATOM 3045 C C . THR A 1 375 ? 47.417 38.622 -25.245 1.00 87.00 375 THR A C 1
ATOM 3047 O O . THR A 1 375 ? 47.863 39.566 -25.891 1.00 87.00 375 THR A O 1
ATOM 3050 N N . TYR A 1 376 ? 47.623 38.497 -23.932 1.00 87.50 376 TYR A N 1
ATOM 3051 C CA . TYR A 1 376 ? 48.406 39.451 -23.153 1.00 87.50 376 TYR A CA 1
ATOM 3052 C C . TYR A 1 376 ? 49.841 39.560 -23.671 1.00 87.50 376 TYR A C 1
ATOM 3054 O O . TYR A 1 376 ? 50.310 40.659 -23.948 1.00 87.50 376 TYR A O 1
ATOM 3062 N N . TYR A 1 377 ? 50.511 38.423 -23.874 1.00 90.00 377 TYR A N 1
ATOM 3063 C CA . TYR A 1 377 ? 51.880 38.383 -24.380 1.00 90.00 377 TYR A CA 1
ATOM 3064 C C . TYR A 1 377 ? 52.008 39.064 -25.747 1.00 90.00 377 TYR A C 1
ATOM 3066 O O . TYR A 1 377 ? 52.907 39.882 -25.941 1.00 90.00 377 TYR A O 1
ATOM 3074 N N . LEU A 1 378 ? 51.088 38.772 -26.673 1.00 86.50 378 LEU A N 1
ATOM 3075 C CA . LEU A 1 378 ? 51.055 39.380 -28.005 1.00 86.50 378 LEU A CA 1
ATOM 3076 C C . LEU A 1 378 ? 50.864 40.900 -27.942 1.00 86.50 378 LEU A C 1
ATOM 3078 O O . LEU A 1 378 ? 51.567 41.622 -28.646 1.00 86.50 378 LEU A O 1
ATOM 3082 N N . ILE A 1 379 ? 49.956 41.375 -27.080 1.00 83.88 379 ILE A N 1
ATOM 3083 C CA . ILE A 1 379 ? 49.704 42.808 -26.873 1.00 83.88 379 ILE A CA 1
ATOM 3084 C C . ILE A 1 379 ? 50.943 43.490 -26.282 1.00 83.88 379 ILE A C 1
ATOM 3086 O O . ILE A 1 379 ? 51.394 44.498 -26.811 1.00 83.88 379 ILE A O 1
ATOM 3090 N N . THR A 1 380 ? 51.521 42.945 -25.207 1.00 86.69 380 THR A N 1
ATOM 3091 C CA . THR A 1 380 ? 52.662 43.564 -24.508 1.00 86.69 380 THR A CA 1
ATOM 3092 C C . THR A 1 380 ? 53.935 43.592 -25.350 1.00 86.69 380 THR A C 1
ATOM 3094 O O . THR A 1 380 ? 54.767 44.477 -25.177 1.00 86.69 380 THR A O 1
ATOM 3097 N N . LYS A 1 381 ? 54.121 42.615 -26.241 1.00 89.38 381 LYS A N 1
ATOM 3098 C CA . LYS A 1 381 ? 55.294 42.543 -27.120 1.00 89.38 381 LYS A CA 1
ATOM 3099 C C . LYS A 1 381 ? 55.104 43.252 -28.460 1.00 89.38 381 LYS A C 1
ATOM 3101 O O . LYS A 1 381 ? 56.024 43.194 -29.270 1.00 89.38 381 LYS A O 1
ATOM 3106 N N . GLU A 1 382 ? 53.948 43.882 -28.689 1.00 84.31 382 GLU A N 1
ATOM 3107 C CA . GLU A 1 382 ? 53.604 44.579 -29.938 1.00 84.31 382 GLU A CA 1
ATOM 3108 C C . GLU A 1 382 ? 53.900 43.735 -31.192 1.00 84.31 382 GLU A C 1
ATOM 3110 O O . GLU A 1 382 ? 54.346 44.232 -32.228 1.00 84.31 382 GLU A O 1
ATOM 3115 N N . ILE A 1 383 ? 53.694 42.416 -31.102 1.00 80.31 383 ILE A N 1
ATOM 3116 C CA . ILE A 1 383 ? 54.038 41.507 -32.196 1.00 80.31 383 ILE A CA 1
ATOM 3117 C C . ILE A 1 383 ? 52.995 41.691 -33.301 1.00 80.31 383 ILE A C 1
ATOM 3119 O O . ILE A 1 383 ? 51.896 41.138 -33.241 1.00 80.31 383 ILE A O 1
ATOM 3123 N N . ASN A 1 384 ? 53.361 42.454 -34.332 1.00 68.62 384 ASN A N 1
ATOM 3124 C CA . ASN A 1 384 ? 52.555 42.670 -35.532 1.00 68.62 384 ASN A CA 1
ATOM 3125 C C . ASN A 1 384 ? 52.522 41.404 -36.399 1.00 68.62 384 ASN A C 1
ATOM 3127 O O . ASN A 1 384 ? 53.196 41.309 -37.424 1.00 68.62 384 ASN A O 1
ATOM 3131 N N . LEU A 1 385 ? 51.745 40.401 -35.988 1.00 73.50 385 LEU A N 1
ATOM 3132 C CA . LEU A 1 385 ? 51.473 39.241 -36.831 1.00 73.50 385 LEU A CA 1
ATOM 3133 C C . LEU A 1 385 ? 50.421 39.630 -37.887 1.00 73.50 385 LEU A C 1
ATOM 3135 O O . LEU A 1 385 ? 49.290 39.954 -37.518 1.00 73.50 385 LEU A O 1
ATOM 3139 N N . PRO A 1 386 ? 50.727 39.544 -39.196 1.00 69.81 386 PRO A N 1
ATOM 3140 C CA . PRO A 1 386 ? 49.804 39.931 -40.273 1.00 69.81 386 PRO A CA 1
ATOM 3141 C C . PRO A 1 386 ? 48.536 39.063 -40.341 1.00 69.81 386 PRO A C 1
ATOM 3143 O O . PRO A 1 386 ? 47.563 39.420 -40.994 1.00 69.81 386 PRO A O 1
ATOM 3146 N N . ILE A 1 387 ? 48.525 37.919 -39.652 1.00 65.06 387 ILE A N 1
ATOM 3147 C CA . ILE A 1 387 ? 47.353 37.045 -39.514 1.00 65.06 387 ILE A CA 1
ATOM 3148 C C . ILE A 1 387 ? 46.384 37.590 -38.446 1.00 65.06 387 ILE A C 1
ATOM 3150 O O . ILE A 1 387 ? 45.172 37.413 -38.555 1.00 65.06 387 ILE A O 1
ATOM 3154 N N . ILE A 1 388 ? 46.896 38.293 -37.430 1.00 59.56 388 ILE A N 1
ATOM 3155 C CA . ILE A 1 388 ? 46.110 38.803 -36.296 1.00 59.56 388 ILE A CA 1
ATOM 3156 C C . ILE A 1 388 ? 45.394 40.108 -36.652 1.00 59.56 388 ILE A C 1
ATOM 3158 O O . ILE A 1 388 ? 44.306 40.354 -36.148 1.00 59.56 388 ILE A O 1
ATOM 3162 N N . SER A 1 389 ? 45.923 40.916 -37.575 1.00 61.75 389 SER A N 1
ATOM 3163 C CA . SER A 1 389 ? 45.241 42.140 -38.026 1.00 61.75 389 SER A CA 1
ATOM 3164 C C . SER A 1 389 ? 43.882 41.867 -38.691 1.00 61.75 389 SER A C 1
ATOM 3166 O O . SER A 1 389 ? 42.987 42.708 -38.615 1.00 61.75 389 SER A O 1
ATOM 3168 N N . ASN A 1 390 ? 43.695 40.681 -39.282 1.00 65.75 390 ASN A N 1
ATOM 3169 C CA . ASN A 1 390 ? 42.429 40.270 -39.899 1.00 65.75 390 ASN A CA 1
ATOM 3170 C C . ASN A 1 390 ? 41.481 39.551 -38.928 1.00 65.75 390 ASN A C 1
ATOM 3172 O O . ASN A 1 390 ? 40.260 39.612 -39.091 1.00 65.75 390 ASN A O 1
ATOM 3176 N N . ILE A 1 391 ? 42.014 38.889 -37.901 1.00 71.88 391 ILE A N 1
ATOM 3177 C CA . ILE A 1 391 ? 41.209 38.243 -36.866 1.00 71.88 391 ILE A CA 1
ATOM 3178 C C . ILE A 1 391 ? 41.016 39.268 -35.753 1.00 71.88 391 ILE A C 1
ATOM 3180 O O . ILE A 1 391 ? 41.891 39.446 -34.913 1.00 71.88 391 ILE A O 1
ATOM 3184 N N . LYS A 1 392 ? 39.854 39.933 -35.725 1.00 67.50 392 LYS A N 1
ATOM 3185 C CA . LYS A 1 392 ? 39.432 40.796 -34.608 1.00 67.50 392 LYS A CA 1
ATOM 3186 C C . LYS A 1 392 ? 39.248 39.955 -33.340 1.00 67.50 392 LYS A C 1
ATOM 3188 O O . LYS A 1 392 ? 38.122 39.682 -32.929 1.00 67.50 392 LYS A O 1
ATOM 3193 N N . LEU A 1 393 ? 40.347 39.507 -32.742 1.00 68.94 393 LEU A N 1
ATOM 3194 C CA . LEU A 1 393 ? 40.347 38.837 -31.456 1.00 68.94 393 LEU A CA 1
ATOM 3195 C C . LEU A 1 393 ? 39.782 39.836 -30.446 1.00 68.94 393 LEU A C 1
ATOM 3197 O O . LEU A 1 393 ? 40.353 40.918 -30.273 1.00 68.94 393 LEU A O 1
ATOM 3201 N N . PRO A 1 394 ? 38.626 39.535 -29.832 1.00 71.81 394 PRO A N 1
ATOM 3202 C CA . PRO A 1 394 ? 38.038 40.435 -28.866 1.00 71.81 394 PRO A CA 1
ATOM 3203 C C . PRO A 1 394 ? 39.031 40.580 -27.723 1.00 71.81 394 PRO A C 1
ATOM 3205 O O . PRO A 1 394 ? 39.410 39.591 -27.091 1.00 71.81 394 PRO A O 1
ATOM 3208 N N . ASN A 1 395 ? 39.459 41.817 -27.481 1.00 77.00 395 ASN A N 1
ATOM 3209 C CA . ASN A 1 395 ? 40.339 42.124 -26.372 1.00 77.00 395 ASN A CA 1
ATOM 3210 C C . ASN A 1 395 ? 39.654 41.636 -25.074 1.00 77.00 395 ASN A C 1
ATOM 3212 O O . ASN A 1 395 ? 38.612 42.197 -24.702 1.00 77.00 395 ASN A O 1
ATOM 3216 N N . PRO A 1 396 ? 40.198 40.608 -24.389 1.00 77.38 396 PRO A N 1
ATOM 3217 C CA . PRO A 1 396 ? 39.562 40.034 -23.206 1.00 77.38 396 PRO A CA 1
ATOM 3218 C C . PRO A 1 396 ? 39.427 41.053 -22.069 1.00 77.38 396 PRO A C 1
ATOM 3220 O O . PRO A 1 396 ? 38.562 40.891 -21.213 1.00 77.38 396 PRO A O 1
ATOM 3223 N N . TYR A 1 397 ? 40.229 42.123 -22.085 1.00 76.44 397 TYR A N 1
ATOM 3224 C CA . TYR A 1 397 ? 40.187 43.201 -21.100 1.00 76.44 397 TYR A CA 1
ATOM 3225 C C . TYR A 1 397 ? 38.989 44.140 -21.271 1.00 76.44 397 TYR A C 1
ATOM 3227 O O . TYR A 1 397 ? 38.511 44.698 -20.285 1.00 76.44 397 TYR A O 1
ATOM 3235 N N . ASN A 1 398 ? 38.475 44.295 -22.494 1.00 81.31 398 ASN A N 1
ATOM 3236 C CA . ASN A 1 398 ? 37.450 45.302 -22.790 1.00 81.31 398 ASN A CA 1
ATOM 3237 C C . ASN A 1 398 ? 36.022 44.751 -22.725 1.00 81.31 398 ASN A C 1
ATOM 3239 O O . ASN A 1 398 ? 35.071 45.516 -22.579 1.00 81.31 398 ASN A O 1
ATOM 3243 N N . SER A 1 399 ? 35.841 43.434 -22.841 1.00 88.44 399 SER A N 1
ATOM 3244 C CA . SER A 1 399 ? 34.506 42.839 -22.837 1.00 88.44 399 SER A CA 1
ATOM 3245 C C . SER A 1 399 ? 34.047 42.503 -21.419 1.00 88.44 399 SER A C 1
ATOM 3247 O O . SER A 1 399 ? 34.455 41.493 -20.841 1.00 88.44 399 SER A O 1
ATOM 3249 N N . SER A 1 400 ? 33.121 43.307 -20.884 1.00 88.50 400 SER A N 1
ATOM 3250 C CA . SER A 1 400 ? 32.455 43.037 -19.600 1.00 88.50 400 SER A CA 1
ATOM 3251 C C . SER A 1 400 ? 31.807 41.649 -19.560 1.00 88.50 400 SER A C 1
ATOM 3253 O O . SER A 1 400 ? 31.803 41.000 -18.520 1.00 88.50 400 SER A O 1
ATOM 3255 N N . ILE A 1 401 ? 31.310 41.157 -20.700 1.00 88.50 401 ILE A N 1
ATOM 3256 C CA . ILE A 1 401 ? 30.689 39.832 -20.808 1.00 88.50 401 ILE A CA 1
ATOM 3257 C C . ILE A 1 401 ? 31.731 38.729 -20.592 1.00 88.50 401 ILE A C 1
ATOM 3259 O O . ILE A 1 401 ? 31.515 37.840 -19.770 1.00 88.50 401 ILE A O 1
ATOM 3263 N N . ILE A 1 402 ? 32.876 38.802 -21.282 1.00 88.38 402 ILE A N 1
ATOM 3264 C CA . ILE A 1 402 ? 33.953 37.806 -21.151 1.00 88.38 402 ILE A CA 1
ATOM 3265 C C . ILE A 1 402 ? 34.497 37.808 -19.720 1.00 88.38 402 ILE A C 1
ATOM 3267 O O . ILE A 1 402 ? 34.665 36.745 -19.118 1.00 88.38 402 ILE A O 1
ATOM 3271 N N . ARG A 1 403 ? 34.693 38.997 -19.138 1.00 88.75 403 ARG A N 1
ATOM 3272 C CA . ARG A 1 403 ? 35.115 39.154 -17.743 1.00 88.75 403 ARG A CA 1
ATOM 3273 C C . ARG A 1 403 ? 34.135 38.487 -16.773 1.00 88.75 403 ARG A C 1
ATOM 3275 O O . ARG A 1 403 ? 34.555 37.685 -15.943 1.00 88.75 403 ARG A O 1
ATOM 3282 N N . ASN A 1 404 ? 32.838 38.758 -16.909 1.00 92.31 404 ASN A N 1
ATOM 3283 C CA . ASN A 1 404 ? 31.808 38.209 -16.025 1.00 92.31 404 ASN A CA 1
ATOM 3284 C C . ASN A 1 404 ? 31.687 36.681 -16.151 1.00 92.31 404 ASN A C 1
ATOM 3286 O O . ASN A 1 404 ? 31.607 35.989 -15.137 1.00 92.31 404 ASN A O 1
ATOM 3290 N N . ILE A 1 405 ? 31.745 36.141 -17.375 1.00 91.44 405 ILE A N 1
ATOM 3291 C CA . ILE A 1 405 ? 31.752 34.687 -17.622 1.00 91.44 405 ILE A CA 1
ATOM 3292 C C . ILE A 1 405 ? 32.985 34.033 -16.989 1.00 91.44 405 ILE A C 1
ATOM 3294 O O . ILE A 1 405 ? 32.890 32.952 -16.411 1.00 91.44 405 ILE A O 1
ATOM 3298 N N . THR A 1 406 ? 34.137 34.694 -17.054 1.00 91.06 406 THR A N 1
ATOM 3299 C CA . THR A 1 406 ? 35.378 34.182 -16.465 1.00 91.06 406 THR A CA 1
ATOM 3300 C C . THR A 1 406 ? 35.298 34.127 -14.946 1.00 91.06 406 THR A C 1
ATOM 3302 O O . THR A 1 406 ? 35.615 33.094 -14.360 1.00 91.06 406 THR A O 1
ATOM 3305 N N . ILE A 1 407 ? 34.837 35.208 -14.308 1.00 92.75 407 ILE A N 1
ATOM 3306 C CA . ILE A 1 407 ? 34.631 35.252 -12.853 1.00 92.75 407 ILE A CA 1
ATOM 3307 C C . ILE A 1 407 ? 33.655 34.146 -12.441 1.00 92.75 407 ILE A C 1
ATOM 3309 O O . ILE A 1 407 ? 33.926 33.415 -11.490 1.00 92.75 407 ILE A O 1
ATOM 3313 N N . PHE A 1 408 ? 32.572 33.962 -13.203 1.00 95.00 408 PHE A N 1
ATOM 3314 C CA . PHE A 1 408 ? 31.601 32.896 -12.970 1.00 95.00 408 PHE A CA 1
ATOM 3315 C C . PHE A 1 408 ? 32.228 31.501 -13.013 1.00 95.00 408 PHE A C 1
ATOM 3317 O O . PHE A 1 408 ? 32.073 30.716 -12.072 1.00 95.00 408 PHE A O 1
ATOM 3324 N N . LEU A 1 409 ? 32.946 31.189 -14.093 1.00 95.00 409 LEU A N 1
ATOM 3325 C CA . LEU A 1 409 ? 33.596 29.894 -14.276 1.00 95.00 409 LEU A CA 1
ATOM 3326 C C . LEU A 1 409 ? 34.634 29.631 -13.184 1.00 95.00 409 LEU A C 1
ATOM 3328 O O . LEU A 1 409 ? 34.658 28.539 -12.615 1.00 95.00 409 LEU A O 1
ATOM 3332 N N . PHE A 1 410 ? 35.439 30.639 -12.849 1.00 96.00 410 PHE A N 1
ATOM 3333 C CA . PHE A 1 410 ? 36.455 30.550 -11.808 1.00 96.00 410 PHE A CA 1
ATOM 3334 C C . PHE A 1 410 ? 35.841 30.282 -10.428 1.00 96.00 410 PHE A C 1
ATOM 3336 O O . PHE A 1 410 ? 36.227 29.320 -9.762 1.00 96.00 410 PHE A O 1
ATOM 3343 N N . MET A 1 411 ? 34.846 31.075 -10.014 1.00 96.25 411 MET A N 1
ATOM 3344 C CA . MET A 1 411 ? 34.196 30.924 -8.706 1.00 96.25 411 MET A CA 1
ATOM 3345 C C . MET A 1 411 ? 33.469 29.585 -8.579 1.00 96.25 411 MET A C 1
ATOM 3347 O O . MET A 1 411 ? 33.594 28.899 -7.562 1.00 96.25 411 MET A O 1
ATOM 3351 N N . THR A 1 412 ? 32.762 29.176 -9.634 1.00 95.31 412 THR A N 1
ATOM 3352 C CA . THR A 1 412 ? 32.075 27.880 -9.699 1.00 95.31 412 THR A CA 1
ATOM 3353 C C . THR A 1 412 ? 33.069 26.727 -9.569 1.00 95.31 412 THR A C 1
ATOM 3355 O O . THR A 1 412 ? 32.882 25.842 -8.732 1.00 95.31 412 THR A O 1
ATOM 3358 N N . HIS A 1 413 ? 34.165 26.752 -10.333 1.00 96.50 413 HIS A N 1
ATOM 3359 C CA . HIS A 1 413 ? 35.182 25.704 -10.280 1.00 96.50 413 HIS A CA 1
ATOM 3360 C C . HIS A 1 413 ? 35.910 25.655 -8.926 1.00 96.50 413 HIS A C 1
ATOM 3362 O O . HIS A 1 413 ? 36.157 24.569 -8.395 1.00 96.50 413 HIS A O 1
ATOM 3368 N N . CYS A 1 414 ? 36.216 26.814 -8.337 1.00 96.62 414 CYS A N 1
ATOM 3369 C CA . CYS A 1 414 ? 36.878 26.916 -7.038 1.00 96.62 414 CYS A CA 1
ATOM 3370 C C . CYS A 1 414 ? 36.021 26.302 -5.921 1.00 96.62 414 CYS A C 1
ATOM 3372 O O . CYS A 1 414 ? 36.487 25.429 -5.187 1.00 96.62 414 CYS A O 1
ATOM 3374 N N . LEU A 1 415 ? 34.738 26.664 -5.839 1.00 96.00 415 LEU A N 1
ATOM 3375 C CA . LEU A 1 415 ? 33.844 26.124 -4.811 1.00 96.00 415 LEU A CA 1
ATOM 3376 C C . LEU A 1 415 ? 33.532 24.639 -5.019 1.00 96.00 415 LEU A C 1
ATOM 3378 O O . LEU A 1 415 ? 33.476 23.891 -4.041 1.00 96.00 415 LEU A O 1
ATOM 3382 N N . MET A 1 416 ? 33.402 24.173 -6.267 1.00 94.94 416 MET A N 1
ATOM 3383 C CA . MET A 1 416 ? 33.311 22.735 -6.539 1.00 94.94 416 MET A CA 1
ATOM 3384 C C . MET A 1 416 ? 34.600 21.996 -6.142 1.00 94.94 416 MET A C 1
ATOM 3386 O O . MET A 1 416 ? 34.517 20.903 -5.584 1.00 94.94 416 MET A O 1
ATOM 3390 N N . SER A 1 417 ? 35.780 22.584 -6.375 1.00 95.44 417 SER A N 1
ATOM 3391 C CA . SER A 1 417 ? 37.076 22.023 -5.960 1.00 95.44 417 SER A CA 1
ATOM 3392 C C . SER A 1 417 ? 37.214 21.949 -4.440 1.00 95.44 417 SER A C 1
ATOM 3394 O O . SER A 1 417 ? 37.601 20.902 -3.924 1.00 95.44 417 SER A O 1
ATOM 3396 N N . ILE A 1 418 ? 36.840 23.006 -3.711 1.00 94.62 418 ILE A N 1
ATOM 3397 C CA . ILE A 1 418 ? 36.815 23.010 -2.239 1.00 94.62 418 ILE A CA 1
ATOM 3398 C C . ILE A 1 418 ? 35.865 21.924 -1.741 1.00 94.62 418 ILE A C 1
ATOM 3400 O O . ILE A 1 418 ? 36.225 21.113 -0.891 1.00 94.62 418 ILE A O 1
ATOM 3404 N N . GLN A 1 419 ? 34.661 21.845 -2.303 1.00 92.75 419 GLN A N 1
ATOM 3405 C CA . GLN A 1 419 ? 33.699 20.841 -1.877 1.00 92.75 419 GLN A CA 1
ATOM 3406 C C . GLN A 1 419 ? 34.174 19.406 -2.155 1.00 92.75 419 GLN A C 1
ATOM 3408 O O . GLN A 1 419 ? 33.950 18.512 -1.334 1.00 92.75 419 GLN A O 1
ATOM 3413 N N . LYS A 1 420 ? 34.822 19.175 -3.299 1.00 92.19 420 LYS A N 1
ATOM 3414 C CA . LYS A 1 420 ? 35.361 17.864 -3.666 1.00 92.19 420 LYS A CA 1
ATOM 3415 C C . LYS A 1 420 ? 36.526 17.465 -2.760 1.00 92.19 420 LYS A C 1
ATOM 3417 O O . LYS A 1 420 ? 36.503 16.377 -2.194 1.00 92.19 420 LYS A O 1
ATOM 3422 N N . ASN A 1 421 ? 37.520 18.341 -2.631 1.00 91.94 421 ASN A N 1
ATOM 3423 C CA . ASN A 1 421 ? 38.809 18.007 -2.029 1.00 91.94 421 ASN A CA 1
ATOM 3424 C C . ASN A 1 421 ? 38.822 18.199 -0.508 1.00 91.94 421 ASN A C 1
ATOM 3426 O O . ASN A 1 421 ? 39.439 17.406 0.193 1.00 91.94 421 ASN A O 1
ATOM 3430 N N . LEU A 1 422 ? 38.140 19.224 0.013 1.00 89.19 422 LEU A N 1
ATOM 3431 C CA . LEU A 1 422 ? 38.196 19.585 1.433 1.00 89.19 422 LEU A CA 1
ATOM 3432 C C . LEU A 1 422 ? 37.058 18.957 2.243 1.00 89.19 422 LEU A C 1
ATOM 3434 O O . LEU A 1 422 ? 37.274 18.487 3.353 1.00 89.19 422 LEU A O 1
ATOM 3438 N N . LEU A 1 423 ? 35.846 18.901 1.681 1.00 86.44 423 LEU A N 1
ATOM 3439 C CA . LEU A 1 423 ? 34.678 18.336 2.373 1.00 86.44 423 LEU A CA 1
ATOM 3440 C C . LEU A 1 423 ? 34.486 16.833 2.121 1.00 86.44 423 LEU A C 1
ATOM 3442 O O . LEU A 1 423 ? 33.513 16.258 2.608 1.00 86.44 423 LEU A O 1
ATOM 3446 N N . ASN A 1 424 ? 35.384 16.212 1.342 1.00 81.12 424 ASN A N 1
ATOM 3447 C CA . ASN A 1 424 ? 35.316 14.817 0.890 1.00 81.12 424 ASN A CA 1
ATOM 3448 C C . ASN A 1 424 ? 33.894 14.409 0.460 1.00 81.12 424 ASN A C 1
ATOM 3450 O O . ASN A 1 424 ? 33.363 13.343 0.794 1.00 81.12 424 ASN A O 1
ATOM 3454 N N . SER A 1 425 ? 33.218 15.349 -0.201 1.00 76.75 425 SER A N 1
ATOM 3455 C CA . SER A 1 425 ? 31.799 15.234 -0.456 1.00 76.75 425 SER A CA 1
ATOM 3456 C C . SER A 1 425 ? 31.573 14.221 -1.567 1.00 76.75 425 SER A C 1
ATOM 3458 O O . SER A 1 425 ? 32.264 14.230 -2.589 1.00 76.75 425 SER A O 1
ATOM 3460 N N . LYS A 1 426 ? 30.579 13.341 -1.403 1.00 83.62 426 LYS A N 1
ATOM 3461 C CA . LYS A 1 426 ? 30.225 12.395 -2.469 1.00 83.62 426 LYS A CA 1
ATOM 3462 C C . LYS A 1 426 ? 29.919 13.176 -3.747 1.00 83.62 426 LYS A C 1
ATOM 3464 O O . LYS A 1 426 ? 29.240 14.197 -3.697 1.00 83.62 426 LYS A O 1
ATOM 3469 N N . SER A 1 427 ? 30.316 12.626 -4.894 1.00 78.19 427 SER A N 1
ATOM 3470 C CA . SER A 1 427 ? 30.124 13.189 -6.247 1.00 78.19 427 SER A CA 1
ATOM 3471 C C . SER A 1 427 ? 28.704 13.740 -6.531 1.00 78.19 427 SER A C 1
ATOM 3473 O O . SER A 1 427 ? 28.515 14.655 -7.331 1.00 78.19 427 SER A O 1
ATOM 3475 N N . LYS A 1 428 ? 27.684 13.247 -5.812 1.00 81.25 428 LYS A N 1
ATOM 3476 C CA . LYS A 1 428 ? 26.289 13.719 -5.871 1.00 81.25 428 LYS A CA 1
ATOM 3477 C C . LYS A 1 428 ? 26.029 15.096 -5.258 1.00 81.25 428 LYS A C 1
ATOM 3479 O O . LYS A 1 428 ? 24.953 15.626 -5.490 1.00 81.25 428 LYS A O 1
ATOM 3484 N N . TYR A 1 429 ? 26.939 15.657 -4.470 1.00 88.38 429 TYR A N 1
ATOM 3485 C CA . TYR A 1 429 ? 26.723 16.921 -3.760 1.00 88.38 429 TYR A CA 1
ATOM 3486 C C . TYR A 1 429 ? 27.471 18.103 -4.378 1.00 88.38 429 TYR A C 1
ATOM 3488 O O . TYR A 1 429 ? 27.240 19.225 -3.953 1.00 88.38 429 TYR A O 1
ATOM 3496 N N . LEU A 1 430 ? 28.300 17.881 -5.403 1.00 90.06 430 LEU A N 1
ATOM 3497 C CA . LEU A 1 430 ? 29.064 18.936 -6.088 1.00 90.06 430 LEU A CA 1
ATOM 3498 C C . LEU A 1 430 ? 28.188 20.080 -6.639 1.00 90.06 430 LEU A C 1
ATOM 3500 O O . LEU A 1 430 ? 28.675 21.191 -6.837 1.00 90.06 430 LEU A O 1
ATOM 3504 N N . TRP A 1 431 ? 26.891 19.830 -6.845 1.00 93.31 431 TRP A N 1
ATOM 3505 C CA . TRP A 1 431 ? 25.924 20.848 -7.255 1.00 93.31 431 TRP A CA 1
ATOM 3506 C C . TRP A 1 431 ? 25.798 22.000 -6.253 1.00 93.31 431 TRP A C 1
ATOM 3508 O O . TRP A 1 431 ? 25.552 23.127 -6.670 1.00 93.31 431 TRP A O 1
ATOM 3518 N N . THR A 1 432 ? 25.989 21.761 -4.948 1.00 92.12 432 THR A N 1
ATOM 3519 C CA . THR A 1 432 ? 25.892 22.841 -3.954 1.00 92.12 432 THR A CA 1
ATOM 3520 C C . THR A 1 432 ? 27.059 23.812 -4.089 1.00 92.12 432 THR A C 1
ATOM 3522 O O . THR A 1 432 ? 26.867 25.013 -3.949 1.00 92.12 432 THR A O 1
ATOM 3525 N N . GLY A 1 433 ? 28.257 23.312 -4.408 1.00 91.88 433 GLY A N 1
ATOM 3526 C CA . GLY A 1 433 ? 29.427 24.135 -4.703 1.00 91.88 433 GLY A CA 1
ATOM 3527 C C . GLY A 1 433 ? 29.222 24.965 -5.966 1.00 91.88 433 GLY A C 1
ATOM 3528 O O . GLY A 1 433 ? 29.503 26.159 -5.961 1.00 91.88 433 GLY A O 1
ATOM 3529 N N . ALA A 1 434 ? 28.642 24.367 -7.013 1.00 92.69 434 ALA A N 1
ATOM 3530 C CA . ALA A 1 434 ? 28.293 25.096 -8.230 1.00 92.69 434 ALA A CA 1
ATOM 3531 C C . ALA A 1 434 ? 27.254 26.204 -7.970 1.00 92.69 434 ALA A C 1
ATOM 3533 O O . ALA A 1 434 ? 27.413 27.334 -8.428 1.00 92.69 434 ALA A O 1
ATOM 3534 N N . PHE A 1 435 ? 26.217 25.901 -7.183 1.00 94.88 435 PHE A N 1
ATOM 3535 C CA . PHE A 1 435 ? 25.170 26.856 -6.818 1.00 94.88 435 PHE A CA 1
ATOM 3536 C C . PHE A 1 435 ? 25.703 28.020 -5.973 1.00 94.88 435 PHE A C 1
ATOM 3538 O O . PHE A 1 435 ? 25.403 29.178 -6.256 1.00 94.88 435 PHE A O 1
ATOM 3545 N N . LEU A 1 436 ? 26.548 27.733 -4.978 1.00 93.75 436 LEU A N 1
ATOM 3546 C CA . LEU A 1 436 ? 27.235 28.775 -4.216 1.00 93.75 436 LEU A CA 1
ATOM 3547 C C . LEU A 1 436 ? 28.116 29.635 -5.130 1.00 93.75 436 LEU A C 1
ATOM 3549 O O . LEU A 1 436 ? 28.154 30.850 -4.962 1.00 93.75 436 LEU A O 1
ATOM 3553 N N . GLY A 1 437 ? 28.765 29.032 -6.131 1.00 92.88 437 GLY A N 1
ATOM 3554 C CA . GLY A 1 437 ? 29.630 29.745 -7.076 1.00 92.88 437 GLY A CA 1
ATOM 3555 C C . GLY A 1 437 ? 28.855 30.778 -7.876 1.00 92.88 437 GLY A C 1
ATOM 3556 O O . GLY A 1 437 ? 29.291 31.922 -8.006 1.00 92.88 437 GLY A O 1
ATOM 3557 N N . LEU A 1 438 ? 27.658 30.400 -8.321 1.00 94.81 438 LEU A N 1
ATOM 3558 C CA . LEU A 1 438 ? 26.722 31.295 -8.988 1.00 94.81 438 LEU A CA 1
ATOM 3559 C C . LEU A 1 438 ? 26.318 32.470 -8.089 1.00 94.81 438 LEU A C 1
ATOM 3561 O O . LEU A 1 438 ? 26.417 33.616 -8.523 1.00 94.81 438 LEU A O 1
ATOM 3565 N N . ILE A 1 439 ? 25.928 32.208 -6.837 1.00 94.75 439 ILE A N 1
ATOM 3566 C CA . ILE A 1 439 ? 25.537 33.265 -5.888 1.00 94.75 439 ILE A CA 1
ATOM 3567 C C . ILE A 1 439 ? 26.691 34.244 -5.658 1.00 94.75 439 ILE A C 1
ATOM 3569 O O . ILE A 1 439 ? 26.504 35.454 -5.773 1.00 94.75 439 ILE A O 1
ATOM 3573 N N . PHE A 1 440 ? 27.892 33.732 -5.374 1.00 93.81 440 PHE A N 1
ATOM 3574 C CA . PHE A 1 440 ? 29.070 34.571 -5.154 1.00 93.81 440 PHE A CA 1
ATOM 3575 C C . PHE A 1 440 ? 29.411 35.417 -6.378 1.00 93.81 440 PHE A C 1
ATOM 3577 O O . PHE A 1 440 ? 29.757 36.585 -6.239 1.00 93.81 440 PHE A O 1
ATOM 3584 N N . THR A 1 441 ? 29.273 34.854 -7.577 1.00 93.81 441 THR A N 1
ATOM 3585 C CA . THR A 1 441 ? 29.515 35.594 -8.818 1.00 93.81 441 THR A CA 1
ATOM 3586 C C . THR A 1 441 ? 28.527 36.746 -8.975 1.00 93.81 441 THR A C 1
ATOM 3588 O O . THR A 1 441 ? 28.947 37.857 -9.281 1.00 93.81 441 THR A O 1
ATOM 3591 N N . ILE A 1 442 ? 27.232 36.510 -8.738 1.00 94.25 442 ILE A N 1
ATOM 3592 C CA . ILE A 1 442 ? 26.212 37.567 -8.804 1.00 94.25 442 ILE A CA 1
ATOM 3593 C C . ILE A 1 442 ? 26.551 38.683 -7.813 1.00 94.25 442 ILE A C 1
ATOM 3595 O O . ILE A 1 442 ? 26.560 39.845 -8.199 1.00 94.25 442 ILE A O 1
ATOM 3599 N N . LEU A 1 443 ? 26.913 38.338 -6.573 1.00 94.31 443 LEU A N 1
ATOM 3600 C CA . LEU A 1 443 ? 27.300 39.322 -5.558 1.00 94.31 443 LEU A CA 1
ATOM 3601 C C . LEU A 1 443 ? 28.537 40.139 -5.953 1.00 94.31 443 LEU A C 1
ATOM 3603 O O . LEU A 1 443 ? 28.586 41.333 -5.671 1.00 94.31 443 LEU A O 1
ATOM 3607 N N . ILE A 1 444 ? 29.528 39.516 -6.596 1.00 93.69 444 ILE A N 1
ATOM 3608 C CA . ILE A 1 444 ? 30.724 40.210 -7.088 1.00 93.69 444 ILE A CA 1
ATOM 3609 C C . ILE A 1 444 ? 30.349 41.162 -8.228 1.00 93.69 444 ILE A C 1
ATOM 3611 O O . ILE A 1 444 ? 30.720 42.328 -8.184 1.00 93.69 444 ILE A O 1
ATOM 3615 N N . ILE A 1 445 ? 29.579 40.692 -9.214 1.00 93.12 445 ILE A N 1
ATOM 3616 C CA . ILE A 1 445 ? 29.176 41.499 -10.376 1.00 93.12 445 ILE A CA 1
ATOM 3617 C C . ILE A 1 445 ? 28.270 42.665 -9.964 1.00 93.12 445 ILE A C 1
ATOM 3619 O O . ILE A 1 445 ? 28.382 43.736 -10.538 1.00 93.12 445 ILE A O 1
ATOM 3623 N N . SER A 1 446 ? 27.385 42.489 -8.981 1.00 91.56 446 SER A N 1
ATOM 3624 C CA . SER A 1 446 ? 26.490 43.558 -8.517 1.00 91.56 446 SER A CA 1
ATOM 3625 C C . SER A 1 446 ? 27.191 44.664 -7.718 1.00 91.56 446 SER A C 1
ATOM 3627 O O . SER A 1 446 ? 26.590 45.716 -7.526 1.00 91.56 446 SER A O 1
ATOM 3629 N N . ASN A 1 447 ? 28.419 44.434 -7.242 1.00 87.31 447 ASN A N 1
ATOM 3630 C CA . ASN A 1 447 ? 29.208 45.405 -6.472 1.00 87.31 447 ASN A CA 1
ATOM 3631 C C . ASN A 1 447 ? 30.377 46.023 -7.270 1.00 87.31 447 ASN A C 1
ATOM 3633 O O . ASN A 1 447 ? 31.130 46.819 -6.709 1.00 87.31 447 ASN A O 1
ATOM 3637 N N . LEU A 1 448 ? 30.550 45.634 -8.538 1.00 75.38 448 LEU A N 1
ATOM 3638 C CA . LEU A 1 448 ? 31.561 46.122 -9.490 1.00 75.38 448 LEU A CA 1
ATOM 3639 C C . LEU A 1 448 ? 30.909 47.049 -10.513 1.00 75.38 448 LEU A C 1
ATOM 3641 O O . LEU A 1 448 ? 31.561 48.054 -10.870 1.00 75.38 448 LEU A O 1
#

Foldseek 3Di:
DKKWWWWAALVRAIDIDIDDDPDQVRVCVVCVVVRTGTPDIGDPPPDPPDDPPQWFKKWWWWAAPVRDIDTDIDTHNDQLVVLLCCCPRRVTHTPFMDGPPDPDDTPDVVVSVVSNVVVVVVVVPDDDCVVVVVVVVLLVVLLVLLLVLLVVLLVVLVVLCVVLVVFFDPVLVVVLVVLSVVLVSCSPPSPLVVNLVSSLVSLVSQQDPVGTDPDPVCVVSSLVSNLVSVLSNVSSVVSVVSVPPPVVCVVPPPPPDPPPDPDDDDDDDDDDPDDPPLVVVLVVLVVVLVVLVVVLVSLVVCLVVDDPVNVVVSVVVNVVSVVVNVVSVVVNVVSVVPDPPDDPDDPVPPQDVLNVVLVVLVVVLVVVVVVLVVLVVCVVVVPPDVVVVPVPPPPCVPDPVSVLVNQLSVQLNVQLCCCVPVVVDPSVCSVVSNVVSNVVSVVVSVVD

Radius of gyration: 37.65 Å; chains: 1; bounding box: 100×78×74 Å